Protein AF-A0A1Q6F5A6-F1 (afdb_monomer)

Organism: NCBI:txid28117

Radius of gyration: 24.2 Å; Cα contacts (8 Å, |Δi|>4): 415; chains: 1; bounding box: 78×54×62 Å

Structure (mmCIF, N/CA/C/O backbone):
data_AF-A0A1Q6F5A6-F1
#
_entry.id   AF-A0A1Q6F5A6-F1
#
loop_
_atom_site.group_PDB
_atom_site.id
_atom_site.type_symbol
_atom_site.label_atom_id
_atom_site.label_alt_id
_atom_site.label_comp_id
_atom_site.label_asym_id
_atom_site.label_entity_id
_atom_site.label_seq_id
_atom_site.pdbx_PDB_ins_code
_atom_site.Cartn_x
_atom_site.Cartn_y
_atom_site.Cartn_z
_atom_site.occupancy
_atom_site.B_iso_or_equiv
_atom_site.auth_seq_id
_atom_site.auth_comp_id
_atom_site.auth_asym_id
_atom_site.auth_atom_id
_atom_site.pdbx_PDB_model_num
ATOM 1 N N . MET A 1 1 ? 37.554 24.149 16.463 1.00 28.92 1 MET A N 1
ATOM 2 C CA . MET A 1 1 ? 36.603 25.260 16.678 1.00 28.92 1 MET A CA 1
ATOM 3 C C . MET A 1 1 ? 36.195 25.814 15.326 1.00 28.92 1 MET A C 1
ATOM 5 O O . MET A 1 1 ? 37.097 26.082 14.552 1.00 28.92 1 MET A O 1
ATOM 9 N N . LEU A 1 2 ? 34.876 25.931 15.112 1.00 22.70 2 LEU A N 1
ATOM 10 C CA . LEU A 1 2 ? 34.132 26.894 14.273 1.00 22.70 2 LEU A CA 1
ATOM 11 C C . LEU A 1 2 ? 34.667 27.205 12.857 1.00 22.70 2 LEU A C 1
ATOM 13 O O . LEU A 1 2 ? 35.753 27.743 12.710 1.00 22.70 2 LEU A O 1
ATOM 17 N N . LEU A 1 3 ? 33.985 26.809 11.776 1.00 21.81 3 LEU A N 1
ATOM 18 C CA . LEU A 1 3 ? 32.707 27.328 11.239 1.00 21.81 3 LEU A CA 1
ATOM 19 C C . LEU A 1 3 ? 32.784 28.796 10.773 1.00 21.81 3 LEU A C 1
ATOM 21 O O . LEU A 1 3 ? 33.120 29.665 11.575 1.00 21.81 3 LEU A O 1
ATOM 25 N N . SER A 1 4 ? 32.272 29.027 9.550 1.00 22.64 4 SER A N 1
ATOM 26 C CA . SER A 1 4 ? 31.727 30.281 8.970 1.00 22.64 4 SER A CA 1
ATOM 27 C C . SER A 1 4 ? 32.630 30.957 7.918 1.00 22.64 4 SER A C 1
ATOM 29 O O . SER A 1 4 ? 33.799 31.171 8.194 1.00 22.64 4 SER A O 1
ATOM 31 N N . LEU A 1 5 ? 32.197 31.415 6.735 1.00 25.05 5 LEU A N 1
ATOM 32 C CA . LEU A 1 5 ? 30.937 31.388 5.968 1.00 25.05 5 LEU A CA 1
ATOM 33 C C . LEU A 1 5 ? 31.102 32.379 4.778 1.00 25.05 5 LEU A C 1
ATOM 35 O O . LEU A 1 5 ? 31.789 33.380 4.955 1.00 25.05 5 LEU A O 1
ATOM 39 N N . LEU A 1 6 ? 30.328 32.168 3.693 1.00 23.41 6 LEU A N 1
ATOM 40 C CA . LEU A 1 6 ? 29.713 33.188 2.795 1.00 23.41 6 LEU A CA 1
ATOM 41 C C . LEU A 1 6 ? 30.664 33.993 1.853 1.00 23.41 6 LEU A C 1
ATOM 43 O O . LEU A 1 6 ? 31.653 34.546 2.302 1.00 23.41 6 LEU A O 1
ATOM 47 N N . LEU A 1 7 ? 30.412 34.234 0.553 1.00 23.34 7 LEU A N 1
ATOM 48 C CA . LEU A 1 7 ? 29.344 33.872 -0.394 1.00 23.34 7 LEU A CA 1
ATOM 49 C C . LEU A 1 7 ? 29.700 34.417 -1.806 1.00 23.34 7 LEU A C 1
ATOM 51 O O . LEU A 1 7 ? 30.308 35.478 -1.912 1.00 23.34 7 LEU A O 1
ATOM 55 N N . ALA A 1 8 ? 29.125 33.769 -2.827 1.00 22.48 8 ALA A N 1
ATOM 56 C CA . ALA A 1 8 ? 28.462 34.358 -4.006 1.00 22.48 8 ALA A CA 1
ATOM 57 C C . ALA A 1 8 ? 29.203 34.551 -5.348 1.00 22.48 8 ALA A C 1
ATOM 59 O O . ALA A 1 8 ? 30.286 35.121 -5.423 1.00 22.48 8 ALA A O 1
ATOM 60 N N . ALA A 1 9 ? 28.414 34.209 -6.387 1.00 22.27 9 ALA A N 1
ATOM 61 C CA . ALA A 1 9 ? 28.448 34.565 -7.813 1.00 22.27 9 ALA A CA 1
ATOM 62 C C . ALA A 1 9 ? 29.246 33.602 -8.722 1.00 22.27 9 ALA A C 1
ATOM 64 O O . ALA A 1 9 ? 30.443 33.447 -8.544 1.00 22.27 9 ALA A O 1
ATOM 65 N N . LEU A 1 10 ? 28.706 32.922 -9.744 1.00 24.64 10 LEU A N 1
ATOM 66 C CA . LEU A 1 10 ? 27.439 32.970 -10.492 1.00 24.64 10 LEU A CA 1
ATOM 67 C C . LEU A 1 10 ? 27.290 31.636 -11.259 1.00 24.64 10 LEU A C 1
ATOM 69 O O . LEU A 1 10 ? 28.264 31.202 -11.868 1.00 24.64 10 LEU A O 1
ATOM 73 N N . LEU A 1 11 ? 26.090 31.048 -11.336 1.00 24.88 11 LEU A N 1
ATOM 74 C CA . LEU A 1 11 ? 25.732 30.062 -12.371 1.00 24.88 11 LEU A CA 1
ATOM 75 C C . LEU A 1 11 ? 24.283 30.291 -12.853 1.00 24.88 11 LEU A C 1
ATOM 77 O O . LEU A 1 11 ? 23.491 30.883 -12.114 1.00 24.88 11 LEU A O 1
ATOM 81 N N . PRO A 1 12 ? 23.956 29.909 -14.104 1.00 25.39 12 PRO A N 1
ATOM 82 C CA . PRO A 1 12 ? 22.780 30.377 -14.825 1.00 25.39 12 PRO A CA 1
ATOM 83 C C . PRO A 1 12 ? 21.502 29.705 -14.333 1.00 25.39 12 PRO A C 1
ATOM 85 O O . PRO A 1 12 ? 21.464 28.503 -14.084 1.00 25.39 12 PRO A O 1
ATOM 88 N N . MET A 1 13 ? 20.436 30.499 -14.278 1.00 29.50 13 MET A N 1
ATOM 89 C CA . MET A 1 13 ? 19.072 30.018 -14.130 1.00 29.50 13 MET A CA 1
ATOM 90 C C . MET A 1 13 ? 18.671 29.181 -15.351 1.00 29.50 13 MET A C 1
ATOM 92 O O . MET A 1 13 ? 18.427 29.721 -16.428 1.00 29.50 13 MET A O 1
ATOM 96 N N . THR A 1 14 ? 18.534 27.873 -15.168 1.00 28.62 14 THR A N 1
ATOM 97 C CA . THR A 1 14 ? 17.536 27.083 -15.892 1.00 28.62 14 THR A CA 1
ATOM 98 C C . THR A 1 14 ? 16.362 26.902 -14.948 1.00 28.62 14 THR A C 1
ATOM 100 O O . THR A 1 14 ? 16.494 26.273 -13.899 1.00 28.62 14 THR A O 1
ATOM 103 N N . ALA A 1 15 ? 15.236 27.521 -15.296 1.00 25.86 15 ALA A N 1
ATOM 104 C CA . ALA A 1 15 ? 13.976 27.387 -14.589 1.00 25.86 15 ALA A CA 1
ATOM 105 C C . ALA A 1 15 ? 13.535 25.916 -14.614 1.00 25.86 15 ALA A C 1
ATOM 107 O O . ALA A 1 15 ? 12.949 25.447 -15.586 1.00 25.86 15 ALA A O 1
ATOM 108 N N . SER A 1 16 ? 13.837 25.190 -13.539 1.00 27.45 16 SER A N 1
ATOM 109 C CA . SER A 1 16 ? 13.004 24.069 -13.133 1.00 27.45 16 SER A CA 1
ATOM 110 C C . SER A 1 16 ? 11.697 24.689 -12.664 1.00 27.45 16 SER A C 1
ATOM 112 O O . SER A 1 16 ? 11.697 25.503 -11.738 1.00 27.45 16 SER A O 1
ATOM 114 N N . ALA A 1 17 ? 10.598 24.373 -13.342 1.00 26.23 17 ALA A N 1
ATOM 115 C CA . ALA A 1 17 ? 9.273 24.604 -12.800 1.00 26.23 17 ALA A CA 1
ATOM 116 C C . ALA A 1 17 ? 9.134 23.703 -11.566 1.00 26.23 17 ALA A C 1
ATOM 118 O O . ALA A 1 17 ? 8.648 22.580 -11.644 1.00 26.23 17 ALA A O 1
ATOM 119 N N . GLN A 1 18 ? 9.641 24.183 -10.430 1.00 29.89 18 GLN A N 1
ATOM 120 C CA . GLN A 1 18 ? 9.279 23.667 -9.126 1.00 29.89 18 GLN A CA 1
ATOM 121 C C . GLN A 1 18 ? 7.793 23.964 -8.956 1.00 29.89 18 GLN A C 1
ATOM 123 O O . GLN A 1 18 ? 7.370 25.110 -8.790 1.00 29.89 18 GLN A O 1
ATOM 128 N N . SER A 1 19 ? 6.995 22.913 -9.076 1.00 31.39 19 SER A N 1
ATOM 129 C CA . SER A 1 19 ? 5.622 22.887 -8.614 1.00 31.39 19 SER A CA 1
ATOM 130 C C . SER A 1 19 ? 5.601 23.244 -7.126 1.00 31.39 19 SER A C 1
ATOM 132 O O . SER A 1 19 ? 6.012 22.440 -6.299 1.00 31.39 19 SER A O 1
ATOM 134 N N . GLY A 1 20 ? 5.136 24.455 -6.821 1.00 28.45 20 GLY A N 1
ATOM 135 C CA . GLY A 1 20 ? 4.567 24.854 -5.535 1.00 28.45 20 GLY A CA 1
ATOM 136 C C . GLY A 1 20 ? 5.487 24.776 -4.317 1.00 28.45 20 GLY A C 1
ATOM 137 O O . GLY A 1 20 ? 5.603 23.737 -3.679 1.00 28.45 20 GLY A O 1
ATOM 138 N N . GLU A 1 21 ? 5.987 25.931 -3.875 1.00 30.14 21 GLU A N 1
ATOM 139 C CA . GLU A 1 21 ? 6.171 26.163 -2.440 1.00 30.14 21 GLU A CA 1
ATOM 140 C C . GLU A 1 21 ? 4.791 26.070 -1.760 1.00 30.14 21 GLU A C 1
ATOM 142 O O . GLU A 1 21 ? 4.025 27.031 -1.702 1.00 30.14 21 GLU A O 1
ATOM 147 N N . GLY A 1 22 ? 4.444 24.864 -1.318 1.00 35.03 22 GLY A N 1
ATOM 148 C CA . GLY A 1 22 ? 3.329 24.552 -0.436 1.00 35.03 22 GLY A CA 1
ATOM 149 C C . GLY A 1 22 ? 3.849 23.771 0.770 1.00 35.03 22 GLY A C 1
ATOM 150 O O . GLY A 1 22 ? 4.897 23.138 0.702 1.00 35.03 22 GLY A O 1
ATOM 151 N N . GLU A 1 23 ? 3.112 23.809 1.876 1.00 41.75 23 GLU A N 1
ATOM 152 C CA . GLU A 1 23 ? 3.441 23.234 3.196 1.00 41.75 23 GLU A CA 1
ATOM 153 C C . GLU A 1 23 ? 3.688 21.701 3.218 1.00 41.75 23 GLU A C 1
ATOM 155 O O . GLU A 1 23 ? 3.932 21.133 4.280 1.00 41.75 23 GLU A O 1
ATOM 160 N N . PHE A 1 24 ? 3.648 21.027 2.062 1.00 51.78 24 PHE A N 1
ATOM 161 C CA . PHE A 1 24 ? 3.733 19.573 1.906 1.00 51.78 24 PHE A CA 1
ATOM 162 C C . PHE A 1 24 ? 4.591 19.183 0.685 1.00 51.78 24 PHE A C 1
ATOM 164 O O . PHE A 1 24 ? 4.037 18.797 -0.348 1.00 51.78 24 PHE A O 1
ATOM 171 N N . PRO A 1 25 ? 5.931 19.291 0.758 1.00 50.53 25 PRO A N 1
ATOM 172 C CA . PRO A 1 25 ? 6.793 18.642 -0.227 1.00 50.53 25 PRO A CA 1
ATOM 173 C C . PRO A 1 25 ? 6.513 17.124 -0.242 1.00 50.53 25 PRO A C 1
ATOM 175 O O . PRO A 1 25 ? 6.222 16.534 0.799 1.00 50.53 25 PRO A O 1
ATOM 178 N N . ASP A 1 26 ? 6.579 16.508 -1.424 1.00 64.12 26 ASP A N 1
ATOM 179 C CA . ASP A 1 26 ? 6.602 15.047 -1.624 1.00 64.12 26 ASP A CA 1
ATOM 180 C C . ASP A 1 26 ? 5.289 14.270 -1.370 1.00 64.12 26 ASP A C 1
ATOM 182 O O . ASP A 1 26 ? 5.311 13.095 -1.000 1.00 64.12 26 ASP A O 1
ATOM 186 N N . LEU A 1 27 ? 4.119 14.884 -1.607 1.00 78.88 27 LEU A N 1
ATOM 187 C CA . LEU A 1 27 ? 2.836 14.155 -1.587 1.00 78.88 27 LEU A CA 1
ATOM 188 C C . LEU A 1 27 ? 2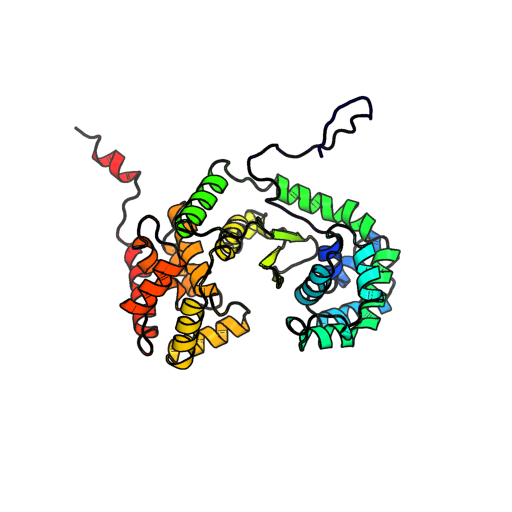.772 13.041 -2.644 1.00 78.88 27 LEU A C 1
ATOM 190 O O . LEU A 1 27 ? 2.231 11.967 -2.392 1.00 78.88 27 LEU A O 1
ATOM 194 N N . PHE A 1 28 ? 3.304 13.324 -3.830 1.00 85.19 28 PHE A N 1
ATOM 195 C CA . PHE A 1 28 ? 3.330 12.410 -4.959 1.00 85.19 28 PHE A CA 1
ATOM 196 C C . PHE A 1 28 ? 4.777 12.111 -5.311 1.00 85.19 28 PHE A C 1
ATOM 198 O O . PHE A 1 28 ? 5.493 12.995 -5.781 1.00 85.19 28 PHE A O 1
ATOM 205 N N . ASN A 1 29 ? 5.199 10.868 -5.103 1.00 88.75 29 ASN A N 1
ATOM 206 C CA . ASN A 1 29 ? 6.509 10.406 -5.536 1.00 88.75 29 ASN A CA 1
ATOM 207 C C . ASN A 1 29 ? 6.347 9.527 -6.774 1.00 88.75 29 ASN A C 1
ATOM 209 O O . ASN A 1 29 ? 5.332 8.860 -6.950 1.00 88.75 29 ASN A O 1
ATOM 213 N N . THR A 1 30 ? 7.359 9.515 -7.630 1.00 92.25 30 THR A N 1
ATOM 214 C CA . THR A 1 30 ? 7.473 8.575 -8.754 1.00 92.25 30 THR A CA 1
ATOM 215 C C . THR A 1 30 ? 8.848 7.926 -8.666 1.00 92.25 30 THR A C 1
ATOM 217 O O . THR A 1 30 ? 9.711 8.426 -7.945 1.00 92.25 30 THR A O 1
ATOM 220 N N . SER A 1 31 ? 9.047 6.776 -9.302 1.00 93.88 31 SER A N 1
ATOM 221 C CA . SER A 1 31 ? 10.333 6.080 -9.237 1.00 93.88 31 SER A CA 1
ATOM 222 C C . SER A 1 31 ? 10.548 5.257 -10.490 1.00 93.88 31 SER A C 1
ATOM 224 O O . SER A 1 31 ? 9.894 4.235 -10.677 1.00 93.88 31 SER A O 1
ATOM 226 N N . ALA A 1 32 ? 11.509 5.670 -11.316 1.00 95.62 32 ALA A N 1
ATOM 227 C CA . ALA A 1 32 ? 11.916 4.900 -12.488 1.00 95.62 32 ALA A CA 1
ATOM 228 C C . ALA A 1 32 ? 12.512 3.535 -12.094 1.00 95.62 32 ALA A C 1
ATOM 230 O O . ALA A 1 32 ? 12.335 2.553 -12.816 1.00 95.62 32 ALA A O 1
ATOM 231 N N . ALA A 1 33 ? 13.180 3.464 -10.936 1.00 95.88 33 ALA A N 1
ATOM 232 C CA . ALA A 1 33 ? 13.771 2.237 -10.409 1.00 95.88 33 ALA A CA 1
ATOM 233 C C . ALA A 1 33 ? 12.714 1.216 -9.953 1.00 95.88 33 ALA A C 1
ATOM 235 O O . ALA A 1 33 ? 12.830 0.030 -10.249 1.00 95.88 33 ALA A O 1
ATOM 236 N N . TYR A 1 34 ? 11.657 1.650 -9.262 1.00 95.19 34 TYR A N 1
ATOM 237 C CA . TYR A 1 34 ? 10.552 0.750 -8.927 1.00 95.19 34 TYR A CA 1
ATOM 238 C C . TYR A 1 34 ? 9.689 0.430 -10.147 1.00 95.19 34 TYR A C 1
ATOM 240 O O . TYR A 1 34 ? 9.231 -0.703 -10.267 1.00 95.19 34 TYR A O 1
ATOM 248 N N . ASP A 1 35 ? 9.524 1.369 -11.085 1.00 95.12 35 ASP A N 1
ATOM 249 C CA . ASP A 1 35 ? 8.803 1.108 -12.333 1.00 95.12 35 ASP A CA 1
ATOM 250 C C . ASP A 1 35 ? 9.476 0.001 -13.154 1.00 95.12 35 ASP A C 1
ATOM 252 O O . ASP A 1 35 ? 8.791 -0.928 -13.567 1.00 95.12 35 ASP A O 1
ATOM 256 N N . ILE A 1 36 ? 10.806 0.047 -13.362 1.00 96.19 36 ILE A N 1
ATOM 257 C CA . ILE A 1 36 ? 11.513 -0.995 -14.137 1.00 96.19 36 ILE A CA 1
ATOM 258 C C . ILE A 1 36 ? 11.402 -2.382 -13.485 1.00 96.19 36 ILE A C 1
ATOM 260 O O . ILE A 1 36 ? 11.332 -3.387 -14.185 1.00 96.19 36 ILE A O 1
ATOM 264 N N . LEU A 1 37 ? 11.346 -2.457 -12.153 1.00 95.88 37 LEU A N 1
ATOM 265 C CA . LEU A 1 37 ? 11.179 -3.721 -11.426 1.00 95.88 37 LEU A CA 1
ATOM 266 C C . LEU A 1 37 ? 9.753 -4.267 -11.495 1.00 95.88 37 LEU A C 1
ATOM 268 O O . LEU A 1 37 ? 9.540 -5.458 -11.271 1.00 95.88 37 LEU A O 1
ATOM 272 N N . ALA A 1 38 ? 8.785 -3.414 -11.813 1.00 94.94 38 ALA A N 1
ATOM 273 C CA . ALA A 1 38 ? 7.382 -3.775 -11.853 1.00 94.94 38 ALA A CA 1
ATOM 274 C C . ALA A 1 38 ? 6.856 -4.066 -13.267 1.00 94.94 38 ALA A C 1
ATOM 276 O O . ALA A 1 38 ? 5.673 -4.349 -13.416 1.00 94.94 38 ALA A O 1
ATOM 277 N N . VAL A 1 39 ? 7.718 -4.061 -14.293 1.00 93.44 39 VAL A N 1
ATOM 278 C CA . VAL A 1 39 ? 7.307 -4.261 -15.696 1.00 93.44 39 VAL A CA 1
ATOM 279 C C . VAL A 1 39 ? 6.953 -5.700 -16.057 1.00 93.44 39 VAL A C 1
ATOM 281 O O . VAL A 1 39 ? 6.256 -5.905 -17.044 1.00 93.44 39 VAL A O 1
ATOM 284 N N . PHE A 1 40 ? 7.441 -6.703 -15.318 1.00 94.94 40 PHE A N 1
ATOM 285 C CA . PHE A 1 40 ? 7.330 -8.113 -15.727 1.00 94.94 40 PHE A CA 1
ATOM 286 C C . PHE A 1 40 ? 5.885 -8.609 -15.918 1.00 94.94 40 PHE A C 1
ATOM 288 O O . PHE A 1 40 ? 5.635 -9.225 -16.955 1.00 94.94 40 PHE A O 1
ATOM 295 N N . PRO A 1 41 ? 4.915 -8.268 -15.044 1.00 93.62 41 PRO A N 1
ATOM 296 C CA . PRO A 1 41 ? 3.502 -8.575 -15.285 1.00 93.62 41 PRO A CA 1
ATOM 297 C C . PRO A 1 41 ? 2.924 -7.929 -16.557 1.00 93.62 41 PRO A C 1
ATOM 299 O O . PRO A 1 41 ? 1.899 -8.373 -17.064 1.00 93.62 41 PRO A O 1
ATOM 302 N N . GLN A 1 42 ? 3.555 -6.866 -17.072 1.00 91.44 42 GLN A N 1
ATOM 303 C CA . GLN A 1 42 ? 3.133 -6.128 -18.270 1.00 91.44 42 GLN A CA 1
ATOM 304 C C . GLN A 1 42 ? 4.128 -6.269 -19.432 1.00 91.44 42 GLN A C 1
ATOM 306 O O . GLN A 1 42 ? 4.129 -5.438 -20.342 1.00 91.44 42 GLN A O 1
ATOM 311 N N . ALA A 1 43 ? 4.980 -7.301 -19.426 1.00 93.50 43 ALA A N 1
ATOM 312 C CA . ALA A 1 43 ? 6.063 -7.437 -20.398 1.00 93.50 43 ALA A CA 1
ATOM 313 C C . ALA A 1 43 ? 5.565 -7.477 -21.852 1.00 93.50 43 ALA A C 1
ATOM 315 O O . ALA A 1 43 ? 6.172 -6.840 -22.710 1.00 93.50 43 ALA A O 1
ATOM 316 N N . ASP A 1 44 ? 4.440 -8.149 -22.117 1.00 94.19 44 ASP A N 1
ATOM 317 C CA . ASP A 1 44 ? 3.838 -8.200 -23.456 1.00 94.19 44 ASP A CA 1
ATOM 318 C C . ASP A 1 44 ? 3.402 -6.807 -23.926 1.00 94.19 44 ASP A C 1
ATOM 320 O O . ASP A 1 44 ? 3.785 -6.357 -25.003 1.00 94.19 44 ASP A O 1
ATOM 324 N N . LYS A 1 45 ? 2.676 -6.072 -23.077 1.00 93.06 45 LYS A N 1
ATOM 325 C CA . LYS A 1 45 ? 2.220 -4.707 -23.370 1.00 93.06 45 LYS A CA 1
ATOM 326 C C . LYS A 1 45 ? 3.394 -3.750 -23.585 1.00 93.06 45 LYS A C 1
ATOM 328 O O . LYS A 1 45 ? 3.336 -2.903 -24.471 1.00 93.06 45 LYS A O 1
ATOM 333 N N . LEU A 1 46 ? 4.461 -3.887 -22.795 1.00 93.19 46 LEU A N 1
ATOM 334 C CA . LEU A 1 46 ? 5.685 -3.108 -22.975 1.00 93.19 46 LEU A CA 1
ATOM 335 C C . LEU A 1 46 ? 6.360 -3.442 -24.313 1.00 93.19 46 LEU A C 1
ATOM 337 O O . LEU A 1 46 ? 6.814 -2.548 -25.016 1.00 93.19 46 LEU A O 1
ATOM 341 N N . ALA A 1 47 ? 6.414 -4.720 -24.681 1.00 93.69 47 ALA A N 1
ATOM 342 C CA . ALA A 1 47 ? 7.021 -5.186 -25.922 1.00 93.69 47 ALA A CA 1
ATOM 343 C C . ALA A 1 47 ? 6.225 -4.777 -27.180 1.00 93.69 47 ALA A C 1
ATOM 345 O O . ALA A 1 47 ? 6.815 -4.596 -28.247 1.00 93.69 47 ALA A O 1
ATOM 346 N N . GLU A 1 48 ? 4.907 -4.599 -27.049 1.00 94.69 48 GLU A N 1
ATOM 347 C CA . GLU A 1 48 ? 4.018 -4.065 -28.089 1.00 94.69 48 GLU A CA 1
ATOM 348 C C . GLU A 1 48 ? 4.151 -2.545 -28.290 1.00 94.69 48 GLU A C 1
ATOM 350 O O . GLU A 1 48 ? 3.746 -2.031 -29.338 1.00 94.69 48 GLU A O 1
ATOM 355 N N . ASP A 1 49 ? 4.724 -1.816 -27.325 1.00 94.81 49 ASP A N 1
ATOM 356 C CA . ASP A 1 49 ? 4.933 -0.374 -27.443 1.00 94.81 49 ASP A CA 1
ATOM 357 C C . ASP A 1 49 ? 5.821 -0.061 -28.667 1.00 94.81 49 ASP A C 1
ATOM 359 O O . ASP A 1 49 ? 6.875 -0.687 -28.855 1.00 94.81 49 ASP A O 1
ATOM 363 N N . PRO A 1 50 ? 5.448 0.916 -29.521 1.00 95.38 50 PRO A N 1
ATOM 364 C CA . PRO A 1 50 ? 6.240 1.285 -30.690 1.00 95.38 50 PRO A CA 1
ATOM 365 C C . PRO A 1 50 ? 7.715 1.570 -30.384 1.00 95.38 50 PRO A C 1
ATOM 367 O O . PRO A 1 50 ? 8.562 1.259 -31.226 1.00 95.38 50 PRO A O 1
ATOM 370 N N . PHE A 1 51 ? 8.027 2.097 -29.191 1.00 95.75 51 PHE A N 1
ATOM 371 C CA . PHE A 1 51 ? 9.394 2.345 -28.728 1.00 95.75 51 PHE A CA 1
ATOM 372 C C . PHE A 1 51 ? 10.233 1.056 -28.680 1.00 95.75 51 PHE A C 1
ATOM 374 O O . PHE A 1 51 ? 11.423 1.077 -28.999 1.00 95.75 51 PHE A O 1
ATOM 381 N N . PHE A 1 52 ? 9.613 -0.079 -28.342 1.00 96.56 52 PHE A N 1
ATOM 382 C CA . PHE A 1 52 ? 10.283 -1.366 -28.142 1.00 96.56 52 PHE A CA 1
ATOM 383 C C . PHE A 1 52 ? 10.037 -2.400 -29.247 1.00 96.56 52 PHE A C 1
ATOM 385 O O . PHE A 1 52 ? 10.688 -3.447 -29.253 1.00 96.56 52 PHE A O 1
ATOM 392 N N . SER A 1 53 ? 9.165 -2.108 -30.215 1.00 90.44 53 SER A N 1
ATOM 393 C CA . SER A 1 53 ? 8.799 -3.024 -31.309 1.00 90.44 53 SER A CA 1
ATOM 394 C C . SER A 1 53 ? 9.994 -3.620 -32.080 1.00 90.44 53 SER A C 1
ATOM 396 O O . SER A 1 53 ? 9.958 -4.777 -32.494 1.00 90.44 53 SER A O 1
ATOM 398 N N . GLY A 1 54 ? 11.076 -2.851 -32.253 1.00 90.75 54 GLY A N 1
ATOM 399 C CA . GLY A 1 54 ? 12.311 -3.290 -32.918 1.00 90.75 54 GLY A CA 1
ATOM 400 C C . GLY A 1 54 ? 13.383 -3.878 -31.991 1.00 90.75 54 GLY A C 1
ATOM 401 O O . GLY A 1 54 ? 14.437 -4.288 -32.478 1.00 90.75 54 GLY A O 1
ATOM 402 N N . THR A 1 55 ? 13.155 -3.888 -30.676 1.00 95.06 55 THR A N 1
ATOM 403 C CA . THR A 1 55 ? 14.111 -4.345 -29.657 1.00 95.06 55 THR A CA 1
ATOM 404 C C . THR A 1 55 ? 13.500 -5.456 -28.807 1.00 95.06 55 THR A C 1
ATOM 406 O O . THR A 1 55 ? 13.687 -6.623 -29.139 1.00 95.06 55 THR A O 1
ATOM 409 N N . LEU A 1 56 ? 12.760 -5.123 -27.746 1.00 95.00 56 LEU A N 1
ATOM 410 C CA . LEU A 1 56 ? 12.152 -6.106 -26.841 1.00 95.00 56 LEU A CA 1
ATOM 411 C C . LEU A 1 56 ? 11.038 -6.899 -27.536 1.00 95.00 56 LEU A C 1
ATOM 413 O O . LEU A 1 56 ? 10.968 -8.110 -27.366 1.00 95.00 56 LEU A O 1
ATOM 417 N N . GLY A 1 57 ? 10.233 -6.251 -28.387 1.00 92.12 57 GLY A N 1
ATOM 418 C CA . GLY A 1 57 ? 9.159 -6.902 -29.152 1.00 92.12 57 GLY A CA 1
ATOM 419 C C . GLY A 1 57 ? 9.637 -7.957 -30.151 1.00 92.12 57 GLY A C 1
ATOM 420 O O . GLY A 1 57 ? 8.892 -8.872 -30.492 1.00 92.12 57 GLY A O 1
ATOM 421 N N . ALA A 1 58 ? 10.894 -7.872 -30.592 1.00 93.69 58 ALA A N 1
ATOM 422 C CA . ALA A 1 58 ? 11.517 -8.867 -31.463 1.00 93.69 58 ALA A CA 1
ATOM 423 C C . ALA A 1 58 ? 12.292 -9.952 -30.687 1.00 93.69 58 ALA A C 1
ATOM 425 O O . ALA A 1 58 ? 12.773 -10.916 -31.286 1.00 93.69 58 ALA A O 1
ATOM 426 N N . ASP A 1 59 ? 12.443 -9.795 -29.371 1.00 94.94 59 ASP A N 1
ATOM 427 C CA . ASP A 1 59 ? 13.247 -10.655 -28.513 1.00 94.94 59 ASP A CA 1
ATOM 428 C C . ASP A 1 59 ? 12.358 -11.687 -27.808 1.00 94.94 59 ASP A C 1
ATOM 430 O O . ASP A 1 59 ? 11.880 -11.494 -26.692 1.00 94.94 59 ASP A O 1
ATOM 434 N N . THR A 1 60 ? 12.130 -12.824 -28.468 1.00 94.62 60 THR A N 1
ATOM 435 C CA . THR A 1 60 ? 11.304 -13.902 -27.900 1.00 94.62 60 THR A CA 1
ATOM 436 C C . THR A 1 60 ? 11.885 -14.454 -26.598 1.00 94.62 60 THR A C 1
ATOM 438 O O . THR A 1 60 ? 11.139 -14.904 -25.736 1.00 94.62 60 THR A O 1
ATOM 441 N N . LEU A 1 61 ? 13.213 -14.399 -26.427 1.00 97.00 61 LEU A N 1
ATOM 442 C CA . LEU A 1 61 ? 13.869 -14.853 -25.203 1.00 97.00 61 LEU A CA 1
ATOM 443 C C . LEU A 1 61 ? 13.613 -13.891 -24.037 1.00 97.00 61 LEU A C 1
ATOM 445 O O . LEU A 1 61 ? 13.491 -14.346 -22.901 1.00 97.00 61 LEU A O 1
ATOM 449 N N . PHE A 1 62 ? 13.530 -12.584 -24.302 1.00 97.69 62 PHE A N 1
ATOM 450 C CA . PHE A 1 62 ? 13.102 -11.601 -23.307 1.00 97.69 62 PHE A CA 1
ATOM 451 C C . PHE A 1 62 ? 11.693 -11.908 -22.794 1.00 97.69 62 PHE A C 1
ATOM 453 O O . PHE A 1 62 ? 11.521 -12.004 -21.582 1.00 97.69 62 PHE A O 1
ATOM 460 N N . LEU A 1 63 ? 10.720 -12.130 -23.684 1.00 97.19 63 LEU A N 1
ATOM 461 C CA . LEU A 1 63 ? 9.335 -12.420 -23.287 1.00 97.19 63 LEU A CA 1
ATOM 462 C C . LEU A 1 63 ? 9.221 -13.719 -22.478 1.00 97.19 63 LEU A C 1
ATOM 464 O O . LEU A 1 63 ? 8.694 -13.695 -21.368 1.00 97.19 63 LEU A O 1
ATOM 468 N N . ASP A 1 64 ? 9.812 -14.818 -22.962 1.00 97.88 64 ASP A N 1
ATOM 469 C CA . ASP A 1 64 ? 9.793 -16.109 -22.256 1.00 97.88 64 ASP A CA 1
ATOM 470 C C . ASP A 1 64 ? 10.375 -15.995 -20.833 1.00 97.88 64 ASP A C 1
ATOM 472 O O . ASP A 1 64 ? 9.852 -16.563 -19.869 1.00 97.88 64 ASP A O 1
ATOM 476 N N . ARG A 1 65 ? 11.471 -15.240 -20.681 1.00 98.25 65 ARG A N 1
ATOM 477 C CA . ARG A 1 65 ? 12.121 -15.015 -19.383 1.00 98.25 65 ARG A CA 1
ATOM 478 C C . ARG A 1 65 ? 11.334 -14.050 -18.501 1.00 98.25 65 ARG A C 1
ATOM 480 O O . ARG A 1 65 ? 11.256 -14.285 -17.299 1.00 98.25 65 ARG A O 1
ATOM 487 N N . ALA A 1 66 ? 10.729 -13.010 -19.069 1.00 97.56 66 ALA A N 1
ATOM 488 C CA . ALA A 1 66 ? 9.872 -12.085 -18.336 1.00 97.56 66 ALA A CA 1
ATOM 489 C C . ALA A 1 66 ? 8.641 -12.803 -17.760 1.00 97.56 66 ALA A C 1
ATOM 491 O O . ALA A 1 66 ? 8.354 -12.653 -16.574 1.00 97.56 66 ALA A O 1
ATOM 492 N N . HIS A 1 67 ? 7.990 -13.670 -18.544 1.00 97.50 67 HIS A N 1
ATOM 493 C CA . HIS A 1 67 ? 6.892 -14.521 -18.066 1.00 97.50 67 HIS A CA 1
ATOM 494 C C . HIS A 1 67 ? 7.348 -15.497 -16.983 1.00 97.50 67 HIS A C 1
ATOM 496 O O . HIS A 1 67 ? 6.632 -15.735 -16.008 1.00 97.50 67 HIS A O 1
ATOM 502 N N . ARG A 1 68 ? 8.559 -16.055 -17.114 1.00 97.69 68 ARG A N 1
ATOM 503 C CA . ARG A 1 68 ? 9.133 -16.904 -16.066 1.00 97.69 68 ARG A CA 1
ATOM 504 C C . ARG A 1 68 ? 9.310 -16.135 -14.758 1.00 97.69 68 ARG A C 1
ATOM 506 O O . ARG A 1 68 ? 8.933 -16.670 -13.717 1.00 97.69 68 ARG A O 1
ATOM 513 N N . ILE A 1 69 ? 9.845 -14.915 -14.808 1.00 97.56 69 ILE A N 1
ATOM 514 C CA . ILE A 1 69 ? 10.001 -14.051 -13.629 1.00 97.56 69 ILE A CA 1
ATOM 515 C C . ILE A 1 69 ? 8.635 -13.777 -12.997 1.00 97.56 69 ILE A C 1
ATOM 517 O O . ILE A 1 69 ? 8.470 -14.060 -11.816 1.00 97.56 69 ILE A O 1
ATOM 521 N N . ASP A 1 70 ? 7.653 -13.321 -13.778 1.00 95.75 70 ASP A N 1
ATOM 522 C CA . ASP A 1 70 ? 6.301 -13.002 -13.290 1.00 95.75 70 ASP A CA 1
ATOM 523 C C . ASP A 1 70 ? 5.608 -14.205 -12.620 1.00 95.75 70 ASP A C 1
ATOM 525 O O . ASP A 1 70 ? 4.935 -14.074 -11.599 1.00 95.75 70 ASP A O 1
ATOM 529 N N . SER A 1 71 ? 5.852 -15.422 -13.121 1.00 95.94 71 SER A N 1
ATOM 530 C CA . SER A 1 71 ? 5.288 -16.646 -12.534 1.00 95.94 71 SER A CA 1
ATOM 531 C C . SER A 1 71 ? 5.862 -17.034 -11.162 1.00 95.94 71 SER A C 1
ATOM 533 O O . SER A 1 71 ? 5.288 -17.893 -10.488 1.00 95.94 71 SER A O 1
ATOM 535 N N . VAL A 1 72 ? 6.998 -16.454 -10.762 1.00 94.88 72 VAL A N 1
ATOM 536 C CA . VAL A 1 72 ? 7.741 -16.829 -9.544 1.00 94.88 72 VAL A CA 1
ATOM 537 C C . VAL A 1 72 ? 7.870 -15.662 -8.570 1.00 94.88 72 VAL A C 1
ATOM 539 O O . VAL A 1 72 ? 7.812 -15.875 -7.363 1.00 94.88 72 VAL A O 1
ATOM 542 N N . VAL A 1 73 ? 8.049 -14.442 -9.075 1.00 93.25 73 VAL A N 1
ATOM 543 C CA . VAL A 1 73 ? 8.416 -13.269 -8.284 1.00 93.25 73 VAL A CA 1
ATOM 544 C C . VAL A 1 73 ? 7.439 -12.129 -8.537 1.00 93.25 73 VAL A C 1
ATOM 546 O O . VAL A 1 73 ? 7.207 -11.707 -9.666 1.00 93.25 73 VAL A O 1
ATOM 549 N N . ARG A 1 74 ? 6.914 -11.567 -7.453 1.00 91.69 74 ARG A N 1
ATOM 550 C CA . ARG A 1 74 ? 6.058 -10.383 -7.456 1.00 91.69 74 ARG A CA 1
ATOM 551 C C . ARG A 1 74 ? 6.894 -9.099 -7.528 1.00 91.69 74 ARG A C 1
ATOM 553 O O . ARG A 1 74 ? 7.942 -9.023 -6.882 1.00 91.69 74 ARG A O 1
ATOM 560 N N . PRO A 1 75 ? 6.381 -8.028 -8.159 1.00 93.50 75 PRO A N 1
ATOM 561 C CA . PRO A 1 75 ? 7.023 -6.711 -8.147 1.00 93.50 75 PRO A CA 1
ATOM 562 C C . PRO A 1 75 ? 7.417 -6.213 -6.751 1.00 93.50 75 PRO A C 1
ATOM 564 O O . PRO A 1 75 ? 8.519 -5.701 -6.559 1.00 93.50 75 PRO A O 1
ATOM 567 N N . SER A 1 76 ? 6.560 -6.427 -5.745 1.00 90.88 76 SER A N 1
ATOM 568 C CA . SER A 1 76 ? 6.839 -6.024 -4.363 1.00 90.88 76 SER A CA 1
ATOM 569 C C . SER A 1 76 ? 8.096 -6.684 -3.795 1.00 90.88 76 SER A C 1
ATOM 571 O O . SER A 1 76 ? 8.853 -6.033 -3.084 1.00 90.88 76 SER A O 1
ATOM 573 N N . GLN A 1 77 ? 8.367 -7.948 -4.133 1.00 91.94 77 GLN A N 1
ATOM 574 C CA . GLN A 1 77 ? 9.567 -8.662 -3.692 1.00 91.94 77 GLN A CA 1
ATOM 575 C C . GLN A 1 77 ? 10.829 -8.035 -4.304 1.00 91.94 77 GLN A C 1
ATOM 577 O O . GLN A 1 77 ? 11.799 -7.779 -3.592 1.00 91.94 77 GLN A O 1
ATOM 582 N N . LEU A 1 78 ? 10.806 -7.704 -5.597 1.00 94.44 78 LEU A N 1
ATOM 583 C CA . LEU A 1 78 ? 11.935 -7.052 -6.266 1.00 94.44 78 LEU A CA 1
ATOM 584 C C . LEU A 1 78 ? 12.202 -5.649 -5.711 1.00 94.44 78 LEU A C 1
ATOM 586 O O . LEU A 1 78 ? 13.340 -5.327 -5.363 1.00 94.44 78 LEU A O 1
ATOM 590 N N . CYS A 1 79 ? 11.155 -4.835 -5.566 1.00 93.69 79 CYS A N 1
ATOM 591 C CA . CYS A 1 79 ? 11.262 -3.493 -4.999 1.00 93.69 79 CYS A CA 1
ATOM 592 C C . CYS A 1 79 ? 11.742 -3.521 -3.540 1.00 93.69 79 CYS A C 1
ATOM 594 O O . CYS A 1 79 ? 12.555 -2.681 -3.156 1.00 93.69 79 CYS A O 1
ATOM 596 N N . ASN A 1 80 ? 11.306 -4.510 -2.751 1.00 90.75 80 ASN A N 1
ATOM 597 C CA . ASN A 1 80 ? 11.795 -4.743 -1.391 1.00 90.75 80 ASN A CA 1
ATOM 598 C C . ASN A 1 80 ? 13.282 -5.071 -1.355 1.00 90.75 80 ASN A C 1
ATOM 600 O O . ASN A 1 80 ? 14.011 -4.540 -0.524 1.00 90.75 80 ASN A O 1
ATOM 604 N N . LEU A 1 81 ? 13.750 -5.949 -2.242 1.00 91.44 81 LEU A N 1
ATOM 605 C CA . LEU A 1 81 ? 15.168 -6.277 -2.284 1.00 91.44 81 LEU A CA 1
ATOM 606 C C . LEU A 1 81 ? 16.003 -5.054 -2.685 1.00 91.44 81 LEU A C 1
ATOM 608 O O . LEU A 1 81 ? 17.042 -4.794 -2.079 1.00 91.44 81 LEU A O 1
ATOM 612 N N . TYR A 1 82 ? 15.527 -4.276 -3.659 1.00 92.94 82 TYR A N 1
ATOM 613 C CA . TYR A 1 82 ? 16.221 -3.072 -4.103 1.00 92.94 82 TYR A CA 1
ATOM 614 C C . TYR A 1 82 ? 16.223 -1.960 -3.046 1.00 92.94 82 TYR A C 1
ATOM 616 O O . TYR A 1 82 ? 17.253 -1.314 -2.855 1.00 92.94 82 TYR A O 1
ATOM 624 N N . SER A 1 83 ? 15.125 -1.750 -2.309 1.00 89.12 83 SER A N 1
ATOM 625 C CA . SER A 1 83 ? 15.049 -0.703 -1.276 1.00 89.12 83 SER A CA 1
ATOM 626 C C . SER A 1 83 ? 16.091 -0.889 -0.167 1.00 89.12 83 SER A C 1
ATOM 628 O O . SER A 1 83 ? 16.605 0.092 0.371 1.00 89.12 83 SER A O 1
ATOM 630 N N . LEU A 1 84 ? 16.494 -2.134 0.109 1.00 84.56 84 LEU A N 1
ATOM 631 C CA . LEU A 1 84 ? 17.545 -2.463 1.077 1.00 84.56 84 LEU A CA 1
ATOM 632 C C . LEU A 1 84 ? 18.950 -2.030 0.640 1.00 84.56 84 LEU A C 1
ATOM 634 O O . LEU A 1 84 ? 19.833 -1.917 1.489 1.00 84.56 84 LEU A O 1
ATOM 638 N N . SER A 1 85 ? 19.170 -1.797 -0.656 1.00 83.44 85 SER A N 1
ATOM 639 C CA . SER A 1 85 ? 20.474 -1.376 -1.182 1.00 83.44 85 SER A CA 1
ATOM 640 C C . SER A 1 85 ? 20.801 0.089 -0.874 1.00 83.44 85 SER A C 1
ATOM 642 O O . SER A 1 85 ? 21.967 0.475 -0.901 1.00 83.44 85 SER A O 1
ATOM 644 N N . GLY A 1 86 ? 19.784 0.915 -0.595 1.00 80.88 86 GLY A N 1
ATOM 645 C CA . GLY A 1 86 ? 19.932 2.371 -0.535 1.00 80.88 86 GLY A CA 1
ATOM 646 C C . GLY A 1 86 ? 20.225 3.022 -1.895 1.00 80.88 86 GLY A C 1
ATOM 647 O O . GLY A 1 86 ? 20.610 4.190 -1.927 1.00 80.88 86 GLY A O 1
ATOM 648 N N . GLY A 1 87 ? 20.067 2.277 -2.996 1.00 84.88 87 GLY A N 1
ATOM 649 C CA . GLY A 1 87 ? 20.239 2.763 -4.362 1.00 84.88 87 GLY A CA 1
ATOM 650 C C . GLY A 1 87 ? 19.250 3.868 -4.740 1.00 84.88 87 GLY A C 1
ATOM 651 O O . GLY A 1 87 ? 18.223 4.080 -4.086 1.00 84.88 87 GLY A O 1
ATOM 652 N N . SER A 1 88 ? 19.579 4.597 -5.805 1.00 89.50 88 SER A N 1
ATOM 653 C CA . SER A 1 88 ? 18.735 5.682 -6.304 1.00 89.50 88 SER A CA 1
ATOM 654 C C . SER A 1 88 ? 17.382 5.165 -6.793 1.00 89.50 88 SER A C 1
ATOM 656 O O . SER A 1 88 ? 17.296 4.297 -7.655 1.00 89.50 88 SER A O 1
ATOM 658 N N . LYS A 1 89 ? 16.299 5.774 -6.308 1.00 90.19 89 LYS A N 1
ATOM 659 C CA . LYS A 1 89 ? 14.936 5.446 -6.751 1.00 90.19 89 LYS A CA 1
ATOM 660 C C . LYS A 1 89 ? 14.613 5.991 -8.149 1.00 90.19 89 LYS A C 1
ATOM 662 O O . LYS A 1 89 ? 13.601 5.609 -8.732 1.00 90.19 89 LYS A O 1
ATOM 667 N N . ASP A 1 90 ? 15.480 6.825 -8.710 1.00 91.00 90 ASP A N 1
ATOM 668 C CA . ASP A 1 90 ? 15.279 7.479 -10.005 1.00 91.00 90 ASP A CA 1
ATOM 669 C C . ASP A 1 90 ? 16.217 6.958 -11.100 1.00 91.00 90 ASP A C 1
ATOM 671 O O . ASP A 1 90 ? 16.154 7.435 -12.231 1.00 91.00 90 ASP A O 1
ATOM 675 N N . ASP A 1 91 ? 17.082 5.988 -10.783 1.00 92.88 91 ASP A N 1
ATOM 676 C CA . ASP A 1 91 ? 18.120 5.493 -11.688 1.00 92.88 91 ASP A CA 1
ATOM 677 C C . ASP A 1 91 ? 17.927 4.000 -12.017 1.00 92.88 91 ASP A C 1
ATOM 679 O O . ASP A 1 91 ? 18.333 3.128 -11.240 1.00 92.88 91 ASP A O 1
ATOM 683 N N . PRO A 1 92 ? 17.320 3.674 -13.174 1.00 93.75 92 PRO A N 1
ATOM 684 C CA . PRO A 1 92 ? 17.167 2.292 -13.612 1.00 93.75 92 PRO A CA 1
ATOM 685 C C . PRO A 1 92 ? 18.496 1.565 -13.851 1.00 93.75 92 PRO A C 1
ATOM 687 O O . PRO A 1 92 ? 18.520 0.340 -13.771 1.00 93.75 92 PRO A O 1
ATOM 690 N N . GLU A 1 93 ? 19.602 2.261 -14.137 1.00 93.06 93 GLU A N 1
ATOM 691 C CA . GLU A 1 93 ? 20.892 1.601 -14.386 1.00 93.06 93 GLU A CA 1
ATOM 692 C C . GLU A 1 93 ? 21.449 0.990 -13.096 1.00 93.06 93 GLU A C 1
ATOM 694 O O . GLU A 1 93 ? 21.880 -0.166 -13.095 1.00 93.06 93 GLU A O 1
ATOM 699 N N . GLN A 1 94 ? 21.316 1.692 -11.966 1.00 94.94 94 GLN A N 1
ATOM 700 C CA . GLN A 1 94 ? 21.681 1.154 -10.648 1.00 94.94 94 GLN A CA 1
ATOM 701 C C . GLN A 1 94 ? 20.875 -0.093 -10.269 1.00 94.94 94 GLN A C 1
ATOM 703 O O . GLN A 1 94 ? 21.377 -0.953 -9.544 1.00 94.94 94 GLN A O 1
ATOM 708 N N . VAL A 1 95 ? 19.635 -0.223 -10.752 1.00 96.12 95 VAL A N 1
ATOM 709 C CA . VAL A 1 95 ? 18.844 -1.450 -10.571 1.00 96.12 95 VAL A CA 1
ATOM 710 C C . VAL A 1 95 ? 19.513 -2.623 -11.286 1.00 96.12 95 VAL A C 1
ATOM 712 O O . VAL A 1 95 ? 19.678 -3.692 -10.697 1.00 96.12 95 VAL A O 1
ATOM 715 N N . VAL A 1 96 ? 19.940 -2.424 -12.535 1.00 95.62 96 VAL A N 1
ATOM 716 C CA . VAL A 1 96 ? 20.632 -3.458 -13.320 1.00 95.62 96 VAL A CA 1
ATOM 717 C C . VAL A 1 96 ? 21.932 -3.876 -12.635 1.00 95.62 96 VAL A C 1
ATOM 719 O O . VAL A 1 96 ? 22.178 -5.070 -12.466 1.00 95.62 96 VAL A O 1
ATOM 722 N N . GLU A 1 97 ? 22.746 -2.909 -12.204 1.00 93.75 97 GLU A N 1
ATOM 723 C CA . GLU A 1 97 ? 24.014 -3.167 -11.509 1.00 93.75 97 GLU A CA 1
ATOM 724 C C . GLU A 1 97 ? 23.811 -3.952 -10.210 1.00 93.75 97 GLU A C 1
ATOM 726 O O . GLU A 1 97 ? 24.534 -4.918 -9.931 1.00 93.75 97 GLU A O 1
ATOM 731 N N . PHE A 1 98 ? 22.795 -3.566 -9.435 1.00 94.44 98 PHE A N 1
ATOM 732 C CA . PHE A 1 98 ? 22.446 -4.240 -8.197 1.00 94.44 98 PHE A CA 1
ATOM 733 C C . PHE A 1 98 ? 22.060 -5.699 -8.456 1.00 94.44 98 PHE A C 1
ATOM 735 O O . PHE A 1 98 ? 22.688 -6.599 -7.904 1.00 94.44 98 PHE A O 1
ATOM 742 N N . PHE A 1 99 ? 21.092 -5.967 -9.336 1.00 93.62 99 PHE A N 1
ATOM 743 C CA . PHE A 1 99 ? 20.617 -7.337 -9.569 1.00 93.62 99 PHE A CA 1
ATOM 744 C C . PHE A 1 99 ? 21.634 -8.230 -10.291 1.00 93.62 99 PHE A C 1
ATOM 746 O O . PHE A 1 99 ? 21.652 -9.440 -10.055 1.00 93.62 99 PHE A O 1
ATOM 753 N N . ALA A 1 100 ? 22.540 -7.659 -11.089 1.00 91.12 100 ALA A N 1
ATOM 754 C CA . ALA A 1 100 ? 23.651 -8.407 -11.673 1.00 91.12 100 ALA A CA 1
ATOM 755 C C . ALA A 1 100 ? 24.634 -8.922 -10.604 1.00 91.12 100 ALA A C 1
ATOM 757 O O . ALA A 1 100 ? 25.184 -10.019 -10.727 1.00 91.12 100 ALA A O 1
ATOM 758 N N . SER A 1 101 ? 24.850 -8.148 -9.537 1.00 87.62 101 SER A N 1
ATOM 759 C CA . SER A 1 101 ? 25.903 -8.403 -8.548 1.00 87.62 101 SER A CA 1
ATOM 760 C C . SER A 1 101 ? 25.407 -8.845 -7.170 1.00 87.62 101 SER A C 1
ATOM 762 O O . SER A 1 101 ? 26.234 -9.241 -6.348 1.00 87.62 101 SER A O 1
ATOM 764 N N . PHE A 1 102 ? 24.093 -8.835 -6.910 1.00 86.81 102 PHE A N 1
ATOM 765 C CA . PHE A 1 102 ? 23.572 -9.105 -5.570 1.00 86.81 102 PHE A CA 1
ATOM 766 C C . PHE A 1 102 ? 23.966 -10.502 -5.068 1.00 86.81 102 PHE A C 1
ATOM 768 O O . PHE A 1 102 ? 23.943 -11.494 -5.804 1.00 86.81 102 PHE A O 1
ATOM 775 N N . ASP A 1 103 ? 24.337 -10.571 -3.793 1.00 84.44 103 ASP A N 1
ATOM 776 C CA . ASP A 1 103 ? 24.665 -11.814 -3.104 1.00 84.44 103 ASP A CA 1
ATOM 777 C C . ASP A 1 103 ? 23.640 -12.056 -1.985 1.00 84.44 103 ASP A C 1
ATOM 779 O O . ASP A 1 103 ? 23.596 -11.269 -1.031 1.00 84.44 103 ASP A O 1
ATOM 783 N N . PRO A 1 104 ? 22.825 -13.124 -2.056 1.00 81.12 104 PRO A N 1
ATOM 784 C CA . PRO A 1 104 ? 21.871 -13.471 -1.002 1.00 81.12 104 PRO A CA 1
ATOM 785 C C . PRO A 1 104 ? 22.534 -13.631 0.372 1.00 81.12 104 PRO A C 1
ATOM 787 O O . PRO A 1 104 ? 21.934 -13.297 1.397 1.00 81.12 104 PRO A O 1
ATOM 790 N N . GLU A 1 105 ? 23.795 -14.075 0.407 1.00 82.19 105 GLU A N 1
ATOM 791 C CA . GLU A 1 105 ? 24.548 -14.263 1.649 1.00 82.19 105 GLU A CA 1
ATOM 792 C C . GLU A 1 105 ? 24.985 -12.949 2.302 1.00 82.19 105 GLU A C 1
ATOM 794 O O . GLU A 1 105 ? 25.343 -12.934 3.482 1.00 82.19 105 GLU A O 1
ATOM 799 N N . SER A 1 106 ? 24.895 -11.827 1.587 1.00 80.38 106 SER A N 1
ATOM 800 C CA . SER A 1 106 ? 25.136 -10.492 2.143 1.00 80.38 106 SER A CA 1
ATOM 801 C C . SER A 1 106 ? 23.904 -9.896 2.837 1.00 80.38 106 SER A C 1
ATOM 803 O O . SER A 1 106 ? 24.024 -8.936 3.600 1.00 80.38 106 SER A O 1
ATOM 805 N N . LEU A 1 107 ? 22.713 -10.473 2.624 1.00 79.06 107 LEU A N 1
ATOM 806 C CA . LEU A 1 107 ? 21.464 -9.915 3.138 1.00 79.06 107 LEU A CA 1
ATOM 807 C C . LEU A 1 107 ? 21.310 -10.146 4.650 1.00 79.06 107 LEU A C 1
ATOM 809 O O . LEU A 1 107 ? 21.660 -11.226 5.153 1.00 79.06 107 LEU A O 1
ATOM 813 N N . PRO A 1 108 ? 20.724 -9.183 5.394 1.00 74.31 108 PRO A N 1
ATOM 814 C CA . PRO A 1 108 ? 20.428 -9.357 6.811 1.00 74.31 108 PRO A CA 1
ATOM 815 C C . PRO A 1 108 ? 19.532 -10.575 7.048 1.00 74.31 108 PRO A C 1
ATOM 817 O O . PRO A 1 108 ? 18.536 -10.760 6.353 1.00 74.31 108 PRO A O 1
ATOM 820 N N . GLN A 1 109 ? 19.823 -11.370 8.082 1.00 70.62 109 GLN A N 1
ATOM 821 C CA . GLN A 1 109 ? 19.077 -12.601 8.384 1.00 70.62 109 GLN A CA 1
ATOM 822 C C . GLN A 1 109 ? 17.563 -12.374 8.542 1.00 70.62 109 GLN A C 1
ATOM 824 O O . GLN A 1 109 ? 16.779 -13.234 8.166 1.00 70.62 109 GLN A O 1
ATOM 829 N N . LYS A 1 110 ? 17.155 -11.193 9.026 1.00 67.25 110 LYS A N 1
ATOM 830 C CA . LYS A 1 110 ? 15.746 -10.781 9.163 1.00 67.25 110 LYS A CA 1
ATOM 831 C C . LYS A 1 110 ? 14.983 -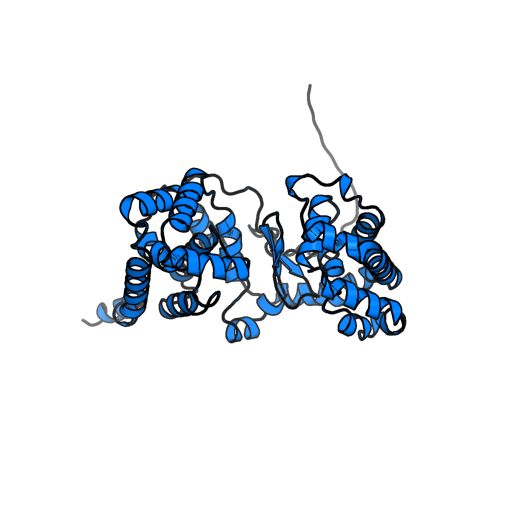10.644 7.834 1.00 67.25 110 LYS A C 1
ATOM 833 O O . LYS A 1 110 ? 13.763 -10.594 7.852 1.00 67.25 110 LYS A O 1
ATOM 838 N N . VAL A 1 111 ? 15.697 -10.522 6.715 1.00 70.19 111 VAL A N 1
ATOM 839 C CA . VAL A 1 111 ? 15.140 -10.380 5.357 1.00 70.19 111 VAL A CA 1
ATOM 840 C C . VAL A 1 111 ? 15.156 -11.725 4.620 1.00 70.19 111 VAL A C 1
ATOM 842 O O . VAL A 1 111 ? 14.370 -11.938 3.701 1.00 70.19 111 VAL A O 1
ATOM 845 N N . ARG A 1 112 ? 16.029 -12.654 5.036 1.00 69.19 112 ARG A N 1
ATOM 846 C CA . ARG A 1 112 ? 16.148 -13.980 4.421 1.00 69.19 112 ARG A CA 1
ATOM 847 C C . ARG A 1 112 ? 14.862 -14.780 4.640 1.00 69.19 112 ARG A C 1
ATOM 849 O O . ARG A 1 112 ? 14.346 -14.849 5.753 1.00 69.19 112 ARG A O 1
ATOM 856 N N . GLY A 1 113 ? 14.363 -15.399 3.577 1.00 75.69 113 GLY A N 1
ATOM 857 C CA . GLY A 1 113 ? 13.138 -16.192 3.591 1.00 75.69 113 GLY A CA 1
ATOM 858 C C . GLY A 1 113 ? 12.767 -16.675 2.192 1.00 75.69 113 GLY A C 1
ATOM 859 O O . GLY A 1 113 ? 13.457 -16.353 1.228 1.00 75.69 113 GLY A O 1
ATOM 860 N N . ALA A 1 114 ? 11.653 -17.405 2.090 1.00 73.19 114 ALA A N 1
ATOM 861 C CA . ALA A 1 114 ? 11.221 -18.074 0.856 1.00 73.19 114 ALA A CA 1
ATOM 862 C C . ALA A 1 114 ? 11.172 -17.148 -0.375 1.00 73.19 114 ALA A C 1
ATOM 864 O O . ALA A 1 114 ? 11.514 -17.564 -1.474 1.00 73.19 114 ALA A O 1
ATOM 865 N N . TRP A 1 115 ? 10.830 -15.872 -0.185 1.00 85.12 115 TRP A N 1
ATOM 866 C CA . TRP A 1 115 ? 10.774 -14.896 -1.271 1.00 85.12 115 TRP A CA 1
ATOM 867 C C . TRP A 1 115 ? 12.148 -14.492 -1.835 1.00 85.12 115 TRP A C 1
ATOM 869 O O . TRP A 1 115 ? 12.251 -14.129 -3.003 1.00 85.12 115 TRP A O 1
ATOM 879 N N . ILE A 1 116 ? 13.218 -14.562 -1.034 1.00 89.75 116 ILE A N 1
ATOM 880 C CA . ILE A 1 116 ? 14.589 -14.372 -1.532 1.00 89.75 116 ILE A CA 1
ATOM 881 C C . ILE A 1 116 ? 15.003 -15.584 -2.364 1.00 89.75 116 ILE A C 1
ATOM 883 O O . ILE A 1 116 ? 15.596 -15.407 -3.426 1.00 89.75 116 ILE A O 1
ATOM 887 N N . ASP A 1 117 ? 14.660 -16.797 -1.923 1.00 88.94 117 ASP A N 1
ATOM 888 C CA . ASP A 1 117 ? 14.944 -18.025 -2.674 1.00 88.94 117 ASP A CA 1
ATOM 889 C C . ASP A 1 117 ? 14.218 -18.024 -4.031 1.00 88.94 117 ASP A C 1
ATOM 891 O O . ASP A 1 117 ? 14.806 -18.403 -5.044 1.00 88.94 117 ASP A O 1
ATOM 895 N N . GLU A 1 118 ? 12.979 -17.519 -4.075 1.00 93.31 118 GLU A N 1
ATOM 896 C CA . GLU A 1 118 ? 12.223 -17.276 -5.311 1.00 93.31 118 GLU A CA 1
ATOM 897 C C . GLU A 1 118 ? 12.981 -16.337 -6.262 1.00 93.31 118 GLU A C 1
ATOM 899 O O . GLU A 1 118 ? 13.231 -16.720 -7.406 1.00 93.31 118 GLU A O 1
ATOM 904 N N . ILE A 1 119 ? 13.440 -15.167 -5.788 1.00 94.31 119 ILE A N 1
ATOM 905 C CA . ILE A 1 119 ? 14.261 -14.236 -6.590 1.00 94.31 119 ILE A CA 1
ATOM 906 C C . ILE A 1 119 ? 15.538 -14.921 -7.092 1.00 94.31 119 ILE A C 1
ATOM 908 O O . ILE A 1 119 ? 15.896 -14.798 -8.264 1.00 94.31 119 ILE A O 1
ATOM 912 N N . CYS A 1 120 ? 16.226 -15.666 -6.225 1.00 92.69 120 CYS A N 1
ATOM 913 C CA . CYS A 1 120 ? 17.455 -16.372 -6.584 1.00 92.69 120 CYS A CA 1
ATOM 914 C C . CYS A 1 120 ? 17.218 -17.438 -7.657 1.00 92.69 120 CYS A C 1
ATOM 916 O O . CYS A 1 120 ? 18.074 -17.639 -8.516 1.00 92.69 120 CYS A O 1
ATOM 918 N N . SER A 1 121 ? 16.061 -18.104 -7.624 1.00 94.69 121 SER A N 1
ATOM 919 C CA . SER A 1 121 ? 15.712 -19.167 -8.569 1.00 94.69 121 SER A CA 1
ATOM 920 C C . SER A 1 121 ? 15.516 -18.683 -10.010 1.00 94.69 121 SER A C 1
ATOM 922 O O . SER A 1 121 ? 15.594 -19.502 -10.923 1.00 94.69 121 SER A O 1
ATOM 924 N N . VAL A 1 122 ? 15.292 -17.378 -10.210 1.00 96.25 122 VAL A N 1
ATOM 925 C CA . VAL A 1 122 ? 15.140 -16.729 -11.527 1.00 96.25 122 VAL A CA 1
ATOM 926 C C . VAL A 1 122 ? 16.207 -15.656 -11.779 1.00 96.25 122 VAL A C 1
ATOM 928 O O . VAL A 1 122 ? 16.010 -14.732 -12.568 1.00 96.25 122 VAL A O 1
ATOM 931 N N . ARG A 1 123 ? 17.345 -15.723 -11.075 1.00 94.06 123 ARG A N 1
ATOM 932 C CA . ARG A 1 123 ? 18.385 -14.681 -11.106 1.00 94.06 123 ARG A CA 1
ATOM 933 C C . ARG A 1 123 ? 18.959 -14.446 -12.504 1.00 94.06 123 ARG A C 1
ATOM 935 O O . ARG A 1 123 ? 19.225 -13.297 -12.864 1.00 94.06 123 ARG A O 1
ATOM 942 N N . ASP A 1 124 ? 19.177 -15.510 -13.269 1.00 94.38 124 ASP A N 1
ATOM 943 C CA . ASP A 1 124 ? 19.768 -15.427 -14.608 1.00 94.38 124 ASP A CA 1
ATOM 944 C C . ASP A 1 124 ? 18.776 -14.814 -15.605 1.00 94.38 124 ASP A C 1
ATOM 946 O O . ASP A 1 124 ? 19.149 -13.997 -16.454 1.00 94.38 124 ASP A O 1
ATOM 950 N N . GLU A 1 125 ? 17.497 -15.171 -15.487 1.00 97.25 125 GLU A N 1
ATOM 951 C CA . GLU A 1 125 ? 16.396 -14.571 -16.231 1.00 97.25 125 GLU A CA 1
ATOM 952 C C . GLU A 1 125 ? 16.248 -13.090 -15.891 1.00 97.25 125 GLU A C 1
ATOM 954 O O . GLU A 1 125 ? 16.193 -12.263 -16.802 1.00 97.25 125 GLU A O 1
ATOM 959 N N . LEU A 1 126 ? 16.243 -12.755 -14.599 1.00 97.12 126 LEU A N 1
ATOM 960 C CA . LEU A 1 126 ? 16.110 -11.391 -14.096 1.00 97.12 126 LEU A CA 1
ATOM 961 C C . LEU A 1 126 ? 17.265 -10.504 -14.562 1.00 97.12 126 LEU A C 1
ATOM 963 O O . LEU A 1 126 ? 17.033 -9.438 -15.131 1.00 97.12 126 LEU A O 1
ATOM 967 N N . SER A 1 127 ? 18.502 -10.975 -14.395 1.00 95.81 127 SER A N 1
ATOM 968 C CA . SER A 1 127 ? 19.704 -10.258 -14.836 1.00 95.81 127 SER A CA 1
ATOM 969 C C . SER A 1 127 ? 19.674 -9.998 -16.340 1.00 95.81 127 SER A C 1
ATOM 971 O O . SER A 1 127 ? 19.950 -8.885 -16.788 1.00 95.81 127 SER A O 1
ATOM 973 N N . TYR A 1 128 ? 19.284 -11.008 -17.124 1.00 96.81 128 TYR A N 1
ATOM 974 C CA . TYR A 1 128 ? 19.129 -10.859 -18.566 1.00 96.81 128 TYR A CA 1
ATOM 975 C C . TYR A 1 128 ? 18.062 -9.821 -18.918 1.00 96.81 128 TYR A C 1
ATOM 977 O O . TYR A 1 128 ? 18.348 -8.894 -19.671 1.00 96.81 128 TYR A O 1
ATOM 985 N N . CYS A 1 129 ? 16.850 -9.936 -18.369 1.00 98.12 129 CYS A N 1
ATOM 986 C CA . CYS A 1 129 ? 15.747 -9.051 -18.739 1.00 98.12 129 CYS A CA 1
ATOM 987 C C . CYS A 1 129 ? 16.021 -7.595 -18.354 1.00 98.12 129 CYS A C 1
ATOM 989 O O . CYS A 1 129 ? 15.809 -6.708 -19.178 1.00 98.12 129 CYS A O 1
ATOM 991 N N . LEU A 1 130 ? 16.558 -7.343 -17.156 1.00 97.88 130 LEU A N 1
ATOM 992 C CA . LEU A 1 130 ? 16.946 -5.997 -16.720 1.00 97.88 130 LEU A CA 1
ATOM 993 C C . LEU A 1 130 ? 18.027 -5.398 -17.628 1.00 97.88 130 LEU A C 1
ATOM 995 O O . LEU A 1 130 ? 17.929 -4.239 -18.032 1.00 97.88 130 LEU A O 1
ATOM 999 N N . GLN A 1 131 ? 19.017 -6.198 -18.032 1.00 97.06 131 GLN A N 1
ATOM 1000 C CA . GLN A 1 131 ? 20.037 -5.743 -18.971 1.00 97.06 131 GLN A CA 1
ATOM 1001 C C . GLN A 1 131 ? 19.452 -5.436 -20.360 1.00 97.06 131 GLN A C 1
ATOM 1003 O O . GLN A 1 131 ? 19.849 -4.449 -20.980 1.00 97.06 131 GLN A O 1
ATOM 1008 N N . ARG A 1 132 ? 18.500 -6.240 -20.853 1.00 97.50 132 ARG A N 1
ATOM 1009 C CA . ARG A 1 132 ? 17.814 -5.989 -22.133 1.00 97.50 132 ARG A CA 1
ATOM 1010 C C . ARG A 1 132 ? 16.942 -4.739 -22.080 1.00 97.50 132 ARG A C 1
ATOM 1012 O O . ARG A 1 132 ? 17.009 -3.947 -23.015 1.00 97.50 132 ARG A O 1
ATOM 1019 N N . LEU A 1 133 ? 16.210 -4.517 -20.989 1.00 97.56 133 LEU A N 1
ATOM 1020 C CA . LEU A 1 133 ? 15.443 -3.288 -20.754 1.00 97.56 133 LEU A CA 1
ATOM 1021 C C . LEU A 1 133 ? 16.350 -2.051 -20.810 1.00 97.56 133 LEU A C 1
ATOM 1023 O O . LEU A 1 133 ? 16.057 -1.100 -21.534 1.00 97.56 133 LEU A O 1
ATOM 1027 N N . ALA A 1 134 ? 17.490 -2.082 -20.115 1.00 96.81 134 ALA A N 1
ATOM 1028 C CA . ALA A 1 134 ? 18.449 -0.980 -20.148 1.00 96.81 134 ALA A CA 1
ATOM 1029 C C . ALA A 1 134 ? 19.043 -0.758 -21.549 1.00 96.81 134 ALA A C 1
ATOM 1031 O O . ALA A 1 134 ? 19.030 0.365 -22.048 1.00 96.81 134 ALA A O 1
ATOM 1032 N N . GLN A 1 135 ? 19.487 -1.821 -22.231 1.00 96.69 135 GLN A N 1
ATOM 1033 C CA . GLN A 1 135 ? 20.014 -1.740 -23.603 1.00 96.69 135 GLN A CA 1
ATOM 1034 C C . GLN A 1 135 ? 18.984 -1.229 -24.616 1.00 96.69 135 GLN A C 1
ATOM 1036 O O . GLN A 1 135 ? 19.351 -0.560 -25.579 1.00 96.69 135 GLN A O 1
ATOM 1041 N N . ALA A 1 136 ? 17.707 -1.551 -24.411 1.00 96.88 136 ALA A N 1
ATOM 1042 C CA . ALA A 1 136 ? 16.608 -1.085 -25.243 1.00 96.88 136 ALA A CA 1
ATOM 1043 C C . ALA A 1 136 ? 16.217 0.377 -24.962 1.00 96.88 136 ALA A C 1
ATOM 1045 O O . ALA A 1 136 ? 15.347 0.901 -25.648 1.00 96.88 136 ALA A O 1
ATOM 1046 N N . GLY A 1 137 ? 16.851 1.040 -23.988 1.00 96.69 137 GLY A N 1
ATOM 1047 C CA . GLY A 1 137 ? 16.618 2.448 -23.682 1.00 96.69 137 GLY A CA 1
ATOM 1048 C C . GLY A 1 137 ? 15.472 2.694 -22.701 1.00 96.69 137 GLY A C 1
ATOM 1049 O O . GLY A 1 137 ? 14.847 3.750 -22.771 1.00 96.69 137 GLY A O 1
ATOM 1050 N N . TYR A 1 138 ? 15.190 1.769 -21.772 1.00 96.88 138 TYR A N 1
ATOM 1051 C CA . TYR A 1 138 ? 14.083 1.926 -20.816 1.00 96.88 138 TYR A CA 1
ATOM 1052 C C . TYR A 1 138 ? 14.139 3.237 -20.013 1.00 96.88 138 TYR A C 1
ATOM 1054 O O . TYR A 1 138 ? 13.106 3.857 -19.784 1.00 96.88 138 TYR A O 1
ATOM 1062 N N . ALA A 1 139 ? 15.325 3.711 -19.618 1.00 96.31 139 ALA A N 1
ATOM 1063 C CA . ALA A 1 139 ? 15.452 4.989 -18.912 1.00 96.31 139 ALA A CA 1
ATOM 1064 C C . ALA A 1 139 ? 14.943 6.175 -19.757 1.00 96.31 139 ALA A C 1
ATOM 1066 O O . ALA A 1 139 ? 14.242 7.048 -19.245 1.00 96.31 139 ALA A O 1
ATOM 1067 N N . GLN A 1 140 ? 15.241 6.177 -21.061 1.00 96.88 140 GLN A N 1
ATOM 1068 C CA . GLN A 1 140 ? 14.725 7.175 -21.998 1.00 96.88 140 GLN A CA 1
ATOM 1069 C C . GLN A 1 140 ? 13.213 7.011 -22.193 1.00 96.88 140 GLN A C 1
ATOM 1071 O O . GLN A 1 140 ? 12.480 7.991 -22.082 1.00 96.88 140 GLN A O 1
ATOM 1076 N N . TYR A 1 141 ? 12.741 5.779 -22.405 1.00 96.62 141 TYR A N 1
ATOM 1077 C CA . TYR A 1 141 ? 11.313 5.471 -22.493 1.00 96.62 141 TYR A CA 1
ATOM 1078 C C . TYR A 1 141 ? 10.539 5.996 -21.281 1.00 96.62 141 TYR A C 1
ATOM 1080 O O . TYR A 1 141 ? 9.516 6.659 -21.430 1.00 96.62 141 TYR A O 1
ATOM 1088 N N . TRP A 1 142 ? 11.048 5.758 -20.071 1.00 96.56 142 TRP A N 1
ATOM 1089 C CA . TRP A 1 142 ? 10.392 6.207 -18.852 1.00 96.56 142 TRP A CA 1
ATOM 1090 C C . TRP A 1 142 ? 10.301 7.736 -18.794 1.00 96.56 142 TRP A C 1
ATOM 1092 O O . TRP A 1 142 ? 9.241 8.269 -18.481 1.00 96.56 142 TRP A O 1
ATOM 1102 N N . GLN A 1 143 ? 11.366 8.458 -19.156 1.00 96.25 143 GLN A N 1
ATOM 1103 C CA . GLN A 1 143 ? 11.353 9.926 -19.173 1.00 96.25 143 GLN A CA 1
ATOM 1104 C C . GLN A 1 143 ? 10.431 10.515 -20.249 1.00 96.25 143 GLN A C 1
ATOM 1106 O O . GLN A 1 143 ? 9.823 11.559 -20.014 1.00 96.25 143 GLN A O 1
ATOM 1111 N N . GLU A 1 144 ? 10.335 9.879 -21.417 1.00 95.69 144 GLU A N 1
ATOM 1112 C CA . GLU A 1 144 ? 9.599 10.410 -22.571 1.00 95.69 144 GLU A CA 1
ATOM 1113 C C . GLU A 1 144 ? 8.134 9.965 -22.632 1.00 95.69 144 GLU A C 1
ATOM 1115 O O . GLU A 1 144 ? 7.301 10.717 -23.133 1.00 95.69 144 GLU A O 1
ATOM 1120 N N . GLN A 1 145 ? 7.812 8.768 -22.135 1.00 94.44 145 GLN A N 1
ATOM 1121 C CA . GLN A 1 145 ? 6.485 8.155 -22.265 1.00 94.44 145 GLN A CA 1
ATOM 1122 C C . GLN A 1 145 ? 5.786 8.011 -20.910 1.00 94.44 145 GLN A C 1
ATOM 1124 O O . GLN A 1 145 ? 4.662 8.478 -20.740 1.00 94.44 145 GLN A O 1
ATOM 1129 N N . VAL A 1 146 ? 6.455 7.423 -19.913 1.00 94.56 146 VAL A N 1
ATOM 1130 C CA . VAL A 1 146 ? 5.815 7.096 -18.624 1.00 94.56 146 VAL A CA 1
ATOM 1131 C C . VAL A 1 146 ? 5.657 8.334 -17.740 1.00 94.56 146 VAL A C 1
ATOM 1133 O O . VAL A 1 146 ? 4.557 8.668 -17.295 1.00 94.56 146 VAL A O 1
ATOM 1136 N N . ARG A 1 147 ? 6.753 9.056 -17.501 1.00 94.69 147 ARG A N 1
ATOM 1137 C CA . ARG A 1 147 ? 6.796 10.199 -16.588 1.00 94.69 147 ARG A CA 1
ATOM 1138 C C . ARG A 1 147 ? 5.835 11.325 -16.987 1.00 94.69 147 ARG A C 1
ATOM 1140 O O . ARG A 1 147 ? 5.171 11.846 -16.092 1.00 94.69 147 ARG A O 1
ATOM 1147 N N . PRO A 1 148 ? 5.688 11.712 -18.271 1.00 94.19 148 PRO A N 1
ATOM 1148 C CA . PRO A 1 148 ? 4.713 12.732 -18.652 1.00 94.19 148 PRO A CA 1
ATOM 1149 C C . PRO A 1 148 ? 3.269 12.309 -18.360 1.00 94.19 148 PRO A C 1
ATOM 1151 O O . PRO A 1 148 ? 2.481 13.136 -17.903 1.00 94.19 148 PRO A O 1
ATOM 1154 N N . CYS A 1 149 ? 2.926 11.031 -18.555 1.00 92.25 149 CYS A N 1
ATOM 1155 C CA . CYS A 1 149 ? 1.611 10.499 -18.196 1.00 92.25 149 CYS A CA 1
ATOM 1156 C C . CYS A 1 149 ? 1.363 10.570 -16.683 1.00 92.25 149 CYS A C 1
ATOM 1158 O O . CYS A 1 149 ? 0.298 11.033 -16.268 1.00 92.25 149 CYS A O 1
ATOM 1160 N N . LEU A 1 150 ? 2.351 10.181 -15.869 1.00 92.38 150 LEU A N 1
ATOM 1161 C CA . LEU A 1 150 ? 2.280 10.288 -14.408 1.00 92.38 150 LEU A CA 1
ATOM 1162 C C . LEU A 1 150 ? 2.118 11.742 -13.952 1.00 92.38 150 LEU A C 1
ATOM 1164 O O . LEU A 1 150 ? 1.205 12.046 -13.187 1.00 92.38 150 LEU A O 1
ATOM 1168 N N . ASN A 1 151 ? 2.949 12.652 -14.468 1.00 91.75 151 ASN A N 1
ATOM 1169 C CA . ASN A 1 151 ? 2.875 14.077 -14.141 1.00 91.75 151 ASN A CA 1
ATOM 1170 C C . ASN A 1 151 ? 1.509 14.661 -14.506 1.00 91.75 151 ASN A C 1
ATOM 1172 O O . ASN A 1 151 ? 0.912 15.365 -13.699 1.00 91.75 151 ASN A O 1
ATOM 1176 N N . ASN A 1 152 ? 0.978 14.328 -15.684 1.00 90.31 152 ASN A N 1
ATOM 1177 C CA . ASN A 1 152 ? -0.344 14.788 -16.088 1.00 90.31 152 ASN A CA 1
ATOM 1178 C C . ASN A 1 152 ? -1.447 14.254 -15.155 1.00 90.31 152 ASN A C 1
ATOM 1180 O O . ASN A 1 152 ? -2.329 15.017 -14.768 1.00 90.31 152 ASN A O 1
ATOM 1184 N N . ALA A 1 153 ? -1.400 12.978 -14.756 1.00 89.56 153 ALA A N 1
ATOM 1185 C CA . ALA A 1 153 ? -2.356 12.428 -13.791 1.00 89.56 153 ALA A CA 1
ATOM 1186 C C . ALA A 1 153 ? -2.277 13.153 -12.433 1.00 89.56 153 ALA A C 1
ATOM 1188 O O . ALA A 1 153 ? -3.304 13.521 -11.862 1.00 89.56 153 ALA A O 1
ATOM 1189 N N . ILE A 1 154 ? -1.060 13.427 -11.954 1.00 89.38 154 ILE A N 1
ATOM 1190 C CA . ILE A 1 154 ? -0.805 14.159 -10.706 1.00 89.38 154 ILE A CA 1
ATOM 1191 C C . ILE A 1 154 ? -1.328 15.601 -10.786 1.00 89.38 154 ILE A C 1
ATOM 1193 O O . ILE A 1 154 ? -2.043 16.050 -9.894 1.00 89.38 154 ILE A O 1
ATOM 1197 N N . GLU A 1 155 ? -1.023 16.332 -11.860 1.00 87.69 155 GLU A N 1
ATOM 1198 C CA . GLU A 1 155 ? -1.446 17.728 -12.047 1.00 87.69 155 GLU A CA 1
ATOM 1199 C C . GLU A 1 155 ? -2.970 17.883 -12.157 1.00 87.69 155 GLU A C 1
ATOM 1201 O O . GLU A 1 155 ? -3.541 18.905 -11.748 1.00 87.69 155 GLU A O 1
ATOM 1206 N N . GLN A 1 156 ? -3.639 16.875 -12.719 1.00 87.94 156 GLN A N 1
ATOM 1207 C CA . GLN A 1 156 ? -5.093 16.840 -12.842 1.00 87.94 156 GLN A CA 1
ATOM 1208 C C . GLN A 1 156 ? -5.789 16.475 -11.526 1.00 87.94 156 GLN A C 1
ATOM 1210 O O . GLN A 1 156 ? -6.945 16.865 -11.328 1.00 87.94 156 GLN A O 1
ATOM 1215 N N . TYR A 1 157 ? -5.100 15.797 -10.604 1.00 88.50 157 TYR A N 1
ATOM 1216 C CA . TYR A 1 157 ? -5.656 15.434 -9.308 1.00 88.50 157 TYR A CA 1
ATOM 1217 C C . TYR A 1 157 ? -5.760 16.652 -8.383 1.00 88.50 157 TYR A C 1
ATOM 1219 O O . TYR A 1 157 ? -4.785 17.148 -7.816 1.00 88.50 157 TYR A O 1
ATOM 1227 N N . ARG A 1 158 ? -6.980 17.173 -8.224 1.00 84.25 158 ARG A N 1
ATOM 1228 C CA . ARG A 1 158 ? -7.244 18.359 -7.400 1.00 84.25 158 ARG A CA 1
ATOM 1229 C C . ARG A 1 158 ? -7.460 17.975 -5.941 1.00 84.25 158 ARG A C 1
ATOM 1231 O O . ARG A 1 158 ? -8.389 17.240 -5.622 1.00 84.25 158 ARG A O 1
ATOM 1238 N N . ILE A 1 159 ? -6.660 18.565 -5.056 1.00 82.50 159 ILE A N 1
ATOM 1239 C CA . ILE A 1 159 ? -6.814 18.458 -3.602 1.00 82.50 159 ILE A CA 1
ATOM 1240 C C . ILE A 1 159 ? -7.185 19.833 -3.056 1.00 82.50 159 ILE A C 1
ATOM 1242 O O . ILE A 1 159 ? -6.565 20.836 -3.416 1.00 82.50 159 ILE A O 1
ATOM 1246 N N . ALA A 1 160 ? -8.204 19.890 -2.199 1.00 81.94 160 ALA A N 1
ATOM 1247 C CA . ALA A 1 160 ? -8.563 21.134 -1.532 1.00 81.94 160 ALA A CA 1
ATOM 1248 C C . ALA A 1 160 ? -7.437 21.540 -0.553 1.00 81.94 160 ALA A C 1
ATOM 1250 O O . ALA A 1 160 ? -7.001 20.689 0.228 1.00 81.94 160 ALA A O 1
ATOM 1251 N N . PRO A 1 161 ? -6.956 22.799 -0.563 1.00 71.56 161 PRO A N 1
ATOM 1252 C CA . PRO A 1 161 ? -5.810 23.225 0.251 1.00 71.56 161 PRO A CA 1
ATOM 1253 C C . PRO A 1 161 ? -5.943 22.899 1.747 1.00 71.56 161 PRO A C 1
ATOM 1255 O O . PRO A 1 161 ? -4.987 22.475 2.391 1.00 71.56 161 PRO A O 1
ATOM 1258 N N . GLU A 1 162 ? -7.145 23.039 2.300 1.00 84.38 162 GLU A N 1
ATOM 1259 C CA . GLU A 1 162 ? -7.458 22.773 3.704 1.00 84.38 162 GLU A CA 1
ATOM 1260 C C . GLU A 1 162 ? -7.476 21.280 4.067 1.00 84.38 162 GLU A C 1
ATOM 1262 O O . GLU A 1 162 ? -7.379 20.918 5.242 1.00 84.38 162 GLU A O 1
ATOM 1267 N N . GLN A 1 163 ? -7.600 20.398 3.075 1.00 86.56 163 GLN A N 1
ATOM 1268 C CA . GLN A 1 163 ? -7.856 18.982 3.299 1.00 86.56 163 GLN A CA 1
ATOM 1269 C C . GLN A 1 163 ? -6.640 18.258 3.883 1.00 86.56 163 GLN A C 1
ATOM 1271 O O . GLN A 1 163 ? -6.795 17.478 4.823 1.00 86.56 163 GLN A O 1
ATOM 1276 N N . LEU A 1 164 ? -5.437 18.520 3.361 1.00 87.31 164 LEU A N 1
ATOM 1277 C CA . LEU A 1 164 ? -4.204 17.892 3.855 1.00 87.31 164 LEU A CA 1
ATOM 1278 C C . LEU A 1 164 ? -3.918 18.302 5.301 1.00 87.31 164 LEU A C 1
ATOM 1280 O O . LEU A 1 164 ? -3.679 17.444 6.151 1.00 87.31 164 LEU A O 1
ATOM 1284 N N . GLY A 1 165 ? -4.051 19.599 5.599 1.00 88.62 165 GLY A N 1
ATOM 1285 C CA . GLY A 1 165 ? -3.915 20.118 6.958 1.00 88.62 165 GLY A CA 1
ATOM 1286 C C . GLY A 1 165 ? -4.909 19.473 7.928 1.00 88.62 165 GLY A C 1
ATOM 1287 O O . GLY A 1 165 ? -4.520 19.065 9.020 1.00 88.62 165 GLY A O 1
ATOM 1288 N N . ALA A 1 166 ? -6.172 19.304 7.524 1.00 92.94 166 ALA A N 1
ATOM 1289 C CA . ALA A 1 166 ? -7.187 18.655 8.355 1.00 92.94 166 ALA A CA 1
ATOM 1290 C C . ALA A 1 166 ? -6.893 17.162 8.609 1.00 92.94 166 ALA A C 1
ATOM 1292 O O . ALA A 1 166 ? -7.082 16.678 9.726 1.00 92.94 166 ALA A O 1
ATOM 1293 N N . ILE A 1 167 ? -6.379 16.436 7.608 1.00 91.94 167 ILE A N 1
ATOM 1294 C CA . ILE A 1 167 ? -5.939 15.039 7.767 1.00 91.94 167 ILE A CA 1
ATOM 1295 C C . ILE A 1 167 ? -4.789 14.954 8.769 1.00 91.94 167 ILE A C 1
ATOM 1297 O O . ILE A 1 167 ? -4.847 14.167 9.714 1.00 91.94 167 ILE A O 1
ATOM 1301 N N . HIS A 1 168 ? -3.761 15.787 8.607 1.00 89.88 168 HIS A N 1
ATOM 1302 C CA . HIS A 1 168 ? -2.597 15.781 9.496 1.00 89.88 168 HIS A CA 1
ATOM 1303 C C . HIS A 1 168 ? -2.958 16.173 10.924 1.00 89.88 168 HIS A C 1
ATOM 1305 O O . HIS A 1 168 ? -2.417 15.596 11.868 1.00 89.88 168 HIS A O 1
ATOM 1311 N N . GLN A 1 169 ? -3.903 17.097 11.102 1.00 92.50 169 GLN A N 1
ATOM 1312 C CA . GLN A 1 169 ? -4.444 17.441 12.417 1.00 92.50 169 GLN A CA 1
ATOM 1313 C C . GLN A 1 169 ? -5.133 16.243 13.077 1.00 92.50 169 GLN A C 1
ATOM 1315 O O . GLN A 1 169 ? -4.902 15.990 14.257 1.00 92.50 169 GLN A O 1
ATOM 1320 N N . GLU A 1 170 ? -5.938 15.475 12.340 1.00 95.19 170 GLU A N 1
ATOM 1321 C CA . GLU A 1 170 ? -6.588 14.275 12.877 1.00 95.19 170 GLU A CA 1
ATOM 1322 C C . GLU A 1 170 ? -5.580 13.159 13.206 1.00 95.19 170 GLU A C 1
ATOM 1324 O O . GLU A 1 170 ? -5.691 12.541 14.266 1.00 95.19 170 GLU A O 1
ATOM 1329 N N . ILE A 1 171 ? -4.555 12.946 12.375 1.00 93.00 171 ILE A N 1
ATOM 1330 C CA . ILE A 1 171 ? -3.476 11.979 12.658 1.00 93.00 171 ILE A CA 1
ATOM 1331 C C . ILE A 1 171 ? -2.671 12.413 13.890 1.00 93.00 171 ILE A C 1
ATOM 1333 O O . ILE A 1 171 ? -2.443 11.618 14.798 1.00 93.00 171 ILE A O 1
ATOM 1337 N N . THR A 1 172 ? -2.313 13.696 13.985 1.00 92.75 172 THR A N 1
ATOM 1338 C CA . THR A 1 172 ? -1.623 14.267 15.155 1.00 92.75 172 THR A CA 1
ATOM 1339 C C . THR A 1 172 ? -2.472 14.134 16.419 1.00 92.75 172 THR A C 1
ATOM 1341 O O . THR A 1 172 ? -1.960 13.800 17.489 1.00 92.75 172 THR A O 1
ATOM 1344 N N . ARG A 1 173 ? -3.790 14.342 16.307 1.00 95.06 173 ARG A N 1
ATOM 1345 C CA . ARG A 1 173 ? -4.736 14.136 17.408 1.00 95.06 173 ARG A CA 1
ATOM 1346 C C . ARG A 1 173 ? -4.739 12.677 17.866 1.00 95.06 173 ARG A C 1
ATOM 1348 O O . ARG A 1 173 ? -4.740 12.438 19.069 1.00 95.06 173 ARG A O 1
ATOM 1355 N N . LEU A 1 174 ? -4.718 11.719 16.936 1.00 96.25 174 LEU A N 1
ATOM 1356 C CA . LEU A 1 174 ? -4.615 10.288 17.245 1.00 96.25 174 LEU A CA 1
ATOM 1357 C C . LEU A 1 174 ? -3.250 9.902 17.833 1.00 96.25 174 LEU A C 1
ATOM 1359 O O . LEU A 1 174 ? -3.185 8.986 18.645 1.00 96.25 174 LEU A O 1
ATOM 1363 N N . ALA A 1 175 ? -2.172 10.607 17.493 1.00 93.88 175 ALA A N 1
ATOM 1364 C CA . ALA A 1 175 ? -0.852 10.352 18.068 1.00 93.88 175 ALA A CA 1
ATOM 1365 C C . ALA A 1 175 ? -0.779 10.689 19.570 1.00 93.88 175 ALA A C 1
ATOM 1367 O O . ALA A 1 175 ? 0.030 10.112 20.293 1.00 93.88 175 ALA A O 1
ATOM 1368 N N . GLY A 1 176 ? -1.617 11.607 20.071 1.00 92.19 176 GLY A N 1
ATOM 1369 C CA . GLY A 1 176 ? -1.703 11.920 21.505 1.00 92.19 176 GLY A CA 1
ATOM 1370 C C . GLY A 1 176 ? -0.377 12.383 22.126 1.00 92.19 176 GLY A C 1
ATOM 1371 O O . GLY A 1 176 ? -0.095 12.089 23.283 1.00 92.19 176 GLY A O 1
ATOM 1372 N N . GLY A 1 177 ? 0.473 13.061 21.349 1.00 84.62 177 GLY A N 1
ATOM 1373 C CA . GLY A 1 177 ? 1.800 13.510 21.787 1.00 84.62 177 GLY A CA 1
ATOM 1374 C C . GLY A 1 177 ? 2.912 12.462 21.666 1.00 84.62 177 GLY A C 1
ATOM 1375 O O . GLY A 1 177 ? 4.062 12.778 21.969 1.00 84.62 177 GLY A O 1
ATOM 1376 N N . GLN A 1 178 ? 2.612 11.246 21.196 1.00 87.12 178 GLN A N 1
ATOM 1377 C CA . GLN A 1 178 ? 3.656 10.344 20.715 1.00 87.12 178 GLN A CA 1
ATOM 1378 C C . GLN A 1 178 ? 4.269 10.905 19.424 1.00 87.12 178 GLN A C 1
ATOM 1380 O O . GLN A 1 178 ? 3.547 11.492 18.611 1.00 87.12 178 GLN A O 1
ATOM 1385 N N . PRO A 1 179 ? 5.589 10.754 19.226 1.00 82.25 179 PRO A N 1
ATOM 1386 C CA . PRO A 1 179 ? 6.206 11.130 17.966 1.00 82.25 179 PRO A CA 1
ATOM 1387 C C . PRO A 1 179 ? 5.613 10.271 16.845 1.00 82.25 179 PRO A C 1
ATOM 1389 O O . PRO A 1 179 ? 5.565 9.047 16.956 1.00 82.25 179 PRO A O 1
ATOM 1392 N N . LEU A 1 180 ? 5.169 10.922 15.772 1.00 82.50 180 LEU A N 1
ATOM 1393 C CA . LEU A 1 180 ? 4.942 10.248 14.498 1.00 82.50 180 LEU A CA 1
ATOM 1394 C C . LEU A 1 180 ? 6.308 9.909 13.904 1.00 82.50 180 LEU A C 1
ATOM 1396 O O . LEU A 1 180 ? 7.241 10.706 14.049 1.00 82.50 180 LEU A O 1
ATOM 1400 N N . ASP A 1 181 ? 6.429 8.766 13.227 1.00 70.56 181 ASP A N 1
ATOM 1401 C CA . ASP A 1 181 ? 7.638 8.478 12.452 1.00 70.56 181 ASP A CA 1
ATOM 1402 C C . ASP A 1 181 ? 7.941 9.679 11.533 1.00 70.56 181 ASP A C 1
ATOM 1404 O O . ASP A 1 181 ? 7.045 10.235 10.883 1.00 70.56 181 ASP A O 1
ATOM 1408 N N . ALA A 1 182 ? 9.197 10.134 11.564 1.00 58.19 182 ALA A N 1
ATOM 1409 C CA . ALA A 1 182 ? 9.681 11.324 10.873 1.00 58.19 182 ALA A CA 1
ATOM 1410 C C . ALA A 1 182 ? 9.694 11.164 9.350 1.00 58.19 182 ALA A C 1
ATOM 1412 O O . ALA A 1 182 ? 9.838 12.151 8.629 1.00 58.19 182 ALA A O 1
ATOM 1413 N N . THR A 1 183 ? 9.543 9.943 8.849 1.00 59.62 183 THR A N 1
ATOM 1414 C CA . THR A 1 183 ? 9.368 9.739 7.421 1.00 59.62 183 THR A CA 1
ATOM 1415 C C . THR A 1 183 ? 7.954 10.109 6.990 1.00 59.62 183 THR A C 1
ATOM 1417 O O . THR A 1 183 ? 6.959 9.644 7.541 1.00 59.62 183 THR A O 1
ATOM 1420 N N . GLY A 1 184 ? 7.876 11.051 6.046 1.00 59.16 184 GLY A N 1
ATOM 1421 C CA . GLY A 1 184 ? 6.627 1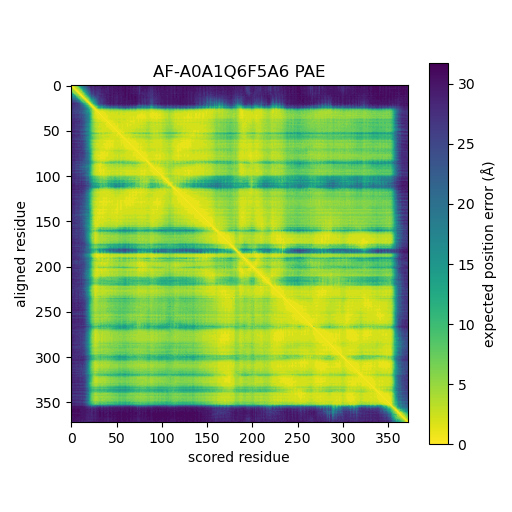1.470 5.420 1.00 59.16 184 GLY A CA 1
ATOM 1422 C C . GLY A 1 184 ? 5.970 10.335 4.633 1.00 59.16 184 GLY A C 1
ATOM 1423 O O . GLY A 1 184 ? 6.409 9.189 4.673 1.00 59.16 184 GLY A O 1
ATOM 1424 N N . SER A 1 185 ? 4.906 10.664 3.905 1.00 62.00 185 SER A N 1
ATOM 1425 C CA . SER A 1 185 ? 4.185 9.686 3.091 1.00 62.00 185 SER A CA 1
ATOM 1426 C C . SER A 1 185 ? 5.121 9.043 2.063 1.00 62.00 185 SER A C 1
ATOM 1428 O O . SER A 1 185 ? 5.637 9.716 1.176 1.00 62.00 185 SER A O 1
ATOM 1430 N N . ARG A 1 186 ? 5.345 7.732 2.187 1.00 75.94 186 ARG A N 1
ATOM 1431 C CA . ARG A 1 186 ? 6.188 6.940 1.282 1.00 75.94 186 ARG A CA 1
ATOM 1432 C C . ARG A 1 186 ? 5.357 6.383 0.120 1.00 75.94 186 ARG A C 1
ATOM 1434 O O . ARG A 1 186 ? 5.456 5.207 -0.203 1.00 75.94 186 ARG A O 1
ATOM 1441 N N . ILE A 1 187 ? 4.489 7.204 -0.475 1.00 87.12 187 ILE A N 1
ATOM 1442 C CA . ILE A 1 187 ? 3.615 6.758 -1.567 1.00 87.12 187 ILE A CA 1
ATOM 1443 C C . ILE A 1 187 ? 4.270 7.070 -2.910 1.00 87.12 187 ILE A C 1
ATOM 1445 O O . ILE A 1 187 ? 4.547 8.234 -3.209 1.00 87.12 187 ILE A O 1
ATOM 1449 N N . TYR A 1 188 ? 4.488 6.031 -3.712 1.00 91.19 188 TYR A N 1
ATOM 1450 C CA . TYR A 1 188 ? 5.024 6.106 -5.066 1.00 91.19 188 TYR A CA 1
ATOM 1451 C C . TYR A 1 188 ? 3.951 5.729 -6.076 1.00 91.19 188 TYR A C 1
ATOM 1453 O O . TYR A 1 188 ? 3.379 4.648 -6.001 1.00 91.19 188 TYR A O 1
ATOM 1461 N N . ILE A 1 189 ? 3.713 6.592 -7.054 1.00 92.12 189 ILE A N 1
ATOM 1462 C CA . ILE A 1 189 ? 2.848 6.295 -8.190 1.00 92.12 189 ILE A CA 1
ATOM 1463 C C . ILE A 1 189 ? 3.731 5.744 -9.307 1.00 92.12 189 ILE A C 1
ATOM 1465 O O . ILE A 1 189 ? 4.656 6.426 -9.757 1.00 92.12 189 ILE A O 1
ATOM 1469 N N . LEU A 1 190 ? 3.460 4.511 -9.732 1.00 93.25 190 LEU A N 1
ATOM 1470 C CA . LEU A 1 190 ? 4.239 3.803 -10.751 1.00 93.25 190 LEU A CA 1
ATOM 1471 C C . LEU A 1 190 ? 3.401 3.612 -12.015 1.00 93.25 190 LEU A C 1
ATOM 1473 O O . LEU A 1 190 ? 2.218 3.286 -11.933 1.00 93.25 190 LEU A O 1
ATOM 1477 N N . GLY A 1 191 ? 3.997 3.826 -13.186 1.00 87.94 191 GLY A N 1
ATOM 1478 C CA . GLY A 1 191 ? 3.278 3.795 -14.461 1.00 87.94 191 GLY A CA 1
ATOM 1479 C C . GLY A 1 191 ? 2.977 2.392 -14.985 1.00 87.94 191 GLY A C 1
ATOM 1480 O O . GLY A 1 191 ? 1.975 2.205 -15.672 1.00 87.94 191 GLY A O 1
ATOM 1481 N N . ASN A 1 192 ? 3.806 1.410 -14.635 1.00 81.12 192 ASN A N 1
ATOM 1482 C CA . ASN A 1 192 ? 3.758 0.054 -15.181 1.00 81.12 192 ASN A CA 1
ATOM 1483 C C . ASN A 1 192 ? 3.187 -0.970 -14.193 1.00 81.12 192 ASN A C 1
ATOM 1485 O O . ASN A 1 192 ? 3.603 -2.127 -14.185 1.00 81.12 192 ASN A O 1
ATOM 1489 N N . ILE A 1 193 ? 2.229 -0.557 -13.354 1.00 85.12 193 ILE A N 1
ATOM 1490 C CA . ILE A 1 193 ? 1.539 -1.456 -12.419 1.00 85.12 193 ILE A CA 1
ATOM 1491 C C . ILE A 1 193 ? 0.021 -1.356 -12.542 1.00 85.12 193 ILE A C 1
ATOM 1493 O O . ILE A 1 193 ? -0.554 -0.268 -12.607 1.00 85.12 193 ILE A O 1
ATOM 1497 N N . ASP A 1 194 ? -0.630 -2.518 -12.507 1.00 79.19 194 ASP A N 1
ATOM 1498 C CA . ASP A 1 194 ? -2.093 -2.609 -12.474 1.00 79.19 194 ASP A CA 1
ATOM 1499 C C . ASP A 1 194 ? -2.619 -2.647 -11.035 1.00 79.19 194 ASP A C 1
ATOM 1501 O O . ASP A 1 194 ? -3.709 -2.159 -10.751 1.00 79.19 194 ASP A O 1
ATOM 1505 N N . ASN A 1 195 ? -1.821 -3.195 -10.113 1.00 80.38 195 ASN A N 1
ATOM 1506 C CA . ASN A 1 195 ? -2.177 -3.360 -8.709 1.00 80.38 195 ASN A CA 1
ATOM 1507 C C . ASN A 1 195 ? -1.167 -2.651 -7.809 1.00 80.38 195 ASN A C 1
ATOM 1509 O O . ASN A 1 195 ? 0.035 -2.666 -8.077 1.00 80.38 195 ASN A O 1
ATOM 1513 N N . ALA A 1 196 ? -1.669 -2.067 -6.725 1.00 87.62 196 ALA A N 1
ATOM 1514 C CA . ALA A 1 196 ? -0.840 -1.476 -5.687 1.00 87.62 196 ALA A CA 1
ATOM 1515 C C . ALA A 1 196 ? -0.225 -2.548 -4.770 1.00 87.62 196 ALA A C 1
ATOM 1517 O O . ALA A 1 196 ? -0.735 -3.666 -4.675 1.00 87.62 196 ALA A O 1
ATOM 1518 N N . PHE A 1 197 ? 0.869 -2.207 -4.094 1.00 87.12 197 PHE A N 1
ATOM 1519 C CA . PHE A 1 197 ? 1.530 -3.071 -3.119 1.00 87.12 197 PHE A CA 1
ATOM 1520 C C . PHE A 1 197 ? 2.359 -2.265 -2.116 1.00 87.12 197 PHE A C 1
ATOM 1522 O O . PHE A 1 197 ? 2.910 -1.217 -2.449 1.00 87.12 197 PHE A O 1
ATOM 1529 N N . ALA A 1 198 ? 2.504 -2.801 -0.906 1.00 85.56 198 ALA A N 1
ATOM 1530 C CA . ALA A 1 198 ? 3.380 -2.254 0.123 1.00 85.56 198 ALA A CA 1
ATOM 1531 C C . ALA A 1 198 ? 4.770 -2.917 0.112 1.00 85.56 198 ALA A C 1
ATOM 1533 O O . ALA A 1 198 ? 4.930 -4.092 -0.242 1.00 85.56 198 ALA A O 1
ATOM 1534 N N . LEU A 1 199 ? 5.778 -2.151 0.522 1.00 86.19 199 LEU A N 1
ATOM 1535 C CA . LEU A 1 199 ? 7.137 -2.600 0.803 1.00 86.19 199 LEU A CA 1
ATOM 1536 C C . LEU A 1 199 ? 7.329 -2.838 2.312 1.00 86.19 199 LEU A C 1
ATOM 1538 O O . LEU A 1 199 ? 6.538 -2.402 3.142 1.00 86.19 199 LEU A O 1
ATOM 1542 N N . LEU A 1 200 ? 8.413 -3.521 2.680 1.00 79.38 200 LEU A N 1
ATOM 1543 C CA . LEU A 1 200 ? 8.792 -3.842 4.061 1.00 79.38 200 LEU A CA 1
ATOM 1544 C C . LEU A 1 200 ? 9.113 -2.603 4.895 1.00 79.38 200 LEU A C 1
ATOM 1546 O O . LEU A 1 200 ? 9.096 -2.667 6.121 1.00 79.38 200 LEU A O 1
ATOM 1550 N N . ASP A 1 201 ? 9.455 -1.501 4.236 1.00 75.81 201 ASP A N 1
ATOM 1551 C CA . ASP A 1 201 ? 9.627 -0.202 4.862 1.00 75.81 201 ASP A CA 1
ATOM 1552 C C . ASP A 1 201 ? 8.343 0.636 4.774 1.00 75.81 201 ASP A C 1
ATOM 1554 O O . ASP A 1 201 ? 8.426 1.851 4.767 1.00 75.81 201 ASP A O 1
ATOM 1558 N N . GLU A 1 202 ? 7.153 0.043 4.662 1.00 75.94 202 GLU A N 1
ATOM 1559 C CA . GLU A 1 202 ? 5.880 0.792 4.631 1.00 75.94 202 GLU A CA 1
ATOM 1560 C C . GLU A 1 202 ? 5.782 1.797 3.459 1.00 75.94 202 GLU A C 1
ATOM 1562 O O . GLU A 1 202 ? 4.927 2.680 3.437 1.00 75.94 202 GLU A O 1
ATOM 1567 N N . THR A 1 203 ? 6.663 1.686 2.456 1.00 84.31 203 THR A N 1
ATOM 1568 C CA . THR A 1 203 ? 6.503 2.385 1.179 1.00 84.31 203 THR A CA 1
ATOM 1569 C C . THR A 1 203 ? 5.346 1.755 0.420 1.00 84.31 203 THR A C 1
ATOM 1571 O O . THR A 1 203 ? 5.346 0.549 0.187 1.00 84.31 203 THR A O 1
ATOM 1574 N N . PHE A 1 204 ? 4.380 2.561 -0.010 1.00 88.06 204 PHE A N 1
ATOM 1575 C CA . PHE A 1 204 ? 3.232 2.094 -0.777 1.00 88.06 204 PHE A CA 1
ATOM 1576 C C . PHE A 1 204 ? 3.386 2.477 -2.247 1.00 88.06 204 PHE A C 1
ATOM 1578 O O . PHE A 1 204 ? 3.418 3.655 -2.600 1.00 88.06 204 PHE A O 1
ATOM 1585 N N . CYS A 1 205 ? 3.475 1.482 -3.121 1.00 90.31 205 CYS A N 1
ATOM 1586 C CA . CYS A 1 205 ? 3.533 1.673 -4.563 1.00 90.31 205 CYS A CA 1
ATOM 1587 C C . CYS A 1 205 ? 2.133 1.499 -5.151 1.00 90.31 205 CYS A C 1
ATOM 1589 O O . CYS A 1 205 ? 1.503 0.465 -4.937 1.00 90.31 205 CYS A O 1
ATOM 1591 N N . CYS A 1 206 ? 1.637 2.481 -5.900 1.00 90.69 206 CYS A N 1
ATOM 1592 C CA . CYS A 1 206 ? 0.266 2.492 -6.387 1.00 90.69 206 CYS A CA 1
ATOM 1593 C C . CYS A 1 206 ? 0.128 2.896 -7.856 1.00 90.69 206 CYS A C 1
ATOM 1595 O O . CYS A 1 206 ? 0.986 3.554 -8.443 1.00 90.69 206 CYS A O 1
ATOM 1597 N N . THR A 1 207 ? -0.970 2.450 -8.462 1.00 90.38 207 THR A N 1
ATOM 1598 C CA . THR A 1 207 ? -1.295 2.737 -9.859 1.00 90.38 207 THR A CA 1
ATOM 1599 C C . THR A 1 207 ? -1.807 4.177 -10.018 1.00 90.38 207 THR A C 1
ATOM 1601 O O . THR A 1 207 ? -2.541 4.664 -9.147 1.00 90.38 207 THR A O 1
ATOM 1604 N N . PRO A 1 208 ? -1.506 4.868 -11.137 1.00 89.50 208 PRO A N 1
ATOM 1605 C CA . PRO A 1 208 ? -2.059 6.190 -11.433 1.00 89.50 208 PRO A CA 1
ATOM 1606 C C . PRO A 1 208 ? -3.587 6.192 -11.535 1.00 89.50 208 PRO A C 1
ATOM 1608 O O . PRO A 1 208 ? -4.193 7.254 -11.425 1.00 89.50 208 PRO A O 1
ATOM 1611 N N . LEU A 1 209 ? -4.229 5.027 -11.682 1.00 88.62 209 LEU A N 1
ATOM 1612 C CA . LEU A 1 209 ? -5.689 4.908 -11.674 1.00 88.62 209 LEU A CA 1
ATOM 1613 C C . LEU A 1 209 ? -6.318 5.446 -10.375 1.00 88.62 209 LEU A C 1
ATOM 1615 O O . LEU A 1 209 ? -7.440 5.939 -10.400 1.00 88.62 209 LEU A O 1
ATOM 1619 N N . LEU A 1 210 ? -5.595 5.446 -9.248 1.00 88.62 210 LEU A N 1
ATOM 1620 C CA . LEU A 1 210 ? -6.083 6.051 -7.997 1.00 88.62 210 LEU A CA 1
ATOM 1621 C C . LEU A 1 210 ? -6.228 7.580 -8.062 1.00 88.62 210 LEU A C 1
ATOM 1623 O O . LEU A 1 210 ? -6.892 8.172 -7.206 1.00 88.62 210 LEU A O 1
ATOM 1627 N N . LEU A 1 211 ? -5.601 8.217 -9.053 1.00 89.62 211 LEU A N 1
ATOM 1628 C CA . LEU A 1 211 ? -5.716 9.647 -9.331 1.00 89.62 211 LEU A CA 1
ATOM 1629 C C . LEU A 1 211 ? -6.846 9.960 -10.318 1.00 89.62 211 LEU A C 1
ATOM 1631 O O . LEU A 1 211 ? -7.171 11.125 -10.527 1.00 89.62 211 LEU A O 1
ATOM 1635 N N . ASP A 1 212 ? -7.454 8.951 -10.940 1.00 86.88 212 ASP A N 1
ATOM 1636 C CA . ASP A 1 212 ? -8.535 9.163 -11.891 1.00 86.88 212 ASP A CA 1
ATOM 1637 C C . ASP A 1 212 ? -9.893 9.281 -11.165 1.00 86.88 212 ASP A C 1
ATOM 1639 O O . ASP A 1 212 ? -10.339 8.331 -10.509 1.00 86.88 212 ASP A O 1
ATOM 1643 N N . PRO A 1 213 ? -10.613 10.415 -11.291 1.00 80.38 213 PRO A N 1
ATOM 1644 C CA . PRO A 1 213 ? -11.921 10.590 -10.669 1.00 80.38 213 PRO A CA 1
ATOM 1645 C C . PRO A 1 213 ? -12.985 9.588 -11.137 1.00 80.38 213 PRO A C 1
ATOM 1647 O O . PRO A 1 213 ? -13.981 9.397 -10.431 1.00 80.38 213 PRO A O 1
ATOM 1650 N N . GLU A 1 214 ? -12.854 9.009 -12.335 1.00 83.50 214 GLU A N 1
ATOM 1651 C CA . GLU A 1 214 ? -13.795 7.999 -12.834 1.00 83.50 214 GLU A CA 1
ATOM 1652 C C . GLU A 1 214 ? -13.552 6.643 -12.178 1.00 83.50 214 GLU A C 1
ATOM 1654 O O . GLU A 1 214 ? -14.486 6.070 -11.610 1.00 83.50 214 GLU A O 1
ATOM 1659 N N . THR A 1 215 ? -12.297 6.195 -12.149 1.00 81.31 215 THR A N 1
ATOM 1660 C CA . THR A 1 215 ? -11.850 5.020 -11.392 1.00 81.31 215 THR A CA 1
ATOM 1661 C C . THR A 1 215 ? -12.244 5.144 -9.922 1.00 81.31 215 THR A C 1
ATOM 1663 O O . THR A 1 215 ? -12.865 4.230 -9.375 1.00 81.31 215 THR A O 1
ATOM 1666 N N . ALA A 1 216 ? -11.994 6.297 -9.297 1.00 77.69 216 ALA A N 1
ATOM 1667 C CA . ALA A 1 216 ? -12.387 6.551 -7.915 1.00 77.69 216 ALA A CA 1
ATOM 1668 C C . ALA A 1 216 ? -13.898 6.397 -7.689 1.00 77.69 216 ALA A C 1
ATOM 1670 O O . ALA A 1 216 ? -14.331 5.842 -6.680 1.00 77.69 216 ALA A O 1
ATOM 1671 N N . ARG A 1 217 ? -14.730 6.830 -8.644 1.00 76.19 217 ARG A N 1
ATOM 1672 C CA . ARG A 1 217 ? -16.187 6.628 -8.582 1.00 76.19 217 ARG A CA 1
ATOM 1673 C C . ARG A 1 217 ? -16.584 5.166 -8.774 1.00 76.19 217 ARG A C 1
ATOM 1675 O O . ARG A 1 217 ? -17.498 4.701 -8.092 1.00 76.19 217 ARG A O 1
ATOM 1682 N N . GLN A 1 218 ? -15.933 4.463 -9.696 1.00 77.12 218 GLN A N 1
ATOM 1683 C CA . GLN A 1 218 ? -16.241 3.074 -10.029 1.00 77.12 218 GLN A CA 1
ATOM 1684 C C . GLN A 1 218 ? -15.870 2.120 -8.890 1.00 77.12 218 GLN A C 1
ATOM 1686 O O . GLN A 1 218 ? -16.702 1.315 -8.470 1.00 77.12 218 GLN A O 1
ATOM 1691 N N . TYR A 1 219 ? -14.645 2.231 -8.383 1.00 72.81 219 TYR A N 1
ATOM 1692 C CA . TYR A 1 219 ? -14.094 1.324 -7.376 1.00 72.81 219 TYR A CA 1
ATOM 1693 C C . TYR A 1 219 ? -14.229 1.853 -5.946 1.00 72.81 219 TYR A C 1
ATOM 1695 O O . TYR A 1 219 ? -13.931 1.128 -5.004 1.00 72.81 219 TYR A O 1
ATOM 1703 N N . ARG A 1 220 ? -14.726 3.088 -5.773 1.00 74.31 220 ARG A N 1
ATOM 1704 C CA . ARG A 1 220 ? -14.901 3.765 -4.474 1.00 74.31 220 ARG A CA 1
ATOM 1705 C C . ARG A 1 220 ? -13.613 3.883 -3.655 1.00 74.31 220 ARG A C 1
ATOM 1707 O O . ARG A 1 220 ? -13.681 4.002 -2.439 1.00 74.31 220 ARG A O 1
ATOM 1714 N N . ILE A 1 221 ? -12.466 3.886 -4.324 1.00 81.06 221 ILE A N 1
ATOM 1715 C CA . ILE A 1 221 ? -11.152 4.082 -3.721 1.00 81.06 221 ILE A CA 1
ATOM 1716 C C . ILE A 1 221 ? -10.427 5.185 -4.484 1.00 81.06 221 ILE A C 1
ATOM 1718 O O . ILE A 1 221 ? -10.344 5.145 -5.708 1.00 81.06 221 ILE A O 1
ATOM 1722 N N . ASP A 1 222 ? -9.931 6.184 -3.761 1.00 87.38 222 ASP A N 1
ATOM 1723 C CA . ASP A 1 222 ? -9.135 7.271 -4.324 1.00 87.38 222 ASP A CA 1
ATOM 1724 C C . ASP A 1 222 ? -7.772 7.369 -3.632 1.00 87.38 222 ASP A C 1
ATOM 1726 O O . ASP A 1 222 ? -7.532 6.782 -2.571 1.00 87.38 222 ASP A O 1
ATOM 1730 N N . PHE A 1 223 ? -6.865 8.137 -4.231 1.00 89.62 223 PHE A N 1
ATOM 1731 C CA . PHE A 1 223 ? -5.546 8.377 -3.656 1.00 89.62 223 PHE A CA 1
ATOM 1732 C C . PHE A 1 223 ? -5.613 8.980 -2.247 1.00 89.62 223 PHE A C 1
ATOM 1734 O O . PHE A 1 223 ? -4.780 8.661 -1.407 1.00 89.62 223 PHE A O 1
ATOM 1741 N N . MET A 1 224 ? -6.602 9.827 -1.943 1.00 89.56 224 MET A N 1
ATOM 1742 C CA . MET A 1 224 ? -6.696 10.457 -0.622 1.00 89.56 224 MET A CA 1
ATOM 1743 C C . MET A 1 224 ? -7.068 9.459 0.482 1.00 89.56 224 MET A C 1
ATOM 1745 O O . MET A 1 224 ? -6.637 9.628 1.619 1.00 89.56 224 MET A O 1
ATOM 1749 N N . GLN A 1 225 ? -7.857 8.433 0.175 1.00 89.50 225 GLN A N 1
ATOM 1750 C CA . GLN A 1 225 ? -8.155 7.331 1.086 1.00 89.50 225 GLN A CA 1
ATOM 1751 C C . GLN A 1 225 ? -6.892 6.529 1.404 1.00 89.50 225 GLN A C 1
ATOM 1753 O O . GLN A 1 225 ? -6.588 6.329 2.579 1.00 89.50 225 GLN A O 1
ATOM 1758 N N . VAL A 1 226 ? -6.125 6.153 0.375 1.00 89.12 226 VAL A N 1
ATOM 1759 C CA . VAL A 1 226 ? -4.819 5.493 0.540 1.00 89.12 226 VAL A CA 1
ATOM 1760 C C . VAL A 1 226 ? -3.869 6.384 1.336 1.00 89.12 226 VAL A C 1
ATOM 1762 O O . VAL A 1 226 ? -3.269 5.946 2.305 1.00 89.12 226 VAL A O 1
ATOM 1765 N N . TYR A 1 227 ? -3.802 7.675 1.016 1.00 89.62 227 TYR A N 1
ATOM 1766 C CA . TYR A 1 227 ? -2.965 8.625 1.739 1.00 89.62 227 TYR A CA 1
ATOM 1767 C C . TYR A 1 227 ? -3.262 8.665 3.242 1.00 89.62 227 TYR A C 1
ATOM 1769 O O . TYR A 1 227 ? -2.336 8.674 4.054 1.00 89.62 227 TYR A O 1
ATOM 1777 N N . ILE A 1 228 ? -4.543 8.693 3.627 1.00 91.25 228 ILE A N 1
ATOM 1778 C CA . ILE A 1 228 ? -4.941 8.660 5.039 1.00 91.25 228 ILE A CA 1
ATOM 1779 C C . ILE A 1 228 ? -4.517 7.331 5.668 1.00 91.25 228 ILE A C 1
ATOM 1781 O O . ILE A 1 228 ? -3.939 7.348 6.751 1.00 91.25 228 ILE A O 1
ATOM 1785 N N . HIS A 1 229 ? -4.780 6.214 4.989 1.00 91.44 229 HIS A N 1
ATOM 1786 C CA . HIS A 1 229 ? -4.436 4.872 5.447 1.00 91.44 229 HIS A CA 1
ATOM 1787 C C . HIS A 1 229 ? -2.934 4.731 5.733 1.00 91.44 229 HIS A C 1
ATOM 1789 O O . HIS A 1 229 ? -2.542 4.476 6.870 1.00 91.44 229 HIS A O 1
ATOM 1795 N N . GLU A 1 230 ? -2.087 5.015 4.742 1.00 87.69 230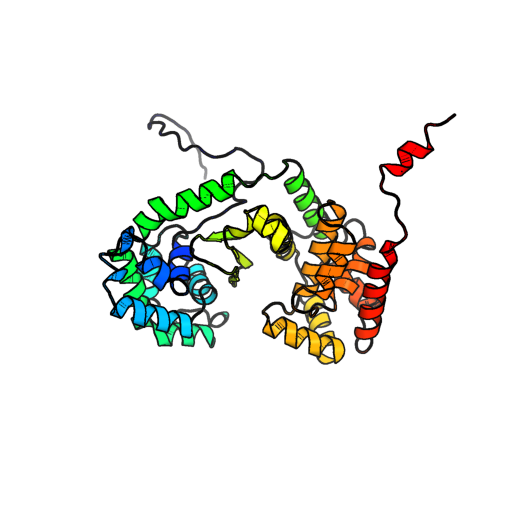 GLU A N 1
ATOM 1796 C CA . GLU A 1 230 ? -0.634 4.872 4.871 1.00 87.69 230 GLU A CA 1
ATOM 1797 C C . GLU A 1 230 ? -0.055 5.806 5.938 1.00 87.69 230 GLU A C 1
ATOM 1799 O O . GLU A 1 230 ? 0.842 5.441 6.693 1.00 87.69 230 GLU A O 1
ATOM 1804 N N . ASN A 1 231 ? -0.589 7.025 6.079 1.00 87.88 231 ASN A N 1
ATOM 1805 C CA . ASN A 1 231 ? -0.114 7.923 7.132 1.00 87.88 231 ASN A CA 1
ATOM 1806 C C . ASN A 1 231 ? -0.608 7.531 8.536 1.00 87.88 231 ASN A C 1
ATOM 1808 O O . ASN A 1 231 ? -0.051 8.024 9.518 1.00 87.88 231 ASN A O 1
ATOM 1812 N N . LEU A 1 232 ? -1.617 6.666 8.660 1.00 91.81 232 LEU A N 1
ATOM 1813 C CA . LEU A 1 232 ? -2.056 6.126 9.948 1.00 91.81 232 LEU A CA 1
ATOM 1814 C C . LEU A 1 232 ? -1.179 4.966 10.431 1.00 91.81 232 LEU A C 1
ATOM 1816 O O . LEU A 1 232 ? -1.097 4.776 11.645 1.00 91.81 232 LEU A O 1
ATOM 1820 N N . HIS A 1 233 ? -0.453 4.275 9.543 1.00 88.88 233 HIS A N 1
ATOM 1821 C CA . HIS A 1 233 ? 0.590 3.309 9.935 1.00 88.88 233 HIS A CA 1
ATOM 1822 C C . HIS A 1 233 ? 1.718 3.957 10.754 1.00 88.88 233 HIS A C 1
ATOM 1824 O O . HIS A 1 233 ? 2.303 3.321 11.625 1.00 88.88 233 HIS A O 1
ATOM 1830 N N . ARG A 1 234 ? 1.925 5.276 10.613 1.00 86.88 234 ARG A N 1
ATOM 1831 C CA . ARG A 1 234 ? 2.888 6.063 11.414 1.00 86.88 234 ARG A CA 1
ATOM 1832 C C . ARG A 1 234 ? 2.512 6.189 12.895 1.00 86.88 234 ARG A C 1
ATOM 1834 O O . ARG A 1 234 ? 3.300 6.722 13.684 1.00 86.88 234 ARG A O 1
ATOM 1841 N N . LEU A 1 235 ? 1.302 5.781 13.286 1.00 90.62 235 LEU A N 1
ATOM 1842 C CA . LEU A 1 235 ? 0.888 5.747 14.686 1.00 90.62 235 LEU A CA 1
ATOM 1843 C C . LEU A 1 235 ? 1.603 4.597 15.399 1.00 90.62 235 LEU A C 1
ATOM 1845 O O . LEU A 1 235 ? 1.377 3.427 15.110 1.00 90.62 235 LEU A O 1
ATOM 1849 N N . SER A 1 236 ? 2.439 4.935 16.381 1.00 88.56 236 SER A N 1
ATOM 1850 C CA . SER A 1 236 ? 3.181 3.937 17.150 1.00 88.56 236 SER A CA 1
ATOM 1851 C C . SER A 1 236 ? 2.238 3.004 17.912 1.00 88.56 236 SER A C 1
ATOM 1853 O O . SER A 1 236 ? 1.406 3.462 18.697 1.00 88.56 236 SER A O 1
ATOM 1855 N N . LEU A 1 237 ? 2.406 1.696 17.713 1.00 92.81 237 LEU A N 1
ATOM 1856 C CA . LEU A 1 237 ? 1.743 0.645 18.482 1.00 92.81 237 LEU A CA 1
ATOM 1857 C C . LEU A 1 237 ? 2.769 -0.060 19.372 1.00 92.81 237 LEU A C 1
ATOM 1859 O O . LEU A 1 237 ? 3.853 -0.434 18.925 1.00 92.81 237 LEU A O 1
ATOM 1863 N N . SER A 1 238 ? 2.441 -0.227 20.650 1.00 94.44 238 SER A N 1
ATOM 1864 C CA . SER A 1 238 ? 3.339 -0.854 21.619 1.00 94.44 238 SER A CA 1
ATOM 1865 C C . SER A 1 238 ? 3.397 -2.374 21.456 1.00 94.44 238 SER A C 1
ATOM 1867 O O . SER A 1 238 ? 2.412 -3.013 21.085 1.00 94.44 238 SER A O 1
ATOM 1869 N N . GLY A 1 239 ? 4.533 -2.977 21.826 1.00 95.56 239 GLY A N 1
ATOM 1870 C CA . GLY A 1 239 ? 4.655 -4.438 21.911 1.00 95.56 239 GLY A CA 1
ATOM 1871 C C . GLY A 1 239 ? 3.614 -5.061 22.848 1.00 95.56 239 GLY A C 1
ATOM 1872 O O . GLY A 1 239 ? 3.063 -6.103 22.529 1.00 95.56 239 GLY A O 1
ATOM 1873 N N . GLU A 1 240 ? 3.249 -4.364 23.932 1.00 96.81 240 GLU A N 1
ATOM 1874 C CA . GLU A 1 240 ? 2.166 -4.778 24.835 1.00 96.81 240 GLU A CA 1
ATOM 1875 C C . GLU A 1 240 ? 0.836 -4.950 24.086 1.00 96.81 240 GLU A C 1
ATOM 1877 O O . GLU A 1 240 ? 0.169 -5.970 24.235 1.00 96.81 240 GLU A O 1
ATOM 1882 N N . LEU A 1 241 ? 0.452 -3.985 23.244 1.00 96.81 241 LEU A N 1
ATOM 1883 C CA . LEU A 1 241 ? -0.769 -4.087 22.448 1.00 96.81 241 LEU A CA 1
ATOM 1884 C C . LEU A 1 241 ? -0.703 -5.242 21.437 1.00 96.81 241 LEU A C 1
ATOM 1886 O O . LEU A 1 241 ? -1.698 -5.942 21.239 1.00 96.81 241 LEU A O 1
ATOM 1890 N N . LEU A 1 242 ? 0.453 -5.451 20.805 1.00 96.00 242 LEU A N 1
ATOM 1891 C CA . LEU A 1 242 ? 0.649 -6.560 19.868 1.00 96.00 242 LEU A CA 1
ATOM 1892 C C . LEU A 1 242 ? 0.563 -7.921 20.581 1.00 96.00 242 LEU A C 1
ATOM 1894 O O . LEU A 1 242 ? -0.072 -8.838 20.061 1.00 96.00 242 LEU A O 1
ATOM 1898 N N . ASP A 1 243 ? 1.080 -8.034 21.805 1.00 96.56 243 ASP A N 1
ATOM 1899 C CA . ASP A 1 243 ? 0.942 -9.232 22.642 1.00 96.56 243 ASP A CA 1
ATOM 1900 C C . ASP A 1 243 ? -0.524 -9.485 23.040 1.00 96.56 243 ASP A C 1
ATOM 1902 O O . ASP A 1 243 ? -0.990 -10.631 23.055 1.00 96.56 243 ASP A O 1
ATOM 1906 N N . MET A 1 244 ? -1.295 -8.426 23.321 1.00 96.75 244 MET A N 1
ATOM 1907 C CA . MET A 1 244 ? -2.740 -8.535 23.569 1.00 96.75 244 MET A CA 1
ATOM 1908 C C . MET A 1 244 ? -3.491 -9.033 22.328 1.00 96.75 244 MET A C 1
ATOM 1910 O O . MET A 1 244 ? -4.402 -9.857 22.447 1.00 96.75 244 MET A O 1
ATOM 1914 N N . LEU A 1 245 ? -3.113 -8.551 21.141 1.00 96.62 245 LEU A N 1
ATOM 1915 C CA . LEU A 1 245 ? -3.685 -8.990 19.870 1.00 96.62 245 LEU A CA 1
ATOM 1916 C C . LEU A 1 245 ? -3.358 -10.463 19.592 1.00 96.62 245 LEU A C 1
ATOM 1918 O O . LEU A 1 245 ? -4.256 -11.234 19.250 1.00 96.62 245 LEU A O 1
ATOM 1922 N N . GLN A 1 246 ? -2.108 -10.873 19.820 1.00 95.69 246 GLN A N 1
ATOM 1923 C CA . GLN A 1 246 ? -1.686 -12.266 19.688 1.00 95.69 246 GLN A CA 1
ATOM 1924 C C . GLN A 1 246 ? -2.431 -13.171 20.679 1.00 95.69 246 GLN A C 1
ATOM 1926 O O . GLN A 1 246 ? -2.962 -14.213 20.302 1.00 95.69 246 GLN A O 1
ATOM 1931 N N . THR A 1 247 ? -2.589 -12.725 21.926 1.00 95.88 247 THR A N 1
ATOM 1932 C CA . THR A 1 247 ? -3.397 -13.438 22.924 1.00 95.88 247 THR A CA 1
ATOM 1933 C C . THR A 1 247 ? -4.845 -13.600 22.456 1.00 95.88 247 THR A C 1
ATOM 1935 O O . THR A 1 247 ? -5.448 -14.653 2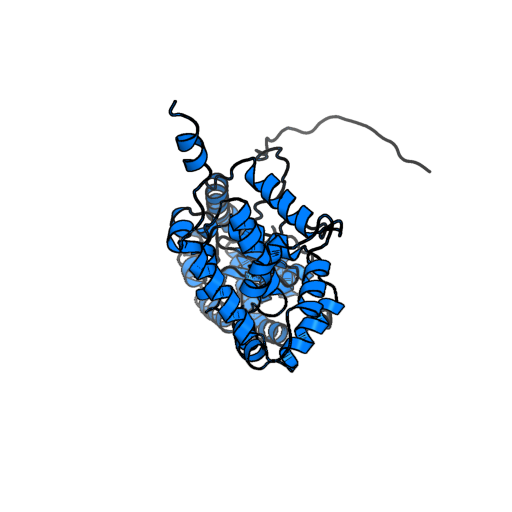2.665 1.00 95.88 247 THR A O 1
ATOM 1938 N N . LEU A 1 248 ? -5.431 -12.584 21.814 1.00 97.00 248 LEU A N 1
ATOM 1939 C CA . LEU A 1 248 ? -6.780 -12.685 21.262 1.00 97.00 248 LEU A CA 1
ATOM 1940 C C . LEU A 1 248 ? -6.851 -13.711 20.123 1.00 97.00 248 LEU A C 1
ATOM 1942 O O . LEU A 1 248 ? -7.792 -14.501 20.093 1.00 97.00 248 LEU A O 1
ATOM 1946 N N . TYR A 1 249 ? -5.862 -13.724 19.227 1.00 96.94 249 TYR A N 1
ATOM 1947 C CA . TYR A 1 249 ? -5.748 -14.702 18.140 1.00 96.94 249 TYR A CA 1
ATOM 1948 C C . TYR A 1 249 ? -5.678 -16.141 18.671 1.00 96.94 249 TYR A C 1
ATOM 1950 O O . TYR A 1 249 ? -6.410 -17.021 18.214 1.00 96.94 249 TYR A O 1
ATOM 1958 N N . ASP A 1 250 ? -4.863 -16.378 19.697 1.00 96.88 250 ASP A N 1
ATOM 1959 C CA . ASP A 1 250 ? -4.688 -17.716 20.265 1.00 96.88 250 ASP A CA 1
ATOM 1960 C C . ASP A 1 250 ? -5.961 -18.226 20.965 1.00 96.88 250 ASP A C 1
ATOM 1962 O O . ASP A 1 250 ? -6.199 -19.433 21.026 1.00 96.88 250 ASP A O 1
ATOM 1966 N N . ASN A 1 251 ? -6.808 -17.319 21.469 1.00 97.25 251 ASN A N 1
ATOM 1967 C CA . ASN A 1 251 ? -7.896 -17.657 22.393 1.00 97.25 251 ASN A CA 1
ATOM 1968 C C . ASN A 1 251 ? -9.324 -17.347 21.888 1.00 97.25 251 ASN A C 1
ATOM 1970 O O . ASN A 1 251 ? -10.284 -17.621 22.612 1.00 97.25 251 ASN A O 1
ATOM 1974 N N . ASP A 1 252 ? -9.514 -16.780 20.692 1.00 98.00 252 ASP A N 1
ATOM 1975 C CA . ASP A 1 252 ? -10.841 -16.518 20.107 1.00 98.00 252 ASP A CA 1
ATOM 1976 C C . ASP A 1 252 ? -10.959 -17.103 18.690 1.00 98.00 252 ASP A C 1
ATOM 1978 O O . ASP A 1 252 ? -10.389 -16.584 17.733 1.00 98.00 252 ASP A O 1
ATOM 1982 N N . ASP A 1 253 ? -11.737 -18.182 18.552 1.00 97.38 253 ASP A N 1
ATOM 1983 C CA . ASP A 1 253 ? -11.894 -18.916 17.287 1.00 97.38 253 ASP A CA 1
ATOM 1984 C C . ASP A 1 253 ? -12.480 -18.056 16.159 1.00 97.38 253 ASP A C 1
ATOM 1986 O O . ASP A 1 253 ? -12.094 -18.200 14.995 1.00 97.38 253 ASP A O 1
ATOM 1990 N N . PHE A 1 254 ? -13.416 -17.162 16.494 1.00 97.31 254 PHE A N 1
ATOM 1991 C CA . PHE A 1 254 ? -14.047 -16.291 15.509 1.00 97.31 254 PHE A CA 1
ATOM 1992 C C . PHE A 1 254 ? -13.037 -15.278 14.980 1.00 97.31 254 PHE A C 1
ATOM 1994 O O . PHE A 1 254 ? -12.930 -15.119 13.764 1.00 97.31 254 PHE A O 1
ATOM 2001 N N . TYR A 1 255 ? -12.286 -14.626 15.871 1.00 97.56 255 TYR A N 1
ATOM 2002 C CA . TYR A 1 255 ? -11.227 -13.711 15.464 1.00 97.56 255 TYR A CA 1
ATOM 2003 C C . TYR A 1 255 ? -10.153 -14.437 14.651 1.00 97.56 255 TYR A C 1
ATOM 2005 O O . TYR A 1 255 ? -9.895 -14.023 13.526 1.00 97.56 255 TYR A O 1
ATOM 2013 N N . ARG A 1 256 ? -9.617 -15.559 15.152 1.00 97.19 256 ARG A N 1
ATOM 2014 C CA . ARG A 1 256 ? -8.573 -16.340 14.471 1.00 97.19 256 ARG A CA 1
ATOM 2015 C C . ARG A 1 256 ? -8.957 -16.717 13.044 1.00 97.19 256 ARG A C 1
ATOM 2017 O O . ARG A 1 256 ? -8.197 -16.467 12.124 1.00 97.19 256 ARG A O 1
ATOM 2024 N N . THR A 1 257 ? -10.173 -17.226 12.843 1.00 96.56 257 THR A N 1
ATOM 2025 C CA . THR A 1 257 ? -10.654 -17.629 11.508 1.00 96.56 257 THR A CA 1
ATOM 2026 C C . THR A 1 257 ? -10.679 -16.463 10.513 1.00 96.56 257 THR A C 1
ATOM 2028 O O . THR A 1 257 ? -10.412 -16.649 9.327 1.00 96.56 257 THR A O 1
ATOM 2031 N N . HIS A 1 258 ? -11.034 -15.259 10.967 1.00 96.25 258 HIS A N 1
ATOM 2032 C CA . HIS A 1 258 ? -11.070 -14.083 10.096 1.00 96.25 258 HIS A CA 1
ATOM 2033 C C . HIS A 1 258 ? -9.678 -13.477 9.906 1.00 96.25 258 HIS A C 1
ATOM 2035 O O . HIS A 1 258 ? -9.351 -13.055 8.803 1.00 96.25 258 HIS A O 1
ATOM 2041 N N . GLU A 1 259 ? -8.850 -13.500 10.946 1.00 95.88 259 GLU A N 1
ATOM 2042 C CA . GLU A 1 259 ? -7.453 -13.076 10.910 1.00 95.88 259 GLU A CA 1
ATOM 2043 C C . GLU A 1 259 ? -6.617 -13.953 9.963 1.00 95.88 259 GLU A C 1
ATOM 2045 O O . GLU A 1 259 ? -5.867 -13.421 9.153 1.00 95.88 259 GLU A O 1
ATOM 2050 N N . ASP A 1 260 ? -6.807 -15.276 9.965 1.00 95.25 260 ASP A N 1
ATOM 2051 C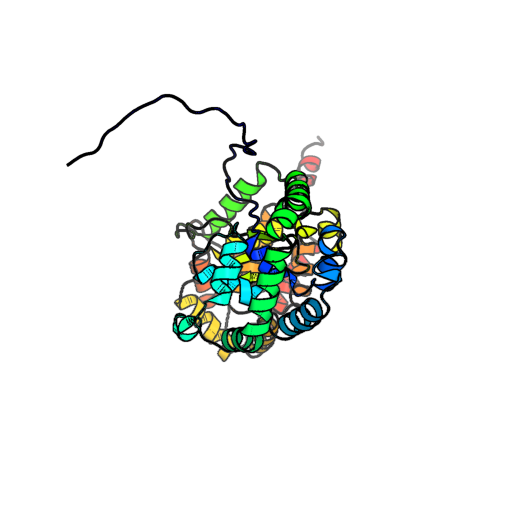 CA . ASP A 1 260 ? -6.156 -16.197 9.019 1.00 95.25 260 ASP A CA 1
ATOM 2052 C C . ASP A 1 260 ? -6.494 -15.854 7.564 1.00 95.25 260 ASP A C 1
ATOM 2054 O O . ASP A 1 260 ? -5.631 -15.872 6.685 1.00 95.25 260 ASP A O 1
ATOM 2058 N N . ARG A 1 261 ? -7.754 -15.489 7.305 1.00 93.56 261 ARG A N 1
ATOM 2059 C CA . ARG A 1 261 ? -8.197 -15.040 5.980 1.00 93.56 261 ARG A CA 1
ATOM 2060 C C . ARG A 1 261 ? -7.614 -13.674 5.620 1.00 93.56 261 ARG A C 1
ATOM 2062 O O . ARG A 1 261 ? -7.155 -13.514 4.498 1.00 93.56 261 ARG A O 1
ATOM 2069 N N . ALA A 1 262 ? -7.585 -12.720 6.553 1.00 90.50 262 ALA A N 1
ATOM 2070 C CA . ALA A 1 262 ? -6.956 -11.415 6.337 1.00 90.50 262 ALA A CA 1
ATOM 2071 C C . ALA A 1 262 ? -5.463 -11.566 6.000 1.00 90.50 262 ALA A C 1
ATOM 2073 O O . ALA A 1 262 ? -4.977 -10.978 5.039 1.00 90.50 262 ALA A O 1
ATOM 2074 N N . ARG A 1 263 ? -4.746 -12.437 6.721 1.00 89.56 263 ARG A N 1
ATOM 2075 C CA . ARG A 1 263 ? -3.340 -12.772 6.445 1.00 89.56 263 ARG A CA 1
ATOM 2076 C C . ARG A 1 263 ? -3.145 -13.407 5.072 1.00 89.56 263 ARG A C 1
ATOM 2078 O O . ARG A 1 263 ? -2.143 -13.123 4.426 1.00 89.56 263 ARG A O 1
ATOM 2085 N N . ALA A 1 264 ? -4.098 -14.210 4.597 1.00 85.19 264 ALA A N 1
ATOM 2086 C CA . ALA A 1 264 ? -4.060 -14.751 3.237 1.00 85.19 264 ALA A CA 1
ATOM 2087 C C . ALA A 1 264 ? -4.207 -13.664 2.151 1.00 85.19 264 ALA A C 1
ATOM 2089 O O . ALA A 1 264 ? -3.695 -13.847 1.049 1.00 85.19 264 ALA A O 1
ATOM 2090 N N . TYR A 1 265 ? -4.847 -12.532 2.471 1.00 76.88 265 TYR A N 1
ATOM 2091 C CA . TYR A 1 265 ? -4.878 -11.325 1.632 1.00 76.88 265 TYR A CA 1
ATOM 2092 C C . TYR A 1 265 ? -3.661 -10.404 1.823 1.00 76.88 265 TYR A C 1
ATOM 2094 O O . TYR A 1 265 ? -3.505 -9.456 1.063 1.00 76.88 265 TYR A O 1
ATOM 2102 N N . GLY A 1 266 ? -2.786 -10.680 2.797 1.00 78.75 266 GLY A N 1
ATOM 2103 C CA . GLY A 1 266 ? -1.655 -9.813 3.150 1.00 78.75 266 GLY A CA 1
ATOM 2104 C C . GLY A 1 266 ? -1.996 -8.670 4.117 1.00 78.75 266 GLY A C 1
ATOM 2105 O O . GLY A 1 2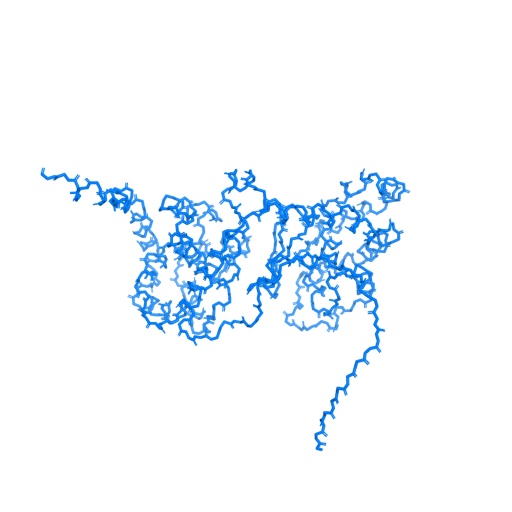66 ? -1.156 -7.813 4.345 1.00 78.75 266 GLY A O 1
ATOM 2106 N N . GLU A 1 267 ? -3.189 -8.679 4.720 1.00 81.38 267 GLU A N 1
ATOM 2107 C CA . GLU A 1 267 ? -3.804 -7.545 5.440 1.00 81.38 267 GLU A CA 1
ATOM 2108 C C . GLU A 1 267 ? -4.077 -7.875 6.928 1.00 81.38 267 GLU A C 1
ATOM 2110 O O . GLU A 1 267 ? -5.068 -7.443 7.517 1.00 81.38 267 GLU A O 1
ATOM 2115 N N . GLY A 1 268 ? -3.261 -8.744 7.535 1.00 85.75 268 GLY A N 1
ATOM 2116 C CA . GLY A 1 268 ? -3.426 -9.210 8.920 1.00 85.75 268 GLY A CA 1
ATOM 2117 C C . GLY A 1 268 ? -2.759 -8.324 9.981 1.00 85.75 268 GLY A C 1
ATOM 2118 O O . GLY A 1 268 ? -2.043 -7.375 9.690 1.00 85.75 268 GLY A O 1
ATOM 2119 N N . GLY A 1 269 ? -2.947 -8.677 11.249 1.00 89.19 269 GLY A N 1
ATOM 2120 C CA . GLY A 1 269 ? -2.292 -8.056 12.393 1.00 89.19 269 GLY A CA 1
ATOM 2121 C C . GLY A 1 269 ? -2.960 -6.750 12.811 1.00 89.19 269 GLY A C 1
ATOM 2122 O O . GLY A 1 269 ? -4.154 -6.707 13.115 1.00 89.19 269 GLY A O 1
ATOM 2123 N N . ASN A 1 270 ? -2.174 -5.680 12.884 1.00 91.06 270 ASN A N 1
ATOM 2124 C CA . ASN A 1 270 ? -2.635 -4.355 13.301 1.00 91.06 270 ASN A CA 1
ATOM 2125 C C . ASN A 1 270 ? -3.497 -3.638 12.251 1.00 91.06 270 ASN A C 1
ATOM 2127 O O . ASN A 1 270 ? -4.087 -2.608 12.574 1.00 91.06 270 ASN A O 1
ATOM 2131 N N . GLU A 1 271 ? -3.631 -4.187 11.045 1.00 92.38 271 GLU A N 1
ATOM 2132 C CA . GLU A 1 271 ? -4.369 -3.584 9.932 1.00 92.38 271 GLU A CA 1
ATOM 2133 C C . GLU A 1 271 ? -5.819 -3.235 10.293 1.00 92.38 271 GLU A C 1
ATOM 2135 O O . GLU A 1 271 ? -6.316 -2.140 10.041 1.00 92.38 271 GLU A O 1
ATOM 2140 N N . ALA A 1 272 ? -6.497 -4.105 11.048 1.00 95.12 272 ALA A N 1
ATOM 2141 C CA . ALA A 1 272 ? -7.856 -3.823 11.508 1.00 95.12 272 ALA A CA 1
ATOM 2142 C C . ALA A 1 272 ? -7.955 -2.541 12.369 1.00 95.12 272 ALA A C 1
ATOM 2144 O O . ALA A 1 272 ? -9.022 -1.923 12.441 1.00 95.12 272 ALA A O 1
ATOM 2145 N N . PHE A 1 273 ? -6.874 -2.130 13.040 1.00 97.06 273 PHE A N 1
ATOM 2146 C CA . PHE A 1 273 ? -6.822 -0.868 13.779 1.00 97.06 273 PHE A CA 1
ATOM 2147 C C . PHE A 1 273 ? -6.676 0.326 12.837 1.00 97.06 273 PHE A C 1
ATOM 2149 O O . PHE A 1 273 ? -7.364 1.331 13.033 1.00 97.06 273 PHE A O 1
ATOM 2156 N N . VAL A 1 274 ? -5.835 0.199 11.811 1.00 94.81 274 VAL A N 1
ATOM 2157 C CA . VAL A 1 274 ? -5.614 1.236 10.798 1.00 94.81 274 VAL A CA 1
ATOM 2158 C C . VAL A 1 274 ? -6.875 1.452 9.973 1.00 94.81 274 VAL A C 1
ATOM 2160 O O . VAL A 1 274 ? -7.371 2.576 9.935 1.00 94.81 274 VAL A O 1
ATOM 2163 N N . VAL A 1 275 ? -7.504 0.383 9.477 1.00 95.19 275 VAL A N 1
ATOM 2164 C CA . VAL A 1 275 ? -8.812 0.426 8.798 1.00 95.19 275 VAL A CA 1
ATOM 2165 C C . VAL A 1 275 ? -9.876 1.126 9.660 1.00 95.19 275 VAL A C 1
ATOM 2167 O O . VAL A 1 275 ? -10.653 1.949 9.169 1.00 95.19 275 VAL A O 1
ATOM 2170 N N . ALA A 1 276 ? -9.920 0.865 10.972 1.00 97.44 276 ALA A N 1
ATOM 2171 C CA . ALA A 1 276 ? -10.860 1.552 11.863 1.00 97.44 276 ALA A CA 1
ATOM 2172 C C . ALA A 1 276 ? -10.578 3.054 11.988 1.00 97.44 276 ALA A C 1
ATOM 2174 O O . ALA A 1 276 ? -11.512 3.863 11.943 1.00 97.44 276 ALA A O 1
ATOM 2175 N N . ALA A 1 277 ? -9.310 3.421 12.187 1.00 97.75 277 ALA A N 1
ATOM 2176 C CA . ALA A 1 277 ? -8.881 4.807 12.313 1.00 97.75 277 ALA A CA 1
ATOM 2177 C C . ALA A 1 277 ? -9.118 5.579 11.012 1.00 97.75 277 ALA A C 1
ATOM 2179 O O . ALA A 1 277 ? -9.652 6.686 11.045 1.00 97.75 277 ALA A O 1
ATOM 2180 N N . GLU A 1 278 ? -8.816 4.968 9.874 1.00 96.62 278 GLU A N 1
ATOM 2181 C CA . GLU A 1 278 ? -8.963 5.551 8.549 1.00 96.62 278 GLU A CA 1
ATOM 2182 C C . GLU A 1 278 ? -10.434 5.839 8.242 1.00 96.62 278 GLU A C 1
ATOM 2184 O O . GLU A 1 278 ? -10.786 6.994 7.992 1.00 96.62 278 GLU A O 1
ATOM 2189 N N . ARG A 1 279 ? -11.336 4.862 8.428 1.00 96.31 279 ARG A N 1
ATOM 2190 C CA . ARG A 1 279 ? -12.784 5.103 8.289 1.00 96.31 279 ARG A CA 1
ATOM 2191 C C . ARG A 1 279 ? -13.283 6.205 9.223 1.00 96.31 279 ARG A C 1
ATOM 2193 O O . ARG A 1 279 ? -14.169 6.980 8.858 1.00 96.31 279 ARG A O 1
ATOM 2200 N N . TYR A 1 280 ? -12.756 6.281 10.444 1.00 97.19 280 TYR A N 1
ATOM 2201 C CA . TYR A 1 280 ? -13.154 7.296 11.420 1.00 97.19 280 TYR A CA 1
ATOM 2202 C C . TYR A 1 280 ? -12.702 8.702 11.018 1.00 97.19 280 TYR A C 1
ATOM 2204 O O . TYR A 1 280 ? -13.511 9.632 11.055 1.00 97.19 280 TYR A O 1
ATOM 2212 N N . VAL A 1 281 ? -11.446 8.853 10.592 1.00 97.12 281 VAL A N 1
ATOM 2213 C CA . VAL A 1 281 ? -10.886 10.117 10.097 1.00 97.12 281 VAL A CA 1
ATOM 2214 C C . VAL A 1 281 ? -11.609 10.549 8.823 1.00 97.12 281 VAL A C 1
ATOM 2216 O O . VAL A 1 281 ? -12.139 11.658 8.776 1.00 97.12 281 VAL A O 1
ATOM 2219 N N . SER A 1 282 ? -11.744 9.658 7.838 1.00 95.19 282 SER A N 1
ATOM 2220 C CA . SER A 1 282 ? -12.456 9.917 6.582 1.00 95.19 282 SER A CA 1
ATOM 2221 C C . SER A 1 282 ? -13.897 10.392 6.826 1.00 95.19 282 SER A C 1
ATOM 2223 O O . SER A 1 282 ? -14.339 11.375 6.225 1.00 95.19 282 SER A O 1
ATOM 2225 N N . ARG A 1 283 ? -14.625 9.763 7.764 1.00 95.44 283 ARG A N 1
ATOM 2226 C CA . ARG A 1 283 ? -15.997 10.158 8.132 1.00 95.44 283 ARG A CA 1
ATOM 2227 C C . ARG A 1 283 ? -16.050 11.502 8.859 1.00 95.44 283 ARG A C 1
ATOM 2229 O O . ARG A 1 283 ? -16.916 12.321 8.564 1.00 95.44 283 ARG A O 1
ATOM 2236 N N . ARG A 1 284 ? -15.129 11.767 9.794 1.00 94.94 284 ARG A N 1
ATOM 2237 C CA . ARG A 1 284 ? -15.046 13.060 10.508 1.00 94.94 284 ARG A CA 1
ATOM 2238 C C . ARG A 1 284 ? -14.753 14.231 9.581 1.00 94.94 284 ARG A C 1
ATOM 2240 O O . ARG A 1 284 ? -15.288 15.313 9.793 1.00 94.94 284 ARG A O 1
ATOM 2247 N N . LEU A 1 285 ? -13.936 13.998 8.560 1.00 94.31 285 LEU A N 1
ATOM 2248 C CA . LEU A 1 285 ? -13.594 14.987 7.542 1.00 94.31 285 LEU A CA 1
ATOM 2249 C C . LEU A 1 285 ? -14.670 15.124 6.451 1.00 94.31 285 LEU A C 1
ATOM 2251 O O . LEU A 1 285 ? -14.478 15.875 5.500 1.00 94.31 285 LEU A O 1
ATOM 2255 N N . GLY A 1 286 ? -15.793 14.404 6.564 1.00 92.38 286 GLY A N 1
ATOM 2256 C CA . GLY A 1 286 ? -16.900 14.468 5.609 1.00 92.38 286 GLY A CA 1
ATOM 2257 C C . GLY A 1 286 ? -16.591 13.856 4.241 1.00 92.38 286 GLY A C 1
ATOM 2258 O O . GLY A 1 286 ? -17.320 14.121 3.290 1.00 92.38 286 GLY A O 1
ATOM 2259 N N . ARG A 1 287 ? -15.525 13.049 4.125 1.00 90.56 287 ARG A N 1
ATOM 2260 C CA . ARG A 1 287 ? -15.146 12.377 2.869 1.00 90.56 287 ARG A CA 1
ATOM 2261 C C . ARG A 1 287 ? -16.036 11.179 2.559 1.00 90.56 287 ARG A C 1
ATOM 2263 O O . ARG A 1 287 ? -16.280 10.886 1.394 1.00 90.56 287 ARG A O 1
ATOM 2270 N N . ILE A 1 288 ? -16.505 10.498 3.601 1.00 91.44 288 ILE A N 1
ATOM 2271 C CA . ILE A 1 288 ? -17.408 9.351 3.500 1.00 91.44 288 ILE A CA 1
ATOM 2272 C C . ILE A 1 288 ? -18.566 9.496 4.484 1.00 91.44 288 ILE A C 1
ATOM 2274 O O . ILE A 1 288 ? -18.415 10.093 5.553 1.00 91.44 288 ILE A O 1
ATOM 2278 N N . ASP A 1 289 ? -19.716 8.926 4.135 1.00 91.88 289 ASP A N 1
ATOM 2279 C CA . ASP A 1 289 ? -20.876 8.846 5.021 1.00 91.88 289 ASP A CA 1
ATOM 2280 C C . ASP A 1 289 ? -20.929 7.523 5.820 1.00 91.88 289 ASP A C 1
ATOM 2282 O O . ASP A 1 289 ? -20.142 6.594 5.624 1.00 91.88 289 ASP A O 1
ATOM 2286 N N . ASP A 1 290 ? -21.887 7.420 6.746 1.00 91.69 290 ASP A N 1
ATOM 2287 C CA . ASP A 1 290 ? -22.081 6.223 7.580 1.00 91.69 290 ASP A CA 1
ATOM 2288 C C . ASP A 1 290 ? -22.411 4.965 6.763 1.00 91.69 290 ASP A C 1
ATOM 2290 O O . ASP A 1 290 ? -22.123 3.844 7.195 1.00 91.69 290 ASP A O 1
ATOM 2294 N N . LYS A 1 291 ? -23.037 5.131 5.591 1.00 90.75 291 LYS A N 1
ATOM 2295 C CA . LYS A 1 291 ? -23.355 4.012 4.705 1.00 90.75 291 LYS A CA 1
ATOM 2296 C C . LYS A 1 291 ? -22.075 3.492 4.063 1.00 90.75 291 LYS A C 1
ATOM 2298 O O . LYS A 1 291 ? -21.878 2.285 4.059 1.00 90.75 291 LYS A O 1
ATOM 2303 N N . GLN A 1 292 ? -21.209 4.374 3.577 1.00 91.12 292 GLN A N 1
ATOM 2304 C CA . GLN A 1 292 ? -19.911 4.013 3.020 1.00 91.12 292 GLN A CA 1
ATOM 2305 C C . GLN A 1 292 ? -19.030 3.333 4.070 1.00 91.12 292 GLN A C 1
ATOM 2307 O O . GLN A 1 292 ? -18.438 2.307 3.767 1.00 91.12 292 GLN A O 1
ATOM 2312 N N . VAL A 1 293 ? -19.012 3.811 5.321 1.00 93.69 293 VAL A N 1
ATOM 2313 C CA . VAL A 1 293 ? -18.308 3.119 6.421 1.00 93.69 293 VAL A CA 1
ATOM 2314 C C . VAL A 1 293 ? -18.809 1.680 6.596 1.00 93.69 293 VAL A C 1
ATOM 2316 O O . VAL A 1 293 ? -18.011 0.756 6.738 1.00 93.69 293 VAL A O 1
ATOM 2319 N N . LEU A 1 294 ? -20.130 1.477 6.602 1.00 93.50 294 LEU A N 1
ATOM 2320 C CA . LEU A 1 294 ? -20.717 0.145 6.744 1.00 93.50 294 LEU A CA 1
ATOM 2321 C C . LEU A 1 294 ? -20.419 -0.754 5.538 1.00 93.50 294 LEU A C 1
ATOM 2323 O O . LEU A 1 294 ? -20.074 -1.916 5.739 1.00 93.50 294 LEU A O 1
ATOM 2327 N N . ASP A 1 295 ? -20.600 -0.232 4.323 1.00 90.69 295 ASP A N 1
ATOM 2328 C CA . ASP A 1 295 ? -20.349 -0.955 3.073 1.00 90.69 295 ASP A CA 1
ATOM 2329 C C . ASP A 1 295 ? -18.886 -1.438 3.041 1.00 90.69 295 ASP A C 1
ATOM 2331 O O . ASP A 1 295 ? -18.628 -2.597 2.735 1.00 90.69 295 ASP A O 1
ATOM 2335 N N . GLU A 1 296 ? -17.941 -0.596 3.461 1.00 89.50 296 GLU A N 1
ATOM 2336 C CA . GLU A 1 296 ? -16.510 -0.919 3.500 1.00 89.50 296 GLU A CA 1
ATOM 2337 C C . GLU A 1 296 ? -16.186 -2.022 4.507 1.00 89.50 296 GLU A C 1
ATOM 2339 O O . GLU A 1 296 ? -15.560 -3.011 4.147 1.00 89.50 296 GLU A O 1
ATOM 2344 N N . PHE A 1 297 ? -16.700 -1.958 5.740 1.00 93.75 297 PHE A N 1
ATOM 2345 C CA . PHE A 1 297 ? -16.495 -3.047 6.709 1.00 93.75 297 PHE A CA 1
ATOM 2346 C C . PHE A 1 297 ? -17.156 -4.380 6.312 1.00 93.75 297 PHE A C 1
ATOM 2348 O O . PHE A 1 297 ? -16.865 -5.409 6.925 1.00 93.75 297 PHE A O 1
ATOM 2355 N N . LEU A 1 298 ? -18.082 -4.374 5.348 1.00 89.62 298 LEU A N 1
ATOM 2356 C CA . LEU A 1 298 ? -18.696 -5.588 4.804 1.00 89.62 298 LEU A CA 1
ATOM 2357 C C . LEU A 1 298 ? -17.931 -6.152 3.603 1.00 89.62 298 LEU A C 1
ATOM 2359 O O . LEU A 1 298 ? -17.968 -7.363 3.401 1.00 89.62 298 LEU A O 1
ATOM 2363 N N . VAL A 1 299 ? -17.312 -5.288 2.796 1.00 85.56 299 VAL A N 1
ATOM 2364 C CA . VAL A 1 299 ? -16.754 -5.645 1.483 1.00 85.56 299 VAL A CA 1
ATOM 2365 C C . VAL A 1 299 ? -15.229 -5.714 1.500 1.00 85.56 299 VAL A C 1
ATOM 2367 O O . VAL A 1 299 ? -14.670 -6.612 0.875 1.00 85.56 299 VAL A O 1
ATOM 2370 N N . TYR A 1 300 ? -14.552 -4.810 2.212 1.00 79.50 300 TYR A N 1
ATOM 2371 C CA . TYR A 1 300 ? -13.091 -4.759 2.247 1.00 79.50 300 TYR A CA 1
ATOM 2372 C C . TYR A 1 300 ? -12.518 -6.066 2.799 1.00 79.50 300 TYR A C 1
ATOM 2374 O O . TYR A 1 300 ? -12.930 -6.526 3.870 1.00 79.50 300 TYR A O 1
ATOM 2382 N N . CYS A 1 301 ? -11.610 -6.679 2.034 1.00 77.12 301 CYS A N 1
ATOM 2383 C CA . CYS A 1 301 ? -11.051 -8.007 2.299 1.00 77.12 301 CYS A CA 1
ATOM 2384 C C . CYS A 1 301 ? -12.116 -9.060 2.667 1.00 77.12 301 CYS A C 1
ATOM 2386 O O . CYS A 1 301 ? -11.947 -9.821 3.611 1.00 77.12 301 CYS A O 1
ATOM 2388 N N . ASP A 1 302 ? -13.262 -9.083 1.977 1.00 83.62 302 ASP A N 1
ATOM 2389 C CA . ASP A 1 302 ? -14.403 -9.964 2.288 1.00 83.62 302 ASP A CA 1
ATOM 2390 C C . ASP A 1 302 ? -14.895 -9.870 3.750 1.00 83.62 302 ASP A C 1
ATOM 2392 O O . ASP A 1 302 ? -15.367 -10.858 4.334 1.00 83.62 302 ASP A O 1
ATOM 2396 N N . GLY A 1 303 ? -14.753 -8.697 4.374 1.00 85.31 303 GLY A N 1
ATOM 2397 C CA . GLY A 1 303 ? -15.183 -8.450 5.748 1.00 85.31 303 GLY A CA 1
ATOM 2398 C C . GLY A 1 303 ? -14.320 -9.145 6.807 1.00 85.31 303 GLY A C 1
ATOM 2399 O O . GLY A 1 303 ? -14.813 -9.429 7.903 1.00 85.31 303 GLY A O 1
ATOM 2400 N N . THR A 1 304 ? -13.053 -9.454 6.510 1.00 92.00 304 THR A N 1
ATOM 2401 C CA . THR A 1 304 ? -12.162 -10.165 7.443 1.00 92.00 304 THR A CA 1
ATOM 2402 C C . THR A 1 304 ? -11.698 -9.318 8.625 1.00 92.00 304 THR A C 1
ATOM 2404 O O . THR A 1 304 ? -11.425 -9.865 9.692 1.00 92.00 304 THR A O 1
ATOM 2407 N N . HIS A 1 305 ? -11.657 -7.988 8.511 1.00 93.94 305 HIS A N 1
ATOM 2408 C CA . HIS A 1 305 ? -11.197 -7.097 9.588 1.00 93.94 305 HIS A CA 1
ATOM 2409 C C . HIS A 1 305 ? -12.239 -6.908 10.699 1.00 93.94 305 HIS A C 1
ATOM 2411 O O . HIS A 1 305 ? -12.719 -5.810 10.970 1.00 93.94 305 HIS A O 1
ATOM 2417 N N . VAL A 1 306 ? -12.595 -7.985 11.399 1.00 96.00 306 VAL A N 1
ATOM 2418 C CA . VAL A 1 306 ? -13.691 -8.003 12.385 1.00 96.00 306 VAL A CA 1
ATOM 2419 C C . VAL A 1 306 ? -13.445 -7.132 13.624 1.00 96.00 306 VAL A C 1
ATOM 2421 O O . VAL A 1 306 ? -14.400 -6.744 14.304 1.00 96.00 306 VAL A O 1
ATOM 2424 N N . LEU A 1 307 ? -12.192 -6.776 13.922 1.00 97.38 307 LEU A N 1
ATOM 2425 C CA . LEU A 1 307 ? -11.882 -5.807 14.977 1.00 97.38 307 LEU A CA 1
ATOM 2426 C C . LEU A 1 307 ? -12.142 -4.363 14.539 1.00 97.38 307 LEU A C 1
ATOM 2428 O O . LEU A 1 307 ? -12.505 -3.546 15.387 1.00 97.38 307 LEU A O 1
ATOM 2432 N N . ALA A 1 308 ? -12.055 -4.052 13.243 1.00 97.69 308 ALA A N 1
ATOM 2433 C CA . ALA A 1 308 ? -12.197 -2.691 12.742 1.00 97.69 308 ALA A CA 1
ATOM 2434 C C . ALA A 1 308 ? -13.534 -2.026 13.128 1.00 97.69 308 ALA A C 1
ATOM 2436 O O . ALA A 1 308 ? -13.511 -0.963 13.755 1.00 97.69 308 ALA A O 1
ATOM 2437 N N . PRO A 1 309 ? -14.716 -2.641 12.904 1.00 97.25 309 PRO A N 1
ATOM 2438 C CA . PRO A 1 309 ? -15.980 -2.034 13.320 1.00 97.25 309 PRO A CA 1
ATOM 2439 C C . PRO A 1 309 ? -16.130 -1.950 14.845 1.00 97.25 309 PRO A C 1
ATOM 2441 O O . PRO A 1 309 ? -16.827 -1.064 15.350 1.00 97.25 309 PRO A O 1
ATOM 2444 N N . ILE A 1 310 ? -15.490 -2.851 15.604 1.00 97.50 310 ILE A N 1
ATOM 2445 C CA . ILE A 1 310 ? -15.479 -2.788 17.072 1.00 97.50 310 ILE A CA 1
ATOM 2446 C C . ILE A 1 310 ? -14.693 -1.554 17.516 1.00 97.50 310 ILE A C 1
ATOM 2448 O O . ILE A 1 310 ? -15.221 -0.759 18.291 1.00 97.50 310 ILE A O 1
ATOM 2452 N N . VAL A 1 311 ? -13.476 -1.370 17.003 1.00 98.06 311 VAL A N 1
ATOM 2453 C CA . VAL A 1 311 ? -12.610 -0.222 17.305 1.00 98.06 311 VAL A CA 1
ATOM 2454 C C . VAL A 1 311 ? -13.269 1.083 16.861 1.00 98.06 311 VAL A C 1
ATOM 2456 O O . VAL A 1 311 ? -13.440 1.983 17.684 1.00 98.06 311 VAL A O 1
ATOM 2459 N N . TYR A 1 312 ? -13.752 1.152 15.616 1.00 98.00 312 TYR A N 1
ATOM 2460 C CA . TYR A 1 312 ? -14.438 2.318 15.046 1.00 98.00 312 TYR A CA 1
ATOM 2461 C C . TYR A 1 312 ? -15.572 2.821 15.942 1.00 98.00 312 TYR A C 1
ATOM 2463 O O . TYR A 1 312 ? -15.708 4.013 16.207 1.00 98.00 312 TYR A O 1
ATOM 2471 N N . ARG A 1 313 ? -16.379 1.898 16.474 1.00 95.94 313 ARG A N 1
ATOM 2472 C CA . ARG A 1 313 ? -17.497 2.231 17.361 1.00 95.94 313 ARG A CA 1
ATOM 2473 C C . ARG A 1 313 ? -17.062 2.973 18.627 1.00 95.94 313 ARG A C 1
ATOM 2475 O O . ARG A 1 313 ? -17.868 3.736 19.163 1.00 95.94 313 ARG A O 1
ATOM 2482 N N . TYR A 1 314 ? -15.877 2.671 19.148 1.00 97.00 314 TYR A N 1
ATOM 2483 C CA . TYR A 1 314 ? -15.367 3.222 20.402 1.00 97.00 314 TYR A CA 1
ATOM 2484 C C . TYR A 1 314 ? -14.367 4.362 20.194 1.00 97.00 314 TYR A C 1
ATOM 2486 O O . TYR A 1 314 ? -14.058 5.042 21.163 1.00 97.00 314 TYR A O 1
ATOM 2494 N N . LEU A 1 315 ? -13.907 4.623 18.966 1.00 96.56 315 LEU A N 1
ATOM 2495 C CA . LEU A 1 315 ? -13.013 5.745 18.651 1.00 96.56 315 LEU A CA 1
ATOM 2496 C C . LEU A 1 315 ? -13.507 7.128 19.124 1.00 96.56 315 LEU A C 1
ATOM 2498 O O . LEU A 1 315 ? -12.667 7.921 19.551 1.00 96.56 315 LEU A O 1
ATOM 2502 N N . PRO A 1 316 ? -14.822 7.436 19.146 1.00 95.94 316 PRO A N 1
ATOM 2503 C CA . PRO A 1 316 ? -15.320 8.660 19.781 1.00 95.94 316 PRO A CA 1
ATOM 2504 C C . PRO A 1 316 ? -14.978 8.801 21.275 1.00 95.94 316 PRO A C 1
ATOM 2506 O O . PRO A 1 316 ? -15.009 9.912 21.791 1.00 95.94 316 PRO A O 1
ATOM 2509 N N . ASP A 1 317 ? -14.660 7.700 21.967 1.00 95.69 317 ASP A N 1
ATOM 2510 C CA . ASP A 1 317 ? -14.287 7.680 23.387 1.00 95.69 317 ASP A CA 1
ATOM 2511 C C . ASP A 1 317 ? -12.768 7.884 23.611 1.00 95.69 317 ASP A C 1
ATOM 2513 O O . ASP A 1 317 ? -12.296 7.714 24.745 1.00 95.69 317 ASP A O 1
ATOM 2517 N N . LEU A 1 318 ? -11.982 8.167 22.561 1.00 95.62 318 LEU A N 1
ATOM 2518 C CA . LEU A 1 318 ? -10.575 8.579 22.678 1.00 95.62 318 LEU A CA 1
ATOM 2519 C C . LEU A 1 318 ? -10.504 9.885 23.481 1.00 95.62 318 LEU A C 1
ATOM 2521 O O . LEU A 1 318 ? -11.201 10.851 23.170 1.00 95.62 318 LEU A O 1
ATOM 2525 N N . ARG A 1 319 ? -9.687 9.902 24.535 1.00 94.75 319 ARG A N 1
ATOM 2526 C CA . ARG A 1 319 ? -9.572 11.054 25.438 1.00 94.75 319 ARG A CA 1
ATOM 2527 C C . ARG A 1 319 ? -8.625 12.105 24.869 1.00 94.75 319 ARG A C 1
ATOM 2529 O O . ARG A 1 319 ? -7.713 11.788 24.111 1.00 94.75 319 ARG A O 1
ATOM 2536 N N . ASP A 1 320 ? -8.796 13.346 25.309 1.00 91.44 320 ASP A N 1
ATOM 2537 C CA . ASP A 1 320 ? -7.882 14.429 24.951 1.00 91.44 320 ASP A CA 1
ATOM 2538 C C . ASP A 1 320 ? -6.450 14.099 25.400 1.00 91.44 320 ASP A C 1
ATOM 2540 O O . ASP A 1 320 ? -6.205 13.797 26.570 1.00 91.44 320 ASP A O 1
ATOM 2544 N N . GLY A 1 321 ? -5.513 14.128 24.448 1.00 92.19 321 GLY A N 1
ATOM 2545 C CA . GLY A 1 321 ? -4.104 13.791 24.670 1.00 92.19 321 GLY A CA 1
ATOM 2546 C C . GLY A 1 321 ? -3.803 12.296 24.845 1.00 92.19 321 GLY A C 1
ATOM 2547 O O . GLY A 1 321 ? -2.657 11.950 25.105 1.00 92.19 321 GLY A O 1
ATOM 2548 N N . GLU A 1 322 ? -4.784 11.399 24.718 1.00 96.12 322 GLU A N 1
ATOM 2549 C CA . GLU A 1 322 ? -4.542 9.951 24.709 1.00 96.12 322 GLU A CA 1
ATOM 2550 C C . GLU A 1 322 ? -4.060 9.508 23.324 1.00 96.12 322 GLU A C 1
ATOM 2552 O O . GLU A 1 322 ? -4.677 9.846 22.313 1.00 96.12 322 GLU A O 1
ATOM 2557 N N . SER A 1 323 ? -2.968 8.740 23.273 1.00 96.75 323 SER A N 1
ATOM 2558 C CA . SER A 1 323 ? -2.499 8.151 22.018 1.00 96.75 323 SER A CA 1
ATOM 2559 C C . SER A 1 323 ? -3.414 7.021 21.555 1.00 96.75 323 SER A C 1
ATOM 2561 O O . SER A 1 323 ? -4.098 6.374 22.356 1.00 96.75 323 SER A O 1
ATOM 2563 N N . PHE A 1 324 ? -3.396 6.741 20.255 1.00 97.62 324 PHE A N 1
ATOM 2564 C CA . PHE A 1 324 ? -4.171 5.660 19.663 1.00 97.62 324 PHE A CA 1
ATOM 2565 C C . PHE A 1 324 ? -3.824 4.303 20.290 1.00 97.62 324 PHE A C 1
ATOM 2567 O O . PHE A 1 324 ? -4.733 3.572 20.681 1.00 97.62 324 PHE A O 1
ATOM 2574 N N . ASP A 1 325 ? -2.536 4.024 20.520 1.00 97.38 325 ASP A N 1
ATOM 2575 C CA . ASP A 1 325 ? -2.074 2.866 21.297 1.00 97.38 325 ASP A CA 1
ATOM 2576 C C . ASP A 1 325 ? -2.693 2.811 22.703 1.00 97.38 325 ASP A C 1
ATOM 2578 O O . ASP A 1 325 ? -3.241 1.783 23.104 1.00 97.38 325 ASP A O 1
ATOM 2582 N N . GLY A 1 326 ? -2.656 3.921 23.450 1.00 97.38 326 GLY A N 1
ATOM 2583 C CA . GLY A 1 326 ? -3.209 3.984 24.804 1.00 97.38 326 GLY A CA 1
ATOM 2584 C C . GLY A 1 326 ? -4.716 3.721 24.829 1.00 97.38 326 GLY A C 1
ATOM 2585 O O . GLY A 1 326 ? -5.220 2.988 25.688 1.00 97.38 326 GLY A O 1
ATOM 2586 N N . PHE A 1 327 ? -5.437 4.255 23.843 1.00 98.06 327 PHE A N 1
ATOM 2587 C CA . PHE A 1 327 ? -6.854 3.973 23.653 1.00 98.06 327 PHE A CA 1
ATOM 2588 C C . PHE A 1 327 ? -7.120 2.506 23.315 1.00 98.06 327 PHE A C 1
ATOM 2590 O O . PHE A 1 327 ? -8.022 1.912 23.913 1.00 98.06 327 PHE A O 1
ATOM 2597 N N . LEU A 1 328 ? -6.350 1.912 22.399 1.00 98.19 328 LEU A N 1
ATOM 2598 C CA . LEU A 1 328 ? -6.505 0.514 22.006 1.00 98.19 328 LEU A CA 1
ATOM 2599 C C . LEU A 1 328 ? -6.239 -0.419 23.188 1.00 98.19 328 LEU A C 1
ATOM 2601 O O . LEU A 1 328 ? -7.094 -1.249 23.489 1.00 98.19 328 LEU A O 1
ATOM 2605 N N . ARG A 1 329 ? -5.152 -0.228 23.945 1.00 97.69 329 ARG A N 1
ATOM 2606 C CA . ARG A 1 329 ? -4.881 -1.018 25.161 1.00 97.69 329 ARG A CA 1
ATOM 2607 C C . ARG A 1 329 ? -6.022 -0.917 26.169 1.00 97.69 329 ARG A C 1
ATOM 2609 O O . ARG A 1 329 ? -6.566 -1.928 26.614 1.00 97.69 329 ARG A O 1
ATOM 2616 N N . ARG A 1 330 ? -6.509 0.302 26.431 1.00 97.56 330 ARG A N 1
ATOM 2617 C CA . ARG A 1 330 ? -7.682 0.522 27.292 1.00 97.56 330 ARG A CA 1
ATOM 2618 C C . ARG A 1 330 ? -8.939 -0.173 26.759 1.00 97.56 330 ARG A C 1
ATOM 2620 O O . ARG A 1 330 ? -9.781 -0.612 27.553 1.00 97.56 330 ARG A O 1
ATOM 2627 N N . LEU A 1 331 ? -9.121 -0.218 25.442 1.00 97.31 331 LEU A N 1
ATOM 2628 C CA . LEU A 1 331 ? -10.243 -0.896 24.804 1.00 97.31 331 LEU A CA 1
ATOM 2629 C C . LEU A 1 331 ? -10.133 -2.417 24.963 1.00 97.31 331 LEU A C 1
ATOM 2631 O O . LEU A 1 331 ? -11.137 -3.049 25.306 1.00 97.31 331 LEU A O 1
ATOM 2635 N N . PHE A 1 332 ? -8.941 -2.986 24.783 1.00 96.81 332 PHE A N 1
ATOM 2636 C CA . PHE A 1 332 ? -8.672 -4.400 25.030 1.00 96.81 332 PHE A CA 1
ATOM 2637 C C . PHE A 1 332 ? -8.925 -4.768 26.495 1.00 96.81 332 PHE A C 1
ATOM 2639 O O . PHE A 1 332 ? -9.757 -5.627 26.766 1.00 96.81 332 PHE A O 1
ATOM 2646 N N . ASP A 1 333 ? -8.373 -4.026 27.453 1.00 94.69 333 ASP A N 1
ATOM 2647 C CA . ASP A 1 333 ? -8.568 -4.306 28.883 1.00 94.69 333 ASP A CA 1
ATOM 2648 C C . ASP A 1 333 ? -10.041 -4.310 29.310 1.00 94.69 333 ASP A C 1
ATOM 2650 O O . ASP A 1 333 ? -10.507 -5.117 30.125 1.00 94.69 333 ASP A O 1
ATOM 2654 N N . ARG A 1 334 ? -10.809 -3.345 28.795 1.00 93.81 334 ARG A N 1
ATOM 2655 C CA . ARG A 1 334 ? -12.155 -3.067 29.310 1.00 93.81 334 ARG A CA 1
ATOM 2656 C C . ARG A 1 334 ? -13.254 -3.730 28.509 1.00 93.81 334 ARG A C 1
ATOM 2658 O O . ARG A 1 334 ? -14.334 -3.968 29.061 1.00 93.81 334 ARG A O 1
ATOM 2665 N N . ARG A 1 335 ? -13.049 -3.936 27.209 1.00 92.50 335 ARG A N 1
ATOM 2666 C CA . ARG A 1 335 ? -14.128 -4.271 26.277 1.00 92.50 335 ARG A CA 1
ATOM 2667 C C . ARG A 1 335 ? -13.821 -5.518 25.470 1.00 92.50 335 ARG A C 1
ATOM 2669 O O . ARG A 1 335 ? -14.670 -6.401 25.506 1.00 92.50 335 ARG A O 1
ATOM 2676 N N . ILE A 1 336 ? -12.697 -5.614 24.765 1.00 94.31 336 ILE A N 1
ATOM 2677 C CA . ILE A 1 336 ? -12.422 -6.756 23.875 1.00 94.31 336 ILE A CA 1
ATOM 2678 C C . ILE A 1 336 ? -11.963 -7.948 24.713 1.00 94.31 336 ILE A C 1
ATOM 2680 O O . ILE A 1 336 ? -11.072 -7.829 25.541 1.00 94.31 336 ILE A O 1
ATOM 2684 N N . ARG A 1 337 ? -12.623 -9.098 24.562 1.00 89.19 337 ARG A N 1
ATOM 2685 C CA . ARG A 1 337 ? -12.307 -10.295 25.351 1.00 89.19 337 ARG A CA 1
ATOM 2686 C C . ARG A 1 337 ? -12.358 -11.542 24.478 1.00 89.19 337 ARG A C 1
ATOM 2688 O O . ARG A 1 337 ? -13.308 -11.653 23.696 1.00 89.19 337 ARG A O 1
ATOM 2695 N N . PRO A 1 338 ? -11.432 -12.496 24.674 1.00 91.69 338 PRO A N 1
ATOM 2696 C CA . PRO A 1 338 ? -11.523 -13.796 24.030 1.00 91.69 338 PRO A CA 1
ATOM 2697 C C . PRO A 1 338 ? -12.867 -14.488 24.300 1.00 91.69 338 PRO A C 1
ATOM 2699 O O . PRO A 1 338 ? -13.440 -14.388 25.392 1.00 91.69 338 PRO A O 1
ATOM 2702 N N . GLY A 1 339 ? -13.409 -15.142 23.277 1.00 93.19 339 GLY A N 1
ATOM 2703 C CA . GLY A 1 339 ? -14.716 -15.799 23.278 1.00 93.19 339 GLY A CA 1
ATOM 2704 C C . GLY A 1 339 ? -15.913 -14.845 23.173 1.00 93.19 339 GLY A C 1
ATOM 2705 O O . GLY A 1 339 ? -17.059 -15.267 23.375 1.00 93.19 339 GLY A O 1
ATOM 2706 N N . LYS A 1 340 ? -15.693 -13.547 22.922 1.00 96.19 340 LYS A N 1
ATOM 2707 C CA . LYS A 1 340 ? -16.763 -12.538 22.787 1.00 96.19 340 LYS A CA 1
ATOM 2708 C C . LYS A 1 340 ? -16.694 -11.731 21.497 1.00 96.19 340 LYS A C 1
ATOM 2710 O O . LYS A 1 340 ? -17.669 -11.011 21.242 1.00 96.19 340 LYS A O 1
ATOM 2715 N N . VAL A 1 341 ? -15.640 -11.869 20.689 1.00 97.19 341 VAL A N 1
ATOM 2716 C CA . VAL A 1 341 ? -15.399 -11.008 19.520 1.00 97.19 341 VAL A CA 1
ATOM 2717 C C . VAL A 1 341 ? -16.574 -11.048 18.547 1.00 97.19 341 VAL A C 1
ATOM 2719 O O . VAL A 1 341 ? -17.091 -9.993 18.188 1.00 97.19 341 VAL A O 1
ATOM 2722 N N . GLU A 1 342 ? -17.112 -12.226 18.224 1.00 97.75 342 GLU A N 1
ATOM 2723 C CA . GLU A 1 342 ? -18.266 -12.346 17.319 1.00 97.75 342 GLU A CA 1
ATOM 2724 C C . GLU A 1 342 ? -19.476 -11.519 17.785 1.00 97.75 342 GLU A C 1
ATOM 2726 O O . GLU A 1 342 ? -20.088 -10.757 17.030 1.00 97.75 342 GLU A O 1
ATOM 2731 N N . SER A 1 343 ? -19.825 -11.637 19.068 1.00 97.19 343 SER A N 1
ATOM 2732 C CA . SER A 1 343 ? -20.962 -10.912 19.639 1.00 97.19 343 SER A CA 1
ATOM 2733 C C . SER A 1 343 ? -20.738 -9.395 19.647 1.00 97.19 343 SER A C 1
ATOM 2735 O O . SER A 1 343 ? -21.695 -8.621 19.536 1.00 97.19 343 SER A O 1
ATOM 2737 N N . GLN A 1 344 ? -19.480 -8.963 19.770 1.00 96.81 344 GLN A N 1
ATOM 2738 C CA . GLN A 1 344 ? -19.072 -7.562 19.764 1.00 96.81 344 GLN A CA 1
ATOM 2739 C C . GLN A 1 344 ? -19.099 -6.991 18.350 1.00 96.81 344 GLN A C 1
ATOM 2741 O O . GLN A 1 344 ? -19.721 -5.945 18.148 1.00 96.81 344 GLN A O 1
ATOM 2746 N N . TYR A 1 345 ? -18.539 -7.720 17.385 1.00 96.75 345 TYR A N 1
ATOM 2747 C CA . TYR A 1 345 ? -18.592 -7.425 15.956 1.00 96.75 345 TYR A CA 1
ATOM 2748 C C . TYR A 1 345 ? -20.040 -7.253 15.490 1.00 96.75 345 TYR A C 1
ATOM 2750 O O . TYR A 1 345 ? -20.429 -6.171 15.050 1.00 96.75 345 TYR A O 1
ATOM 2758 N N . ARG A 1 346 ? -20.902 -8.257 15.715 1.00 95.88 346 ARG A N 1
ATOM 2759 C CA . ARG A 1 346 ? -22.325 -8.198 15.325 1.00 95.88 346 ARG A CA 1
ATOM 2760 C C . ARG A 1 346 ? -23.039 -6.993 15.938 1.00 95.88 346 ARG A C 1
ATOM 2762 O O . ARG A 1 346 ? -23.871 -6.353 15.295 1.00 95.88 346 ARG A O 1
ATOM 2769 N N . ARG A 1 347 ? -22.719 -6.651 17.191 1.00 95.69 347 ARG A N 1
ATOM 2770 C CA . ARG A 1 347 ? -23.298 -5.485 17.874 1.00 95.69 347 ARG A CA 1
ATOM 2771 C C . ARG A 1 347 ? -22.781 -4.165 17.304 1.00 95.69 347 ARG A C 1
ATOM 2773 O O . ARG A 1 347 ? -23.536 -3.191 17.303 1.00 95.69 347 ARG A O 1
ATOM 2780 N N . ALA A 1 348 ? -21.515 -4.097 16.900 1.00 95.25 348 ALA A N 1
ATOM 2781 C CA . ALA A 1 348 ? -20.934 -2.937 16.236 1.00 95.25 348 ALA A CA 1
ATOM 2782 C C . ALA A 1 348 ? -21.575 -2.724 14.860 1.00 95.25 348 ALA A C 1
ATOM 2784 O O . ALA A 1 348 ? -22.178 -1.674 14.645 1.00 95.25 348 ALA A O 1
ATOM 2785 N N . MET A 1 349 ? -21.605 -3.763 14.023 1.00 95.25 349 MET A N 1
ATOM 2786 C CA . MET A 1 349 ? -22.239 -3.732 12.700 1.00 95.25 349 MET A CA 1
ATOM 2787 C C . MET A 1 349 ? -23.722 -3.362 12.772 1.00 95.25 349 MET A C 1
ATOM 2789 O O . MET A 1 349 ? -24.186 -2.496 12.036 1.00 95.25 349 MET A O 1
ATOM 2793 N N . LYS A 1 350 ? -24.479 -3.922 13.728 1.00 94.06 350 LYS A N 1
ATOM 2794 C CA . LYS A 1 350 ? -25.890 -3.547 13.931 1.00 94.06 350 LYS A CA 1
ATOM 2795 C C . LYS A 1 350 ? -26.062 -2.067 14.283 1.00 94.06 350 LYS A C 1
ATOM 2797 O O . LYS A 1 350 ? -27.052 -1.463 13.880 1.00 94.06 350 LYS A O 1
ATOM 2802 N N . LYS A 1 351 ? -25.140 -1.486 15.059 1.00 90.69 351 LYS A N 1
ATOM 2803 C CA . LYS A 1 351 ? -25.202 -0.064 15.424 1.00 90.69 351 LYS A CA 1
ATOM 2804 C C . LYS A 1 351 ? -24.919 0.820 14.206 1.00 90.69 351 LYS A C 1
ATOM 2806 O O . LYS A 1 351 ? -25.680 1.755 13.994 1.00 90.69 351 LYS A O 1
ATOM 2811 N N . LEU A 1 352 ? -23.917 0.466 13.398 1.00 89.88 352 LEU A N 1
ATOM 2812 C CA . LEU A 1 352 ? -23.592 1.139 12.132 1.00 89.88 352 LEU A CA 1
ATOM 2813 C C . LEU A 1 352 ? -24.733 1.041 11.106 1.00 89.88 352 LEU A C 1
ATOM 2815 O O . LEU A 1 352 ? -25.061 2.004 10.429 1.00 89.88 352 LEU A O 1
ATOM 2819 N N . ALA A 1 353 ? -25.421 -0.099 11.036 1.00 88.56 353 ALA A N 1
ATOM 2820 C CA . ALA A 1 353 ? -26.617 -0.232 10.205 1.00 88.56 353 ALA A CA 1
ATOM 2821 C C . ALA A 1 353 ? -27.815 0.579 10.744 1.00 88.56 353 ALA A C 1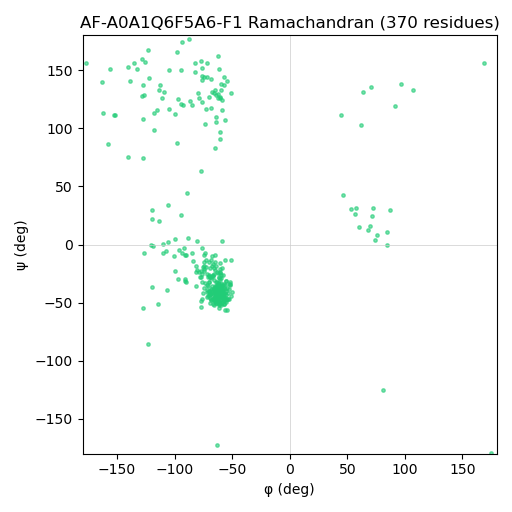
ATOM 2823 O O . ALA A 1 353 ?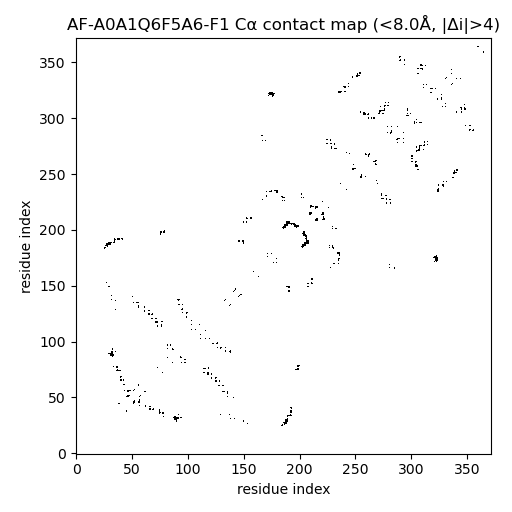 -28.697 0.977 9.981 1.00 88.56 353 ALA A O 1
ATOM 2824 N N . GLY A 1 354 ? -27.863 0.804 12.061 1.00 76.44 354 GLY A N 1
ATOM 2825 C CA . GLY A 1 354 ? -28.934 1.513 12.761 1.00 76.44 354 GLY A CA 1
ATOM 2826 C C . GLY A 1 354 ? -28.841 3.041 12.706 1.00 76.44 354 GLY A C 1
ATOM 2827 O O . GLY A 1 354 ? -29.879 3.694 12.810 1.00 76.44 354 GLY A O 1
ATOM 2828 N N . THR A 1 355 ? -27.655 3.619 12.485 1.00 61.00 355 THR A N 1
ATOM 2829 C CA . THR A 1 355 ? -27.462 5.072 12.288 1.00 61.00 355 THR A CA 1
ATOM 2830 C C . THR A 1 355 ? -28.133 5.610 11.018 1.00 61.00 355 THR A C 1
ATOM 2832 O O . THR A 1 355 ? -28.346 6.812 10.914 1.00 61.00 355 THR A O 1
ATOM 2835 N N . ARG A 1 356 ? -28.647 4.737 10.132 1.00 52.62 356 ARG A N 1
ATOM 2836 C CA . ARG A 1 356 ? -29.521 5.073 8.984 1.00 52.62 356 ARG A CA 1
ATOM 2837 C C . ARG A 1 356 ? -30.748 5.950 9.303 1.00 52.62 356 ARG A C 1
ATOM 2839 O O . ARG A 1 356 ? -31.413 6.381 8.367 1.00 52.62 356 ARG A O 1
ATOM 2846 N N . LYS A 1 357 ? -31.127 6.148 10.573 1.00 41.91 357 LYS A N 1
ATOM 2847 C CA . LYS A 1 357 ? -32.399 6.797 10.952 1.00 41.91 357 LYS A CA 1
ATOM 2848 C C . LYS A 1 357 ? -32.292 8.065 11.798 1.00 41.91 357 LYS A C 1
ATOM 2850 O O . LYS A 1 357 ? -33.337 8.624 12.124 1.00 41.91 357 LYS A O 1
ATOM 2855 N N . SER A 1 358 ? -31.105 8.536 12.168 1.00 42.16 358 SER A N 1
ATOM 2856 C CA . SER A 1 358 ? -31.027 9.679 13.083 1.00 42.16 358 SER A CA 1
ATOM 2857 C C . SER A 1 358 ? -29.707 10.429 12.989 1.00 42.16 358 SER A C 1
ATOM 2859 O O . SER A 1 358 ? -28.815 10.172 13.785 1.00 42.16 358 SER A O 1
ATOM 2861 N N . GLU A 1 359 ? -29.623 11.384 12.069 1.00 37.16 359 GLU A N 1
ATOM 2862 C CA . GLU A 1 359 ? -28.910 12.645 12.292 1.00 37.16 359 GLU A CA 1
ATOM 2863 C C . GLU A 1 359 ? -29.382 13.652 11.226 1.00 37.16 359 GLU A C 1
ATOM 2865 O O . GLU A 1 359 ? -29.167 13.418 10.036 1.00 37.16 359 GLU A O 1
ATOM 2870 N N . PRO A 1 360 ? -30.090 14.737 11.599 1.00 39.19 360 PRO A N 1
ATOM 2871 C CA . PRO A 1 360 ? -30.313 15.839 10.676 1.00 39.19 360 PRO A CA 1
ATOM 2872 C C . PRO A 1 360 ? -28.959 16.491 10.389 1.00 39.19 360 PRO A C 1
ATOM 2874 O O . PRO A 1 360 ? -28.190 16.791 11.306 1.00 39.19 360 PRO A O 1
ATOM 2877 N N . THR A 1 361 ? -28.651 16.696 9.113 1.00 42.69 361 THR A N 1
ATOM 2878 C CA . THR A 1 361 ? -27.443 17.422 8.709 1.00 42.69 361 THR A CA 1
ATOM 2879 C C . THR A 1 361 ? -27.504 18.856 9.244 1.00 42.69 361 THR A C 1
ATOM 2881 O O . THR A 1 361 ? -28.582 19.434 9.391 1.00 42.69 361 THR A O 1
ATOM 2884 N N . ALA A 1 362 ? -26.350 19.475 9.517 1.00 44.22 362 ALA A N 1
ATOM 2885 C CA . ALA A 1 362 ? -26.258 20.845 10.045 1.00 44.22 362 ALA A CA 1
ATOM 2886 C C . ALA A 1 362 ? -26.972 21.914 9.178 1.00 44.22 362 ALA A C 1
ATOM 2888 O O . ALA A 1 362 ? -27.213 23.033 9.638 1.00 44.22 362 ALA A O 1
ATOM 2889 N N . ALA A 1 363 ? -27.354 21.567 7.944 1.00 42.84 363 ALA A N 1
ATOM 2890 C CA . ALA A 1 363 ? -28.199 22.373 7.070 1.00 42.84 363 ALA A CA 1
ATOM 2891 C C . ALA A 1 363 ? -29.669 22.457 7.542 1.00 42.84 363 ALA A C 1
ATOM 2893 O O . ALA A 1 363 ? -30.302 23.501 7.387 1.00 42.84 363 ALA A O 1
ATOM 2894 N N . GLU A 1 364 ? -30.211 21.418 8.183 1.00 41.22 364 GLU A N 1
ATOM 2895 C CA . GLU A 1 364 ? -31.615 21.379 8.624 1.00 41.22 364 GLU A CA 1
ATOM 2896 C C . GLU A 1 364 ? -31.860 22.165 9.923 1.00 41.22 364 GLU A C 1
ATOM 2898 O O . GLU A 1 364 ? -32.960 22.673 10.155 1.00 41.22 364 GLU A O 1
ATOM 2903 N N . THR A 1 365 ? -30.827 22.368 10.747 1.00 39.16 365 THR A N 1
ATOM 2904 C CA . THR A 1 365 ? -30.924 23.159 11.989 1.00 39.16 365 THR A CA 1
ATOM 2905 C C . THR A 1 365 ? -31.094 24.659 11.712 1.00 39.16 365 THR A C 1
ATOM 2907 O O . THR A 1 365 ? -31.736 25.366 12.493 1.00 39.16 365 THR A O 1
ATOM 2910 N N . ARG A 1 366 ? -30.588 25.151 10.570 1.00 41.31 366 ARG A N 1
ATOM 2911 C CA . ARG A 1 366 ? -30.743 26.558 10.152 1.00 41.31 366 ARG A CA 1
ATOM 2912 C C . ARG A 1 366 ? -32.132 26.883 9.603 1.00 41.31 366 ARG A C 1
ATOM 2914 O O . ARG A 1 366 ? -32.567 28.021 9.722 1.00 41.31 366 ARG A O 1
ATOM 2921 N N . SER A 1 367 ? -32.860 25.900 9.072 1.00 42.56 367 SER A N 1
ATOM 2922 C CA . SER A 1 367 ? -34.212 26.130 8.539 1.00 42.56 367 SER A CA 1
ATOM 2923 C C . SER A 1 367 ? -35.295 26.155 9.632 1.00 42.56 367 SER A C 1
ATOM 2925 O O . SER A 1 367 ? -36.363 26.725 9.439 1.00 42.56 367 SER A O 1
ATOM 2927 N N . ARG A 1 368 ? -35.013 25.609 10.827 1.00 43.84 368 ARG A N 1
ATOM 2928 C CA . ARG A 1 368 ? -35.945 25.624 11.974 1.00 43.84 368 ARG A CA 1
ATOM 2929 C C . ARG A 1 368 ? -35.820 26.830 12.907 1.00 43.84 368 ARG A C 1
ATOM 2931 O O . ARG A 1 368 ? -36.662 26.991 13.780 1.00 43.84 368 ARG A O 1
ATOM 2938 N N . THR A 1 369 ? -34.799 27.667 12.738 1.00 44.66 369 THR A N 1
ATOM 2939 C CA . THR A 1 369 ? -34.579 28.877 13.558 1.00 44.66 369 THR A CA 1
ATOM 2940 C C . THR A 1 369 ? -34.911 30.180 12.828 1.00 44.66 369 THR A C 1
ATOM 2942 O O . THR A 1 369 ? -34.783 31.255 13.405 1.00 44.66 369 THR A O 1
ATOM 2945 N N . GLN A 1 370 ? -35.399 30.096 11.588 1.00 40.44 370 GLN A N 1
ATOM 2946 C CA . GLN A 1 370 ? -35.903 31.232 10.820 1.00 40.44 370 GLN A CA 1
ATOM 2947 C C . GLN A 1 370 ? -37.312 30.931 10.306 1.00 40.44 370 GLN A C 1
ATOM 2949 O O . GLN A 1 370 ? -37.507 30.640 9.135 1.00 40.44 370 GLN A O 1
ATOM 2954 N N . ASN A 1 371 ? -38.291 30.972 11.203 1.00 34.75 371 ASN A N 1
ATOM 2955 C CA . ASN A 1 371 ? -39.663 31.346 10.868 1.00 34.75 371 ASN A CA 1
ATOM 2956 C C . ASN A 1 371 ? -40.287 31.943 12.145 1.00 34.75 371 ASN A C 1
ATOM 2958 O O . ASN A 1 371 ? -40.382 31.208 13.131 1.00 34.75 371 ASN A O 1
ATOM 2962 N N . PRO A 1 372 ? -40.585 33.258 12.176 1.00 42.59 372 PRO A N 1
ATOM 2963 C CA . PRO A 1 372 ? -41.217 33.917 13.318 1.00 42.59 372 PRO A CA 1
ATOM 2964 C C . PRO A 1 372 ? -42.669 33.481 13.538 1.00 42.59 372 PRO A C 1
ATOM 2966 O O . PRO A 1 372 ? -43.328 33.070 12.553 1.00 42.59 372 PRO A O 1
#

Foldseek 3Di:
DDDDDDDDDDDDDDDDPPPDPDPDPPPEAAFLQLQLLQQLVVQQVVCPPPLNVVASVVCPLLNVLSPVLVVQAHSQLLVQVVVVVVDGRHDLVVSLVCLVDPDPVPDDPVSDDPNVVSCVVSSVSVNVNSVSCVVSPVSVCCVPPVVVVLVVLVVLQDDDSVLVVLLVVLLVQQLLPPDQPPDAQLEYEHRNDPQWDAYPVLRIYGHSCLSDPVSCVVVVHHSVLVNSLSSNVSRDADPVLQVLVVVQLVFAPLLVVLQVLCVVVVQHGCNLLSLLSSLLSCVVSVVDDLVRNLVCCCPPSNNSSLCSLLNNQCVVVQDGSHHNNNSSVVCSVPPDDHPCSVVSSVVSSVVSVVCVPDDDPPVVVVVVVPDD

Mean predicted aligned error: 9.54 Å

Secondary structure (DSSP, 8-state):
----------------------S-TTSSB--HHHHHHT-GGGHHHHHHSTTTTTTGGG-HHHHHHHHHHHTT--HHHHHHHHHTTT--TT-HHHHHHHHHH--GGGS-TTT-SHHHHHHHHTHHHHHHHHHHHHHTTHHHHIIIIIHHHHHHHHHH----HHHHHHHHHHHHHHHTTSPPPS----EEE-TT-SS-EE-TTS-EEE-GGGG-HHHHHHHS--HHHHHHHHHHHTS---HHHHHHHHHHHHH-HHHHHHHHHHHHTT--TTHHHHHHHHHHHHHHTTSS-HHHHHHHHHHGGGG--THHHHHHHHGGGPPTT--HHHHHHHHHHHT--TT-HHHHHHHHHHHHHHGGG----HHHHHHSSS--

Nearest PDB structures (foldseek):
  2rek-assembly1_B-2  TM=1.959E-01  e=5.709E+00  Streptomyces coelicolor A3(2)

Sequence (372 aa):
MLLSLLLAALLPMTASAQSGEGEFPDLFNTSAAYDILAVFPQADKLAEDPFFSGTLGADTLFLDRAHRIDSVVRPSQLCNLYSLSGGSKDDPEQVVEFFASFDPESLPQKVRGAWIDEICSVRDELSYCLQRLAQAGYAQYWQEQVRPCLNNAIEQYRIAPEQLGAIHQEITRLAGGQPLDATGSRIYILGNIDNAFALLDETFCCTPLLLDPETARQYRIDFMQVYIHENLHRLSLSGELLDMLQTLYDNDDFYRTHEDRARAYGEGGNEAFVVAAERYVSRRLGRIDDKQVLDEFLVYCDGTHVLAPIVYRYLPDLRDGESFDGFLRRLFDRRIRPGKVESQYRRAMKKLAGTRKSEPTAAETRSRTQNP

Solvent-accessible surface area (backbone atoms only — not comparable to full-atom values): 21204 Å² total; per-residue (Å²): 133,84,87,88,80,91,83,87,89,87,83,83,88,73,84,71,86,72,80,67,101,55,103,63,81,60,76,77,35,68,31,49,28,51,25,67,52,29,30,40,86,40,42,68,64,54,20,66,34,78,88,23,43,87,46,55,48,66,30,66,68,49,53,59,33,30,52,52,41,44,76,63,42,55,43,50,58,50,44,39,59,50,62,73,71,72,62,61,51,72,36,47,64,59,49,37,56,45,61,66,65,67,54,80,88,75,52,58,74,93,71,63,50,73,70,53,54,40,49,60,75,40,39,70,42,50,35,50,43,44,46,50,43,54,74,63,37,45,66,57,47,39,64,72,56,41,46,55,54,51,50,51,43,54,74,67,45,82,73,62,82,67,51,60,58,52,51,50,51,52,52,52,54,40,27,23,82,52,77,61,60,85,69,69,68,48,40,29,46,27,79,48,43,91,68,61,48,63,34,91,81,69,32,35,39,32,28,60,58,34,50,33,73,63,50,18,66,73,72,73,48,39,49,68,59,51,52,48,40,63,56,46,66,39,50,67,71,50,69,69,50,52,52,53,51,51,53,36,43,78,56,12,71,64,53,31,60,25,40,56,51,20,43,74,73,73,55,40,84,68,41,27,56,38,57,14,50,33,51,48,52,39,38,74,72,66,75,40,53,67,64,55,52,46,51,43,63,54,51,50,79,77,32,23,52,55,57,12,52,41,49,41,71,49,55,85,71,57,50,93,65,40,22,52,42,59,44,48,46,53,42,42,77,74,68,57,49,66,80,42,51,60,66,44,29,55,53,28,52,52,50,52,64,55,56,80,77,70,76,82,56,82,72,58,63,60,64,74,75,67,73,136

pLDDT: mean 84.27, std 19.48, range [21.81, 98.25]